Protein AF-A0A7E4ULA9-F1 (afdb_monomer)

Structure (mmCIF, N/CA/C/O backbone):
data_AF-A0A7E4ULA9-F1
#
_entry.id   AF-A0A7E4ULA9-F1
#
loop_
_atom_site.group_PDB
_atom_site.id
_atom_site.type_symbol
_atom_site.label_atom_id
_atom_site.label_alt_id
_atom_site.label_comp_id
_atom_site.label_asym_id
_atom_site.label_entity_id
_atom_site.label_seq_id
_atom_site.pdbx_PDB_ins_code
_atom_site.Cartn_x
_atom_site.Cartn_y
_atom_site.Cartn_z
_atom_site.occupancy
_atom_site.B_iso_or_equiv
_atom_site.auth_seq_id
_atom_site.auth_comp_id
_atom_site.auth_asym_id
_atom_site.auth_atom_id
_atom_site.pdbx_PDB_model_num
ATOM 1 N N . MET A 1 1 ? -54.338 -34.523 -19.703 1.00 34.38 1 MET A N 1
ATOM 2 C CA . MET A 1 1 ? -54.991 -35.845 -19.863 1.00 34.38 1 MET A CA 1
ATOM 3 C C . MET A 1 1 ? -53.935 -36.940 -19.740 1.00 34.38 1 MET A C 1
ATOM 5 O O . MET A 1 1 ? -52.757 -36.620 -19.802 1.00 34.38 1 MET A O 1
ATOM 9 N N . ASN A 1 2 ? -54.379 -38.176 -19.498 1.00 31.27 2 ASN A N 1
ATOM 10 C CA . ASN A 1 2 ? -53.630 -39.428 -19.272 1.00 31.27 2 ASN A CA 1
ATOM 11 C C . ASN A 1 2 ? -52.336 -39.556 -20.118 1.00 31.27 2 ASN A C 1
ATOM 13 O O . ASN A 1 2 ? -52.328 -39.152 -21.275 1.00 31.27 2 ASN A O 1
ATOM 17 N N . ARG A 1 3 ? -51.190 -40.009 -19.580 1.00 33.31 3 ARG A N 1
ATOM 18 C CA . ARG A 1 3 ? -50.856 -41.406 -19.191 1.00 33.31 3 ARG A CA 1
ATOM 19 C C . ARG A 1 3 ? -51.198 -42.449 -20.265 1.00 33.31 3 ARG A C 1
ATOM 21 O O . ARG A 1 3 ? -52.372 -42.630 -20.558 1.00 33.31 3 ARG A O 1
ATOM 28 N N . VAL A 1 4 ? -50.196 -43.231 -20.674 1.00 34.31 4 VAL A N 1
ATOM 29 C CA . VAL A 1 4 ? -50.205 -44.711 -20.685 1.00 34.31 4 VAL A CA 1
ATOM 30 C C . VAL A 1 4 ? -48.753 -45.192 -20.833 1.00 34.31 4 VAL A C 1
ATOM 32 O O . VAL A 1 4 ? -48.032 -44.729 -21.712 1.00 34.31 4 VAL A O 1
ATOM 35 N N . ASP A 1 5 ? -48.324 -46.098 -19.957 1.00 36.75 5 ASP A N 1
ATOM 36 C CA . ASP A 1 5 ? -47.083 -46.868 -20.090 1.00 36.75 5 ASP A CA 1
ATOM 37 C C . ASP A 1 5 ? -47.316 -48.110 -20.959 1.00 36.75 5 ASP A C 1
ATOM 39 O O . ASP A 1 5 ? -48.393 -48.701 -20.880 1.00 36.75 5 ASP A O 1
ATOM 43 N N . GLN A 1 6 ? -46.274 -48.634 -21.616 1.00 32.25 6 GLN A N 1
ATOM 44 C CA . GLN A 1 6 ? -46.073 -50.090 -21.598 1.00 32.25 6 GLN A CA 1
ATOM 45 C C . GLN A 1 6 ? -44.624 -50.518 -21.866 1.00 32.25 6 GLN A C 1
ATOM 47 O O . GLN A 1 6 ? -44.030 -50.212 -22.896 1.00 32.25 6 GLN A O 1
ATOM 52 N N . LYS A 1 7 ? -44.078 -51.299 -20.926 1.00 33.25 7 LYS A N 1
ATOM 53 C CA . LYS A 1 7 ? -42.961 -52.223 -21.165 1.00 33.25 7 LYS A CA 1
ATOM 54 C C . LYS A 1 7 ? -43.536 -53.563 -21.619 1.00 33.25 7 LYS A C 1
ATOM 56 O O . LYS A 1 7 ? -44.570 -53.970 -21.096 1.00 33.25 7 LYS A O 1
ATOM 61 N N . LEU A 1 8 ? -42.796 -54.309 -22.433 1.00 29.44 8 LEU A N 1
ATOM 62 C CA . LEU A 1 8 ? -42.863 -55.775 -22.451 1.00 29.44 8 LEU A CA 1
ATOM 63 C C . LEU A 1 8 ? -41.463 -56.363 -22.691 1.00 29.44 8 LEU A C 1
ATOM 65 O O . LEU A 1 8 ? -40.506 -55.616 -22.890 1.00 29.44 8 LEU A O 1
ATOM 69 N N . ASN A 1 9 ? -41.311 -57.671 -22.479 1.00 28.28 9 ASN A N 1
ATOM 70 C CA . ASN A 1 9 ? -40.071 -58.256 -21.961 1.00 28.28 9 ASN A CA 1
ATOM 71 C C . ASN A 1 9 ? -39.890 -59.718 -22.427 1.00 28.28 9 ASN A C 1
ATOM 73 O O . ASN A 1 9 ? -40.890 -60.372 -22.712 1.00 28.28 9 ASN A O 1
ATOM 77 N N . LEU A 1 10 ? -38.654 -60.246 -22.353 1.00 30.14 10 LEU A N 1
ATOM 78 C CA . LEU A 1 10 ? -38.274 -61.665 -22.581 1.00 30.14 10 LEU A CA 1
ATOM 79 C C . LEU A 1 10 ? -38.375 -62.131 -24.069 1.00 30.14 10 LEU A C 1
ATOM 81 O O . LEU A 1 10 ? -38.956 -61.434 -24.890 1.00 30.14 10 LEU A O 1
ATOM 85 N N . ASN A 1 11 ? -37.785 -63.255 -24.523 1.00 27.12 11 ASN A N 1
ATOM 86 C CA . ASN A 1 11 ? -37.173 -64.390 -23.802 1.00 27.12 11 ASN A CA 1
ATOM 87 C C . ASN A 1 11 ? -35.982 -65.069 -24.556 1.00 27.12 11 ASN A C 1
ATOM 89 O O . ASN A 1 11 ? -35.607 -64.639 -25.642 1.00 27.12 11 ASN A O 1
ATOM 93 N N . LYS A 1 12 ? -35.373 -66.119 -23.967 1.00 30.98 12 LYS A N 1
ATOM 94 C CA . LYS A 1 12 ? -34.163 -66.860 -24.435 1.00 30.98 12 LYS A CA 1
ATOM 95 C C . LYS A 1 12 ? -34.456 -68.204 -25.153 1.00 30.98 12 LYS A C 1
ATOM 97 O O . LYS A 1 12 ? -35.570 -68.703 -25.021 1.00 30.98 12 LYS A O 1
ATOM 102 N N . THR A 1 13 ? -33.400 -68.825 -25.736 1.00 28.47 13 THR A N 1
ATOM 103 C CA . THR A 1 13 ? -33.047 -70.290 -25.900 1.00 28.47 13 THR A CA 1
ATOM 104 C C . THR A 1 13 ? -32.475 -70.535 -27.326 1.00 28.47 13 THR A C 1
ATOM 106 O O . THR A 1 13 ? -33.142 -70.118 -28.261 1.00 28.47 13 THR A O 1
ATOM 109 N N . VAL A 1 14 ? -31.248 -71.010 -27.655 1.00 29.30 14 VAL A N 1
ATOM 110 C CA . VAL A 1 14 ? -30.245 -72.022 -27.174 1.00 29.30 14 VAL A CA 1
ATOM 111 C C . VAL A 1 14 ? -30.420 -73.428 -27.823 1.00 29.30 14 VAL A C 1
ATOM 113 O O . VAL A 1 14 ? -31.553 -73.837 -28.036 1.00 29.30 14 VAL A O 1
ATOM 116 N N . ILE A 1 15 ? -29.307 -74.171 -28.063 1.00 28.83 15 ILE A N 1
ATOM 117 C CA . ILE A 1 15 ? -29.174 -75.560 -28.631 1.00 28.83 15 ILE A CA 1
ATOM 118 C C . ILE A 1 15 ? -29.245 -75.626 -30.186 1.00 28.83 15 ILE A C 1
ATOM 120 O O . ILE A 1 15 ? -30.096 -74.959 -30.757 1.00 28.83 15 ILE A O 1
ATOM 124 N N . SER A 1 16 ? -28.438 -76.372 -30.976 1.00 26.30 16 SER A N 1
ATOM 125 C CA . SER A 1 16 ? -27.293 -77.332 -30.820 1.00 26.30 16 SER A CA 1
ATOM 126 C C . SER A 1 16 ? -26.123 -76.937 -31.792 1.00 26.30 16 SER A C 1
ATOM 128 O O . SER A 1 16 ? -26.027 -75.749 -32.074 1.00 26.30 16 SER A O 1
ATOM 130 N N . SER A 1 17 ? -25.161 -77.721 -32.343 1.00 27.02 17 SER A N 1
ATOM 131 C CA . SER A 1 17 ? -24.758 -79.161 -32.407 1.00 27.02 17 SER A CA 1
ATOM 132 C C . SER A 1 17 ? -23.234 -79.297 -32.736 1.00 27.02 17 SER A C 1
ATOM 134 O O . SER A 1 17 ? -22.542 -78.281 -32.716 1.00 27.02 17 SER A O 1
ATOM 136 N N . ALA A 1 18 ? -22.678 -80.502 -33.009 1.00 26.97 18 ALA A N 1
ATOM 137 C CA . ALA A 1 18 ? -21.231 -80.715 -33.274 1.00 26.97 18 ALA A CA 1
ATOM 138 C C . ALA A 1 18 ? -20.854 -82.018 -34.044 1.00 26.97 18 ALA A C 1
ATOM 140 O O . ALA A 1 18 ? -21.585 -83.000 -33.942 1.00 26.97 18 ALA A O 1
ATOM 141 N N . CYS A 1 19 ? -19.690 -82.025 -34.735 1.00 23.70 19 CYS A N 1
ATOM 142 C CA . CYS A 1 19 ? -18.774 -83.146 -35.121 1.00 23.70 19 CYS A CA 1
ATOM 143 C C . CYS A 1 19 ? -17.675 -82.616 -36.095 1.00 23.70 19 CYS A C 1
ATOM 145 O O . CYS A 1 19 ? -17.943 -81.634 -36.778 1.00 23.70 19 CYS A O 1
ATOM 147 N N . SER A 1 20 ? -16.453 -83.163 -36.254 1.00 26.22 20 SER A N 1
ATOM 148 C CA . SER A 1 20 ? -15.730 -84.266 -35.573 1.00 26.22 20 SER A CA 1
ATOM 149 C C . SER A 1 20 ? -14.185 -84.186 -35.758 1.00 26.22 20 SER A C 1
ATOM 151 O O . SER A 1 20 ? -13.698 -83.576 -36.701 1.00 26.22 20 SER A O 1
ATOM 153 N N . LEU A 1 21 ? -13.456 -84.857 -34.854 1.00 26.41 21 LEU A N 1
ATOM 154 C CA . LEU A 1 21 ? -11.993 -85.040 -34.651 1.00 26.41 21 LEU A CA 1
ATOM 155 C C . LEU A 1 21 ? -11.026 -85.194 -35.861 1.00 26.41 21 LEU A C 1
ATOM 157 O O . LEU A 1 21 ? -11.316 -85.984 -36.756 1.00 26.41 21 LEU A O 1
ATOM 161 N N . SER A 1 22 ? -9.775 -84.700 -35.708 1.00 25.47 22 SER A N 1
ATOM 162 C CA . SER A 1 22 ? -8.539 -85.537 -35.775 1.00 25.47 22 SER A CA 1
ATOM 163 C C . SER A 1 22 ? -7.224 -84.883 -35.238 1.00 25.47 22 SER A C 1
ATOM 165 O O . SER A 1 22 ? -6.869 -83.765 -35.582 1.00 25.47 22 SER A O 1
ATOM 167 N N . SER A 1 23 ? -6.504 -85.644 -34.391 1.00 27.77 23 SER A N 1
ATOM 168 C CA . SER A 1 23 ? -5.034 -85.730 -34.132 1.00 27.77 23 SER A CA 1
ATOM 169 C C . SER A 1 23 ? -4.062 -84.521 -33.941 1.00 27.77 23 SER A C 1
ATOM 171 O O . SER A 1 23 ? -3.678 -83.859 -34.900 1.00 27.77 23 SER A O 1
ATOM 173 N N . SER A 1 24 ? -3.428 -84.523 -32.745 1.00 28.56 24 SER A N 1
ATOM 174 C CA . SER A 1 24 ? -1.971 -84.380 -32.416 1.00 28.56 24 SER A CA 1
ATOM 175 C C . SER A 1 24 ? -1.224 -83.021 -32.344 1.00 28.56 24 SER A C 1
ATOM 177 O O . SER A 1 24 ? -1.401 -82.160 -33.194 1.00 28.56 24 SER A O 1
ATOM 179 N N . SER A 1 25 ? -0.309 -82.928 -31.348 1.00 29.44 25 SER A N 1
ATOM 180 C CA . SER A 1 25 ? 0.737 -81.895 -31.073 1.00 29.44 25 SER A CA 1
ATOM 181 C C . SER A 1 25 ? 0.258 -80.431 -31.108 1.00 29.44 25 SER A C 1
ATOM 183 O O . SER A 1 25 ? 0.096 -79.866 -32.179 1.00 29.44 25 SER A O 1
ATOM 185 N N . GLU A 1 26 ? -0.047 -79.730 -30.011 1.00 35.53 26 GLU A N 1
ATOM 186 C CA . GLU A 1 26 ? 0.593 -79.623 -28.681 1.00 35.53 26 GLU A CA 1
ATOM 187 C C . GLU A 1 26 ? 1.965 -78.900 -28.665 1.00 35.53 26 GLU A C 1
ATOM 189 O O . GLU A 1 26 ? 2.844 -79.186 -29.470 1.00 35.53 26 GLU A O 1
ATOM 194 N N . LEU A 1 27 ? 2.120 -77.966 -27.708 1.00 37.53 27 LEU A N 1
ATOM 195 C CA . LEU A 1 27 ? 3.341 -77.232 -27.315 1.00 37.53 27 LEU A CA 1
ATOM 196 C C . LEU A 1 27 ? 4.078 -76.382 -28.382 1.00 37.53 27 LEU A C 1
ATOM 198 O O . LEU A 1 27 ? 5.094 -76.812 -28.916 1.00 37.53 27 LEU A O 1
ATOM 202 N N . HIS A 1 28 ? 3.657 -75.113 -28.550 1.00 35.88 28 HIS A N 1
ATOM 203 C CA . HIS A 1 28 ? 4.558 -73.940 -28.743 1.00 35.88 28 HIS A CA 1
ATOM 204 C C . HIS A 1 28 ? 3.892 -72.545 -28.540 1.00 35.88 28 HIS A C 1
ATOM 206 O O . HIS A 1 28 ? 4.510 -71.518 -28.804 1.00 35.88 28 HIS A O 1
ATOM 212 N N . GLY A 1 29 ? 2.639 -72.467 -28.064 1.00 37.81 29 GLY A N 1
ATOM 213 C CA . GLY A 1 29 ? 1.815 -71.240 -28.125 1.00 37.81 29 GLY A CA 1
ATOM 214 C C . GLY A 1 29 ? 1.683 -70.373 -26.860 1.00 37.81 29 GLY A C 1
ATOM 215 O O . GLY A 1 29 ? 0.802 -69.523 -26.835 1.00 37.81 29 GLY A O 1
ATOM 216 N N . TRP A 1 30 ? 2.481 -70.585 -25.804 1.00 34.81 30 TRP A N 1
ATOM 217 C CA . TRP A 1 30 ? 2.251 -69.954 -24.482 1.00 34.81 30 TRP A CA 1
ATOM 218 C C . TRP A 1 30 ? 3.296 -68.922 -24.023 1.00 34.81 30 TRP A C 1
ATOM 220 O O . TRP A 1 30 ? 3.147 -68.364 -22.939 1.00 34.81 30 TRP A O 1
ATOM 230 N N . PHE A 1 31 ? 4.322 -68.623 -24.829 1.00 37.06 31 PHE A N 1
ATOM 231 C CA . PHE A 1 31 ? 5.356 -67.637 -24.464 1.00 37.06 31 PHE A CA 1
ATOM 232 C C . PHE A 1 31 ? 5.109 -66.218 -25.003 1.00 37.06 31 PHE A C 1
ATOM 234 O O . PHE A 1 31 ? 5.506 -65.251 -24.363 1.00 37.06 31 PHE A O 1
ATOM 241 N N . THR A 1 32 ? 4.405 -66.060 -26.127 1.00 44.81 32 THR A N 1
ATOM 242 C CA . THR A 1 32 ? 4.184 -64.745 -26.761 1.00 44.81 32 THR A CA 1
ATOM 243 C C . THR A 1 32 ? 3.113 -63.895 -26.071 1.00 44.81 32 THR A C 1
ATOM 245 O O . THR A 1 32 ? 3.217 -62.673 -26.053 1.00 44.81 32 THR A O 1
ATOM 248 N N . PHE A 1 33 ? 2.105 -64.515 -25.446 1.00 42.69 33 PHE A N 1
ATOM 249 C CA . PHE A 1 33 ? 0.982 -63.782 -24.842 1.00 42.69 33 PHE A CA 1
ATOM 250 C C . PHE A 1 33 ? 1.334 -63.084 -23.513 1.00 42.69 33 PHE A C 1
ATOM 252 O O . PHE A 1 33 ? 0.657 -62.141 -23.109 1.00 42.69 33 PHE A O 1
ATOM 259 N N . PHE A 1 34 ? 2.395 -63.522 -22.823 1.00 41.69 34 PHE A N 1
ATOM 260 C CA . PHE A 1 34 ? 2.849 -62.871 -21.589 1.00 41.69 34 PHE A CA 1
ATOM 261 C C . PHE A 1 34 ? 3.719 -61.637 -21.853 1.00 41.69 34 PHE A C 1
ATOM 263 O O . PHE A 1 34 ? 3.601 -60.664 -21.108 1.00 41.69 34 PHE A O 1
ATOM 270 N N . GLU A 1 35 ? 4.537 -61.631 -22.912 1.00 46.19 35 GLU A N 1
ATOM 271 C CA . GLU A 1 35 ? 5.364 -60.465 -23.247 1.00 46.19 35 GLU A CA 1
ATOM 272 C C . GLU A 1 35 ? 4.520 -59.274 -23.713 1.00 46.19 35 GLU A C 1
ATOM 274 O O . GLU A 1 35 ? 4.736 -58.171 -23.218 1.00 46.19 35 GLU A O 1
ATOM 279 N N . GLU A 1 36 ? 3.506 -59.468 -24.567 1.00 48.62 36 GLU A N 1
ATOM 280 C CA . GLU A 1 36 ? 2.640 -58.359 -25.004 1.00 48.62 36 GLU A CA 1
ATOM 281 C C . GLU A 1 36 ? 1.915 -57.684 -23.830 1.00 48.62 36 GLU A C 1
ATOM 283 O O . GLU A 1 36 ? 1.849 -56.455 -23.770 1.00 48.62 36 GLU A O 1
ATOM 288 N N . VAL A 1 37 ? 1.428 -58.460 -22.853 1.00 53.97 37 VAL A N 1
ATOM 289 C CA . VAL A 1 37 ? 0.784 -57.917 -21.644 1.00 53.97 37 VAL A CA 1
ATOM 290 C C . VAL A 1 37 ? 1.798 -57.201 -20.748 1.00 53.97 37 VAL A C 1
ATOM 292 O O . VAL A 1 37 ? 1.488 -56.125 -20.232 1.00 53.97 37 VAL A O 1
ATOM 295 N N . TYR A 1 38 ? 3.018 -57.729 -20.596 1.00 51.59 38 TYR A N 1
ATOM 296 C CA . TYR A 1 38 ? 4.079 -57.055 -19.839 1.00 51.59 38 TYR A CA 1
ATOM 297 C C . TYR A 1 38 ? 4.536 -55.757 -20.511 1.00 51.59 38 TYR A C 1
ATOM 299 O O . TYR A 1 38 ? 4.735 -54.757 -19.824 1.00 51.59 38 TYR A O 1
ATOM 307 N N . VAL A 1 39 ? 4.643 -55.736 -21.841 1.00 57.88 39 VAL A N 1
ATOM 308 C CA . VAL A 1 39 ? 4.969 -54.542 -22.630 1.00 57.88 39 VAL A CA 1
ATOM 309 C C . VAL A 1 39 ? 3.831 -53.523 -22.559 1.00 57.88 39 VAL A C 1
ATOM 311 O O . VAL A 1 39 ? 4.102 -52.353 -22.312 1.00 57.88 39 VAL A O 1
ATOM 314 N N . TYR A 1 40 ? 2.559 -53.927 -22.652 1.00 51.88 40 TYR A N 1
ATOM 315 C CA . TYR A 1 40 ? 1.428 -53.011 -22.446 1.00 51.88 40 TYR A CA 1
ATOM 316 C C . TYR A 1 40 ? 1.349 -52.473 -21.012 1.00 51.88 40 TYR A C 1
ATOM 318 O O . TYR A 1 40 ? 1.015 -51.301 -20.819 1.00 51.88 40 TYR A O 1
ATOM 326 N N . MET A 1 41 ? 1.674 -53.286 -20.001 1.00 53.53 41 MET A N 1
ATOM 327 C CA . MET A 1 41 ? 1.776 -52.822 -18.616 1.00 53.53 41 MET A CA 1
ATOM 328 C C . MET A 1 41 ? 2.957 -51.875 -18.419 1.00 53.53 41 MET A C 1
ATOM 330 O O . MET A 1 41 ? 2.765 -50.839 -17.795 1.00 53.53 41 MET A O 1
ATOM 334 N N . LEU A 1 42 ? 4.136 -52.161 -18.977 1.00 52.69 42 LEU A N 1
ATOM 335 C CA . LEU A 1 42 ? 5.304 -51.278 -18.919 1.00 52.69 42 LEU A CA 1
ATOM 336 C C . LEU A 1 42 ? 5.068 -49.972 -19.677 1.00 52.69 42 LEU A C 1
ATOM 338 O O . LEU A 1 42 ? 5.391 -48.919 -19.147 1.00 52.69 42 LEU A O 1
ATOM 342 N N . ILE A 1 43 ? 4.441 -50.003 -20.854 1.00 55.75 43 ILE A N 1
ATOM 343 C CA . ILE A 1 43 ? 4.053 -48.799 -21.600 1.00 55.75 43 ILE A CA 1
ATOM 344 C C . ILE A 1 43 ? 3.006 -48.001 -20.817 1.00 55.75 43 ILE A C 1
ATOM 346 O O . ILE A 1 43 ? 3.136 -46.786 -20.720 1.00 55.75 43 ILE A O 1
ATOM 350 N N . ARG A 1 44 ? 2.015 -48.640 -20.176 1.00 50.62 44 ARG A N 1
ATOM 351 C CA . ARG A 1 44 ? 1.094 -47.927 -19.271 1.00 50.62 44 ARG A CA 1
ATOM 352 C C . ARG A 1 44 ? 1.784 -47.390 -18.019 1.00 50.62 44 ARG A C 1
ATOM 354 O O . ARG A 1 44 ? 1.433 -46.299 -17.593 1.00 50.62 44 ARG A O 1
ATOM 361 N N . LEU A 1 45 ? 2.757 -48.097 -17.447 1.00 48.94 45 LEU A N 1
ATOM 362 C CA . LEU A 1 45 ? 3.522 -47.617 -16.295 1.00 48.94 45 LEU A CA 1
ATOM 363 C C . LEU A 1 45 ? 4.397 -46.422 -16.689 1.00 48.94 45 LEU A C 1
ATOM 365 O O . LEU A 1 45 ? 4.397 -45.419 -15.987 1.00 48.94 45 LEU A O 1
ATOM 369 N N . LEU A 1 46 ? 5.052 -46.493 -17.851 1.00 47.00 46 LEU A N 1
ATOM 370 C CA . LEU A 1 46 ? 5.842 -45.413 -18.436 1.00 47.00 46 LEU A CA 1
ATOM 371 C C . LEU A 1 46 ? 4.971 -44.197 -18.770 1.00 47.00 46 LEU A C 1
ATOM 373 O O . LEU A 1 46 ? 5.355 -43.084 -18.423 1.00 47.00 46 LEU A O 1
ATOM 377 N N . LEU A 1 47 ? 3.774 -44.398 -19.334 1.00 42.62 47 LEU A N 1
ATOM 378 C CA . LEU A 1 47 ? 2.798 -43.333 -19.597 1.00 42.62 47 LEU A CA 1
ATOM 379 C C . LEU A 1 47 ? 2.178 -42.750 -18.314 1.00 42.62 47 LEU A C 1
ATOM 381 O O . LEU A 1 47 ? 1.832 -41.572 -18.282 1.00 42.62 47 LEU A O 1
ATOM 385 N N . LEU A 1 48 ? 2.078 -43.532 -17.234 1.00 41.62 48 LEU A N 1
ATOM 386 C CA . LEU A 1 48 ? 1.687 -43.041 -15.907 1.00 41.62 48 LEU A CA 1
ATOM 387 C C . LEU A 1 48 ? 2.839 -42.303 -15.203 1.00 41.62 48 LEU A C 1
ATOM 389 O O . LEU A 1 48 ? 2.587 -41.329 -14.500 1.00 41.62 48 LEU A O 1
ATOM 393 N N . THR A 1 49 ? 4.102 -42.675 -15.439 1.00 38.38 49 THR A N 1
ATOM 394 C CA . THR A 1 49 ? 5.263 -41.848 -15.049 1.00 38.38 49 THR A CA 1
ATOM 395 C C . THR A 1 49 ? 5.482 -40.651 -15.977 1.00 38.38 49 THR A C 1
ATOM 397 O O . THR A 1 49 ? 6.131 -39.690 -15.575 1.00 38.38 49 THR A O 1
ATOM 400 N N . SER A 1 50 ? 4.896 -40.666 -17.179 1.00 36.53 50 SER A N 1
ATOM 401 C CA . SER A 1 50 ? 4.738 -39.503 -18.055 1.00 36.53 50 SER A CA 1
ATOM 402 C C . SER A 1 50 ? 3.390 -38.800 -17.859 1.00 36.53 50 SER A C 1
ATOM 404 O O . SER A 1 50 ? 2.976 -38.020 -18.719 1.00 36.53 50 SER A O 1
ATOM 406 N N . ILE A 1 51 ? 2.752 -38.973 -16.692 1.00 40.34 51 ILE A N 1
ATOM 407 C CA . ILE A 1 51 ? 2.116 -37.820 -16.056 1.00 40.34 51 ILE A CA 1
ATOM 408 C C . ILE A 1 51 ? 3.248 -36.818 -15.862 1.00 40.34 51 ILE A C 1
ATOM 410 O O . ILE A 1 51 ? 4.042 -36.922 -14.923 1.00 40.34 51 ILE A O 1
ATOM 414 N N . SER A 1 52 ? 3.346 -35.868 -16.790 1.00 36.94 52 SER A N 1
ATOM 415 C CA . SER A 1 52 ? 4.181 -34.696 -16.626 1.00 36.94 52 SER A CA 1
ATOM 416 C C . SER A 1 52 ? 3.705 -34.003 -15.360 1.00 36.94 52 SER A C 1
ATOM 418 O O . SER A 1 52 ? 2.693 -33.304 -15.330 1.00 36.94 52 SER A O 1
ATOM 420 N N . THR A 1 53 ? 4.440 -34.231 -14.273 1.00 37.09 53 THR A N 1
ATOM 421 C CA . THR A 1 53 ? 4.342 -33.384 -13.098 1.00 37.09 53 THR A CA 1
ATOM 422 C C . THR A 1 53 ? 4.736 -32.004 -13.582 1.00 37.09 53 THR A C 1
ATOM 424 O O . THR A 1 53 ? 5.917 -31.698 -13.755 1.00 37.09 53 THR A O 1
ATOM 427 N N . VAL A 1 54 ? 3.723 -31.176 -13.851 1.00 38.84 54 VAL A N 1
ATOM 428 C CA . VAL A 1 54 ? 3.882 -29.741 -14.039 1.00 38.84 54 VAL A CA 1
ATOM 429 C C . VAL A 1 54 ? 4.304 -29.214 -12.677 1.00 38.84 54 VAL A C 1
ATOM 431 O O . VAL A 1 54 ? 3.506 -28.709 -11.887 1.00 38.84 54 VAL A O 1
ATOM 434 N N . PHE A 1 55 ? 5.590 -29.408 -12.378 1.00 39.72 55 PHE A N 1
ATOM 435 C CA . PHE A 1 55 ? 6.308 -28.682 -11.360 1.00 39.72 55 PHE A CA 1
ATOM 436 C C . PHE A 1 55 ? 6.083 -27.227 -11.714 1.00 39.72 55 PHE A C 1
ATOM 438 O O . PHE A 1 55 ? 6.703 -26.700 -12.636 1.00 39.72 55 PHE A O 1
ATOM 445 N N . CYS A 1 56 ? 5.138 -26.617 -11.008 1.00 48.88 56 CYS A N 1
ATOM 446 C CA . CYS A 1 56 ? 4.834 -25.209 -11.107 1.00 48.88 56 CYS A CA 1
ATOM 447 C C . CYS A 1 56 ? 6.042 -24.482 -10.510 1.00 48.88 56 CYS A C 1
ATOM 449 O O . CYS A 1 56 ? 6.101 -24.205 -9.310 1.00 48.88 56 CYS A O 1
ATOM 451 N N . ARG A 1 57 ? 7.088 -24.354 -11.335 1.00 64.81 57 ARG A N 1
ATOM 452 C CA . ARG A 1 57 ? 8.372 -23.779 -10.963 1.00 64.81 57 ARG A CA 1
ATOM 453 C C . ARG A 1 57 ? 8.086 -22.345 -10.564 1.00 64.81 57 ARG A C 1
ATOM 455 O O . ARG A 1 57 ? 7.552 -21.584 -11.363 1.00 64.81 57 ARG A O 1
ATOM 462 N N . LEU A 1 58 ? 8.436 -22.002 -9.327 1.00 80.00 58 LEU A N 1
ATOM 463 C CA . LEU A 1 58 ? 8.448 -20.612 -8.904 1.00 80.00 58 LEU A CA 1
ATOM 464 C C . LEU A 1 58 ? 9.319 -19.831 -9.895 1.00 80.00 58 LEU A C 1
ATOM 466 O O . LEU A 1 58 ? 10.440 -20.265 -10.186 1.00 80.00 58 LEU A O 1
ATOM 470 N N . GLN A 1 59 ? 8.813 -18.700 -10.374 1.00 87.25 59 GLN A N 1
ATOM 471 C CA . GLN A 1 59 ? 9.574 -17.744 -11.160 1.00 87.25 59 GLN A CA 1
ATOM 472 C C . GLN A 1 59 ? 10.889 -17.440 -10.432 1.00 87.25 59 GLN A C 1
ATOM 474 O O . GLN A 1 59 ? 10.912 -17.183 -9.222 1.00 87.25 59 GLN A O 1
ATOM 479 N N . SER A 1 60 ? 11.999 -17.544 -11.163 1.00 89.62 60 SER A N 1
ATOM 480 C CA . SER A 1 60 ? 13.334 -17.344 -10.609 1.00 89.62 60 SER A CA 1
ATOM 481 C C . SER A 1 60 ? 13.971 -16.114 -11.221 1.00 89.62 60 SER A C 1
ATOM 483 O O . SER A 1 60 ? 14.091 -15.998 -12.437 1.00 89.62 60 SER A O 1
ATOM 485 N N . TYR A 1 61 ? 14.440 -15.235 -10.345 1.00 93.38 61 TYR A N 1
ATOM 486 C CA . TYR A 1 61 ? 15.091 -13.978 -10.694 1.00 93.38 61 TYR A CA 1
ATOM 487 C C . TYR A 1 61 ? 16.618 -14.114 -10.702 1.00 93.38 61 TYR A C 1
ATOM 489 O O . TYR A 1 61 ? 17.348 -13.200 -10.324 1.00 93.38 61 TYR A O 1
ATOM 497 N N . ARG A 1 62 ? 17.116 -15.309 -11.054 1.00 94.44 62 ARG A N 1
ATOM 498 C CA . ARG A 1 62 ? 18.551 -15.610 -11.046 1.00 94.44 62 ARG A CA 1
ATOM 499 C C . ARG A 1 62 ? 19.229 -14.826 -12.158 1.00 94.44 62 ARG A C 1
ATOM 501 O O . ARG A 1 62 ? 18.829 -14.948 -13.310 1.00 94.44 62 ARG A O 1
ATOM 508 N N . ASN A 1 63 ? 20.268 -14.080 -11.801 1.00 95.31 63 ASN A N 1
ATOM 509 C CA . ASN A 1 63 ? 20.983 -13.160 -12.686 1.00 95.31 63 ASN A CA 1
ATOM 510 C C . ASN A 1 63 ? 20.098 -12.036 -13.262 1.00 95.31 63 ASN A C 1
ATOM 512 O O . ASN A 1 63 ? 20.559 -11.321 -14.142 1.00 95.31 63 ASN A O 1
ATOM 516 N N . TYR A 1 64 ? 18.862 -11.848 -12.776 1.00 96.94 64 TYR A N 1
ATOM 517 C CA . TYR A 1 64 ? 18.137 -10.605 -13.039 1.00 96.94 64 TYR A CA 1
ATOM 518 C C . TYR A 1 64 ? 18.837 -9.480 -12.286 1.00 96.94 64 TYR A C 1
ATOM 520 O O . TYR A 1 64 ? 19.193 -9.646 -11.112 1.00 96.94 64 TYR A O 1
ATOM 528 N N . LYS A 1 65 ? 19.010 -8.340 -12.948 1.00 97.06 65 LYS A N 1
ATOM 529 C CA . LYS A 1 65 ? 19.742 -7.192 -12.414 1.00 97.06 65 LYS A CA 1
ATOM 530 C C . LYS A 1 65 ? 18.802 -6.024 -12.168 1.00 97.06 65 LYS A C 1
ATOM 532 O O . LYS A 1 65 ? 17.870 -5.823 -12.937 1.00 97.06 65 LYS A O 1
ATOM 537 N N . LEU A 1 66 ? 19.058 -5.251 -11.117 1.00 96.38 66 LEU A N 1
ATOM 538 C CA . LEU A 1 66 ? 18.429 -3.945 -10.922 1.00 96.38 66 LEU A CA 1
ATOM 539 C C . LEU A 1 66 ? 19.370 -2.878 -11.475 1.00 96.38 66 LEU A C 1
ATOM 541 O O . LEU A 1 66 ? 20.515 -2.774 -11.024 1.00 96.38 66 LEU A O 1
ATOM 545 N N . TYR A 1 67 ? 18.882 -2.114 -12.443 1.00 96.12 67 TYR A N 1
ATOM 546 C CA . TYR A 1 67 ? 19.543 -0.941 -12.993 1.00 96.12 67 TYR A CA 1
ATOM 547 C C . TYR A 1 67 ? 19.031 0.312 -12.288 1.00 96.12 67 TYR A C 1
ATOM 549 O O . TYR A 1 67 ? 17.828 0.474 -12.084 1.00 96.12 67 TYR A O 1
ATOM 557 N N . HIS A 1 68 ? 19.956 1.204 -11.957 1.00 95.31 68 HIS A N 1
ATOM 558 C CA . HIS A 1 68 ? 19.693 2.610 -11.683 1.00 95.31 68 HIS A CA 1
ATOM 559 C C . HIS A 1 68 ? 19.959 3.381 -12.976 1.00 95.31 68 HIS A C 1
ATOM 561 O O . HIS A 1 68 ? 21.023 3.194 -13.566 1.00 95.31 68 HIS A O 1
ATOM 567 N N . ILE A 1 69 ? 19.020 4.220 -13.409 1.00 95.12 69 ILE A N 1
ATOM 568 C CA . ILE A 1 69 ? 19.096 4.997 -14.657 1.00 95.12 69 ILE A CA 1
ATOM 569 C C . ILE A 1 69 ? 18.823 6.463 -14.308 1.00 95.12 69 ILE A C 1
ATOM 571 O O . ILE A 1 69 ? 17.682 6.797 -14.006 1.00 95.12 69 ILE A O 1
ATOM 575 N N . ASP A 1 70 ? 19.842 7.322 -14.294 1.00 94.00 70 ASP A N 1
ATOM 576 C CA . ASP A 1 70 ? 19.715 8.739 -13.909 1.00 94.00 70 ASP A CA 1
ATOM 577 C C . ASP A 1 70 ? 19.471 9.614 -15.151 1.00 94.00 70 ASP A C 1
ATOM 579 O O . ASP A 1 70 ? 20.396 10.186 -15.725 1.00 94.00 70 ASP A O 1
ATOM 583 N N . ALA A 1 71 ? 18.219 9.615 -15.621 1.00 89.50 71 ALA A N 1
ATOM 584 C CA . ALA A 1 71 ? 17.818 10.113 -16.943 1.00 89.50 71 ALA A CA 1
ATOM 585 C C . ALA A 1 71 ? 16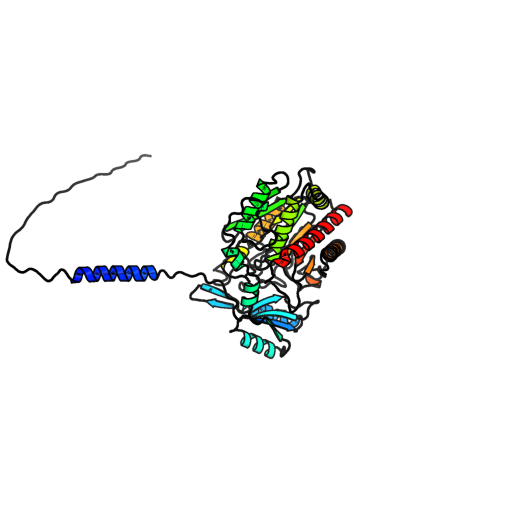.609 11.077 -16.918 1.00 89.50 71 ALA A C 1
ATOM 587 O O . ALA A 1 71 ? 15.954 11.284 -17.934 1.00 89.50 71 ALA A O 1
ATOM 588 N N . GLY A 1 72 ? 16.296 11.665 -15.760 1.00 90.25 72 GLY A N 1
ATOM 589 C CA . GLY A 1 72 ? 15.212 12.639 -15.596 1.00 90.25 72 GLY A CA 1
ATOM 590 C C . GLY A 1 72 ? 13.806 12.059 -15.793 1.00 90.25 72 GLY A C 1
ATOM 591 O O . GLY A 1 72 ? 13.615 10.855 -15.912 1.00 90.25 72 GLY A O 1
ATOM 592 N N . GLU A 1 73 ? 12.791 12.929 -15.829 1.00 90.12 73 GLU A N 1
ATOM 593 C CA . GLU A 1 73 ? 11.397 12.528 -16.111 1.00 90.12 73 GLU A CA 1
ATOM 594 C C . GLU A 1 73 ? 11.187 12.116 -17.587 1.00 90.12 73 GLU A C 1
ATOM 596 O O . GLU A 1 73 ? 10.235 11.410 -17.909 1.00 90.12 73 GLU A O 1
ATOM 601 N N . GLU A 1 74 ? 12.100 12.505 -18.483 1.00 89.38 74 GLU A N 1
ATOM 602 C CA . GLU A 1 74 ? 12.036 12.258 -19.932 1.00 89.38 74 GLU A CA 1
ATOM 603 C C . GLU A 1 74 ? 12.175 10.779 -20.333 1.00 89.38 74 GLU A C 1
ATOM 605 O O . GLU A 1 74 ? 11.621 10.375 -21.354 1.00 89.38 74 GLU A O 1
ATOM 610 N N . ILE A 1 75 ? 12.813 9.940 -19.505 1.00 91.75 75 ILE A N 1
ATOM 611 C CA . ILE A 1 75 ? 12.902 8.489 -19.743 1.00 91.75 75 ILE A CA 1
ATOM 612 C C . ILE A 1 75 ? 11.591 7.739 -19.431 1.00 91.75 75 ILE A C 1
ATOM 614 O O . ILE A 1 75 ? 11.407 6.610 -19.888 1.00 91.75 75 ILE A O 1
ATOM 618 N N . ALA A 1 76 ? 10.668 8.320 -18.650 1.00 90.81 76 ALA A N 1
ATOM 619 C CA . ALA A 1 76 ? 9.516 7.587 -18.110 1.00 90.81 76 ALA A CA 1
ATOM 620 C C . ALA A 1 76 ? 8.615 6.929 -19.183 1.00 90.81 76 ALA A C 1
ATOM 622 O O . ALA A 1 76 ? 8.317 5.742 -19.027 1.00 90.81 76 ALA A O 1
ATOM 623 N N . PRO A 1 77 ? 8.250 7.590 -20.306 1.00 90.50 77 PRO A N 1
ATOM 624 C CA . PRO A 1 77 ? 7.436 6.962 -21.353 1.00 90.50 77 PRO A CA 1
ATOM 625 C C . PRO A 1 77 ? 8.131 5.770 -22.028 1.00 90.50 77 PRO A C 1
ATOM 627 O O . PRO A 1 77 ? 7.475 4.790 -22.383 1.00 90.50 77 PRO A O 1
ATOM 630 N N . LEU A 1 78 ? 9.463 5.824 -22.170 1.00 92.00 78 LEU A N 1
ATOM 631 C CA . LEU A 1 78 ? 10.256 4.724 -22.721 1.00 92.00 78 LEU A CA 1
ATOM 632 C C . LEU A 1 78 ? 10.247 3.518 -21.773 1.00 92.00 78 LEU A C 1
ATOM 634 O O . LEU A 1 78 ? 10.093 2.385 -22.222 1.00 92.00 78 LEU A O 1
ATOM 638 N N . LEU A 1 79 ? 10.364 3.751 -20.461 1.00 92.56 79 LEU A N 1
ATOM 639 C CA . LEU A 1 79 ? 10.294 2.689 -19.453 1.00 92.56 79 LEU A CA 1
ATOM 640 C C . LEU A 1 79 ? 8.891 2.079 -19.344 1.00 92.56 79 LEU A C 1
ATOM 642 O O . LEU A 1 79 ? 8.776 0.860 -19.223 1.00 92.56 79 LEU A O 1
ATOM 646 N N . GLU A 1 80 ? 7.834 2.891 -19.438 1.00 90.25 80 GLU A N 1
ATOM 647 C CA . GLU A 1 80 ? 6.447 2.409 -19.450 1.00 90.25 80 GLU A CA 1
ATOM 648 C C . GLU A 1 80 ? 6.188 1.496 -20.660 1.00 90.25 80 GLU A C 1
ATOM 650 O O . GLU A 1 80 ? 5.640 0.398 -20.508 1.00 90.25 80 GLU A O 1
ATOM 655 N N . GLN A 1 81 ? 6.638 1.901 -21.855 1.00 90.50 81 GLN A N 1
ATOM 656 C CA . GLN A 1 81 ? 6.553 1.054 -23.044 1.00 90.50 81 GLN A CA 1
ATOM 657 C C . GLN A 1 81 ? 7.399 -0.220 -22.888 1.00 90.50 81 GLN A C 1
ATOM 659 O O . GLN A 1 81 ? 6.907 -1.318 -23.152 1.00 90.50 81 GLN A O 1
ATOM 664 N N . LEU A 1 82 ? 8.643 -0.104 -22.414 1.00 91.75 82 LEU A N 1
ATOM 665 C CA . LEU A 1 82 ? 9.528 -1.252 -22.210 1.00 91.75 82 LEU A CA 1
ATOM 666 C C . LEU A 1 82 ? 8.988 -2.261 -21.197 1.00 91.75 82 LEU A C 1
ATOM 668 O O . LEU A 1 82 ? 9.273 -3.445 -21.329 1.00 91.75 82 LEU A O 1
ATOM 672 N N . GLU A 1 83 ? 8.195 -1.845 -20.214 1.00 91.56 83 GLU A N 1
ATOM 673 C CA . GLU A 1 83 ? 7.533 -2.770 -19.293 1.00 91.56 83 GLU A CA 1
ATOM 674 C C . GLU A 1 83 ? 6.293 -3.445 -19.913 1.00 91.56 83 GLU A C 1
ATOM 676 O O . GLU A 1 83 ? 6.003 -4.619 -19.648 1.00 91.56 83 GLU A O 1
ATOM 681 N N . ALA A 1 84 ? 5.564 -2.720 -20.767 1.00 89.44 84 ALA A N 1
ATOM 682 C CA . ALA A 1 84 ? 4.425 -3.253 -21.508 1.00 89.44 84 ALA A CA 1
ATOM 683 C C . ALA A 1 84 ? 4.853 -4.306 -22.550 1.00 89.44 84 ALA A C 1
ATOM 685 O O . ALA A 1 84 ? 4.214 -5.360 -22.640 1.00 89.44 84 ALA A O 1
ATOM 686 N N . ASP A 1 85 ? 5.940 -4.034 -23.279 1.00 88.81 85 ASP A N 1
ATOM 687 C CA . ASP A 1 85 ? 6.490 -4.874 -24.352 1.00 88.81 85 ASP A CA 1
ATOM 688 C C . ASP A 1 85 ? 7.527 -5.900 -23.840 1.00 88.81 85 ASP A C 1
ATOM 690 O O . ASP A 1 85 ? 7.718 -6.954 -24.450 1.00 88.81 85 ASP A O 1
ATOM 694 N N . GLY A 1 86 ? 8.179 -5.636 -22.698 1.00 84.88 86 GLY A N 1
ATOM 695 C CA . GLY A 1 86 ? 9.259 -6.429 -22.088 1.00 84.88 86 GLY A CA 1
ATOM 696 C C . GLY A 1 86 ? 8.792 -7.740 -21.460 1.00 84.88 86 GLY A C 1
ATOM 697 O O . GLY A 1 86 ? 8.908 -7.963 -20.248 1.00 84.88 86 GLY A O 1
ATOM 698 N N . VAL A 1 87 ? 8.252 -8.630 -22.289 1.00 81.88 87 VAL A N 1
ATOM 699 C CA . VAL A 1 87 ? 7.553 -9.842 -21.870 1.00 81.88 87 VAL A CA 1
ATOM 700 C C . VAL A 1 87 ? 7.913 -11.028 -22.759 1.00 81.88 87 VAL A C 1
ATOM 702 O O . VAL A 1 87 ? 7.624 -11.042 -23.950 1.00 81.88 87 VAL A O 1
ATOM 705 N N . ALA A 1 88 ? 8.464 -12.078 -22.151 1.00 83.31 88 ALA A N 1
ATOM 706 C CA . ALA A 1 88 ? 8.596 -13.380 -22.792 1.00 83.31 88 ALA A CA 1
ATOM 707 C C . ALA A 1 88 ? 7.381 -14.263 -22.473 1.00 83.31 88 ALA A C 1
ATOM 709 O O . ALA A 1 88 ? 6.801 -14.192 -21.385 1.00 83.31 88 ALA A O 1
ATOM 710 N N . PHE A 1 89 ? 7.034 -15.149 -23.403 1.00 80.56 89 PHE A N 1
ATOM 711 C CA . PHE A 1 89 ? 5.995 -16.158 -23.218 1.00 80.56 89 PHE A CA 1
ATOM 712 C C . PHE A 1 89 ? 6.621 -17.548 -23.302 1.00 80.56 89 PHE A C 1
ATOM 714 O O . PHE A 1 89 ? 7.240 -17.901 -24.302 1.00 80.56 89 PHE A O 1
ATOM 721 N N . ASP A 1 90 ? 6.469 -18.338 -22.243 1.00 68.50 90 ASP A N 1
ATOM 722 C CA . ASP A 1 90 ? 6.828 -19.753 -22.253 1.00 68.50 90 ASP A CA 1
ATOM 723 C C . ASP A 1 90 ? 5.660 -20.540 -22.860 1.00 68.50 90 ASP A C 1
ATOM 725 O O . ASP A 1 90 ? 4.654 -20.787 -22.192 1.00 68.50 90 ASP A O 1
ATOM 729 N N . GLU A 1 91 ? 5.778 -20.923 -24.133 1.00 62.84 91 GLU A N 1
ATOM 730 C CA . GLU A 1 91 ? 4.747 -21.694 -24.842 1.00 62.84 91 GLU A CA 1
ATOM 731 C C . GLU A 1 91 ? 4.503 -23.087 -24.234 1.00 62.84 91 GLU A C 1
ATOM 733 O O . GLU A 1 91 ? 3.420 -23.648 -24.405 1.00 62.84 91 GLU A O 1
ATOM 738 N N . VAL A 1 92 ? 5.480 -23.645 -23.507 1.00 56.41 92 VAL A N 1
ATOM 739 C CA . VAL A 1 92 ? 5.425 -25.002 -22.942 1.00 56.41 92 VAL A CA 1
ATOM 740 C C . VAL A 1 92 ? 4.711 -25.013 -21.592 1.00 56.41 92 VAL A C 1
ATOM 742 O O . VAL A 1 92 ? 3.930 -25.926 -21.322 1.00 56.41 92 VAL A O 1
ATOM 745 N N . THR A 1 93 ? 4.944 -24.011 -20.738 1.00 60.91 93 THR A N 1
ATOM 746 C CA . THR A 1 93 ? 4.216 -23.877 -19.459 1.00 60.91 93 THR A CA 1
ATOM 747 C C . THR A 1 93 ? 3.006 -22.942 -19.530 1.00 60.91 93 THR A C 1
ATOM 749 O O . THR A 1 93 ? 2.218 -22.897 -18.585 1.00 60.91 93 THR A O 1
ATOM 752 N N . GLY A 1 94 ? 2.831 -22.216 -20.639 1.00 62.81 94 GLY A N 1
ATOM 753 C CA . GLY A 1 94 ? 1.754 -21.248 -20.858 1.00 62.81 94 GLY A CA 1
ATOM 754 C C . GLY A 1 94 ? 1.871 -19.973 -20.015 1.00 62.81 94 GLY A C 1
ATOM 755 O O . GLY A 1 94 ? 0.883 -19.252 -19.875 1.00 62.81 94 GLY A O 1
ATOM 756 N N . ASN A 1 95 ? 3.036 -19.708 -19.414 1.00 65.38 95 ASN A N 1
ATOM 757 C CA . ASN A 1 95 ? 3.225 -18.609 -18.467 1.00 65.38 95 ASN A CA 1
ATOM 758 C C . ASN A 1 95 ? 3.893 -17.386 -19.106 1.00 65.38 95 ASN A C 1
ATOM 760 O O . ASN A 1 95 ? 4.859 -17.493 -19.863 1.00 65.38 95 ASN A O 1
ATOM 764 N N . ARG A 1 96 ? 3.411 -16.202 -18.711 1.00 76.62 96 ARG A N 1
ATOM 765 C CA . ARG A 1 96 ? 4.121 -14.932 -18.884 1.00 76.62 96 ARG A CA 1
ATOM 766 C C . ARG A 1 96 ? 5.401 -14.949 -18.042 1.00 76.62 96 ARG A C 1
ATOM 768 O O . ARG A 1 96 ? 5.343 -15.289 -16.860 1.00 76.62 96 ARG A O 1
ATOM 775 N N . ARG A 1 97 ? 6.516 -14.496 -18.614 1.00 85.31 97 ARG A N 1
ATOM 776 C CA . ARG A 1 97 ? 7.764 -14.202 -17.905 1.00 85.31 97 ARG A CA 1
ATOM 777 C C . ARG A 1 97 ? 8.143 -12.736 -18.108 1.00 85.31 97 ARG A C 1
ATOM 779 O O . ARG A 1 97 ? 8.267 -12.270 -19.237 1.00 85.31 97 ARG A O 1
ATOM 786 N N . THR A 1 98 ? 8.331 -12.010 -17.016 1.00 88.50 98 THR A N 1
ATOM 787 C CA . THR A 1 98 ? 8.720 -10.594 -17.047 1.00 88.50 98 THR A CA 1
ATOM 788 C C . THR A 1 98 ? 10.178 -10.450 -17.489 1.00 88.50 98 THR A C 1
ATOM 790 O O . THR A 1 98 ? 11.044 -11.131 -16.928 1.00 88.50 98 THR A O 1
ATOM 793 N N . LEU A 1 99 ? 10.454 -9.595 -18.481 1.00 93.31 99 LEU A N 1
ATOM 794 C CA . LEU A 1 99 ? 11.814 -9.224 -18.902 1.00 93.31 99 LEU A CA 1
ATOM 795 C C . LEU A 1 99 ? 12.228 -7.855 -18.355 1.00 93.31 99 LEU A C 1
ATOM 797 O O . LEU A 1 99 ? 13.386 -7.695 -17.980 1.00 93.31 99 LEU A O 1
ATOM 801 N N . VAL A 1 100 ? 11.280 -6.920 -18.266 1.00 95.19 100 VAL A N 1
ATOM 802 C CA . VAL A 1 100 ? 11.442 -5.578 -17.689 1.00 95.19 100 VAL A CA 1
ATOM 803 C C . VAL A 1 100 ? 10.346 -5.350 -16.644 1.00 95.19 100 VAL A C 1
ATOM 805 O O . VAL A 1 100 ? 9.196 -5.725 -16.864 1.00 95.19 100 VAL A O 1
ATOM 808 N N . ASP A 1 101 ? 10.707 -4.779 -15.498 1.00 95.19 101 ASP A N 1
ATOM 809 C CA . ASP A 1 101 ? 9.812 -4.470 -14.375 1.00 95.19 101 ASP A CA 1
ATOM 810 C C . ASP A 1 101 ? 10.252 -3.147 -13.739 1.00 95.19 101 ASP A C 1
ATOM 812 O O . ASP A 1 101 ? 11.376 -3.056 -13.229 1.00 95.19 101 ASP A O 1
ATOM 816 N N . VAL A 1 102 ? 9.403 -2.117 -13.774 1.00 94.50 102 VAL A N 1
ATOM 817 C CA . VAL A 1 102 ? 9.738 -0.817 -13.183 1.00 94.50 102 VAL A CA 1
ATOM 818 C C . VAL A 1 102 ? 9.427 -0.870 -11.687 1.00 94.50 102 VAL A C 1
ATOM 820 O O . VAL A 1 102 ? 8.307 -1.150 -11.250 1.00 94.50 102 VAL A O 1
ATOM 823 N N . TRP A 1 103 ? 10.462 -0.670 -10.871 1.00 93.38 103 TRP A N 1
ATOM 824 C CA . TRP A 1 103 ? 10.355 -0.721 -9.411 1.00 93.38 103 TRP A CA 1
ATOM 825 C C . TRP A 1 103 ? 10.043 0.646 -8.820 1.00 93.38 103 TRP A C 1
ATOM 827 O O . TRP A 1 103 ? 9.234 0.733 -7.900 1.00 93.38 103 TRP A O 1
ATOM 837 N N . ALA A 1 104 ? 10.647 1.689 -9.387 1.00 90.25 104 ALA A N 1
ATOM 838 C CA . ALA A 1 104 ? 10.339 3.079 -9.100 1.00 90.25 104 ALA A CA 1
ATOM 839 C C . ALA A 1 104 ? 10.661 3.934 -10.336 1.00 90.25 104 ALA A C 1
ATOM 841 O O . ALA A 1 104 ? 11.729 3.783 -10.938 1.00 90.25 104 ALA A O 1
ATOM 842 N N . GLU A 1 105 ? 9.751 4.836 -10.686 1.00 89.38 105 GLU A N 1
ATOM 843 C CA . GLU A 1 105 ? 9.853 5.784 -11.804 1.00 89.38 105 GLU A CA 1
ATOM 844 C C . GLU A 1 105 ? 10.632 7.058 -11.404 1.00 89.38 105 GLU A C 1
ATOM 846 O O . GLU A 1 105 ? 10.846 7.303 -10.212 1.00 89.38 105 GLU A O 1
ATOM 851 N N . PRO A 1 106 ? 11.105 7.871 -12.361 1.00 89.56 106 PRO A N 1
ATOM 852 C CA . PRO A 1 106 ? 11.599 9.220 -12.090 1.00 89.56 106 PRO A CA 1
ATOM 853 C C . PRO A 1 106 ? 10.434 10.207 -11.913 1.00 89.56 106 PRO A C 1
ATOM 855 O O . PRO A 1 106 ? 9.339 10.005 -12.432 1.00 89.56 106 PRO A O 1
ATOM 858 N N . HIS A 1 107 ? 10.659 11.282 -11.159 1.00 86.12 107 HIS A N 1
ATOM 859 C CA . HIS A 1 107 ? 9.661 12.321 -10.872 1.00 86.12 107 HIS A CA 1
ATOM 860 C C . HIS A 1 107 ? 10.331 13.596 -10.332 1.00 86.12 107 HIS A C 1
ATOM 862 O O . HIS A 1 107 ? 11.517 13.607 -10.006 1.00 86.12 107 HIS A O 1
ATOM 868 N N . LYS A 1 108 ? 9.549 14.658 -10.111 1.00 81.06 108 LYS A N 1
ATOM 869 C CA . LYS A 1 108 ? 9.979 16.001 -9.645 1.00 81.06 108 LYS A CA 1
ATOM 870 C C . LYS A 1 108 ? 10.815 16.055 -8.351 1.00 81.06 108 LYS A C 1
ATOM 872 O O . LYS A 1 108 ? 11.254 17.136 -7.953 1.00 81.06 108 LYS A O 1
ATOM 877 N N . LYS A 1 109 ? 10.982 14.932 -7.639 1.00 83.00 109 LYS A N 1
ATOM 878 C CA . LYS A 1 109 ? 11.811 14.787 -6.424 1.00 83.00 109 LYS A CA 1
ATOM 879 C C . LYS A 1 109 ? 12.956 13.770 -6.572 1.00 83.00 109 LYS A C 1
ATOM 881 O O . LYS A 1 109 ? 13.759 13.660 -5.650 1.00 83.00 109 LYS A O 1
ATOM 886 N N . ARG A 1 110 ? 13.037 13.042 -7.694 1.00 85.75 110 ARG A N 1
ATOM 887 C CA . ARG A 1 110 ? 13.981 11.943 -7.944 1.00 85.75 110 ARG A CA 1
ATOM 888 C C . ARG A 1 110 ? 14.263 11.812 -9.447 1.00 85.75 110 ARG A C 1
ATOM 890 O O . ARG A 1 110 ? 13.398 11.385 -10.205 1.00 85.75 110 ARG A O 1
ATOM 897 N N . SER A 1 111 ? 15.473 12.161 -9.879 1.00 88.62 111 SER A N 1
ATOM 898 C CA . SER A 1 111 ? 15.873 12.162 -11.299 1.00 88.62 111 SER A CA 1
ATOM 899 C C . SER A 1 111 ? 16.074 10.773 -11.911 1.00 88.62 111 SER A C 1
ATOM 901 O O . SER A 1 111 ? 16.145 10.657 -13.131 1.00 88.62 111 SER A O 1
ATOM 903 N N . PHE A 1 112 ? 16.171 9.726 -11.091 1.00 92.38 112 PHE A N 1
ATOM 904 C CA . PHE A 1 112 ? 16.495 8.379 -11.547 1.00 92.38 112 PHE A CA 1
ATOM 905 C C . PHE A 1 112 ? 15.285 7.443 -11.611 1.00 92.38 112 PHE A C 1
ATOM 907 O O . PHE A 1 112 ? 14.263 7.668 -10.965 1.00 92.38 112 PHE A O 1
ATOM 914 N N . ALA A 1 113 ? 15.440 6.358 -12.368 1.00 93.94 113 ALA A N 1
ATOM 915 C CA . ALA A 1 113 ? 14.573 5.187 -12.397 1.00 93.94 113 ALA A CA 1
ATOM 916 C C . ALA A 1 113 ? 15.274 3.969 -11.767 1.00 93.94 113 ALA A C 1
ATOM 918 O O . ALA A 1 113 ? 16.500 3.841 -11.841 1.00 93.94 113 ALA A O 1
ATOM 919 N N . HIS A 1 114 ? 14.496 3.039 -11.202 1.00 95.06 114 HIS A N 1
ATOM 920 C CA . HIS A 1 114 ? 14.954 1.696 -10.823 1.00 95.06 114 HIS A CA 1
ATOM 921 C C . HIS A 1 114 ? 14.201 0.657 -11.647 1.00 95.06 114 HIS A C 1
ATOM 923 O O . HIS A 1 114 ? 12.978 0.549 -11.544 1.00 95.06 114 HIS A O 1
ATOM 929 N N . VAL A 1 115 ? 14.933 -0.113 -12.450 1.00 95.69 115 VAL A N 1
ATOM 930 C CA . VAL A 1 115 ? 14.365 -1.048 -13.430 1.00 95.69 115 VAL A CA 1
ATOM 931 C C . VAL A 1 115 ? 15.006 -2.416 -13.255 1.00 95.69 115 VAL A C 1
ATOM 933 O O . VAL A 1 115 ? 16.229 -2.546 -13.332 1.00 95.69 115 VAL A O 1
ATOM 936 N N . MET A 1 116 ? 14.203 -3.448 -12.994 1.00 96.44 116 MET A N 1
ATOM 937 C CA . MET A 1 116 ? 14.689 -4.826 -12.966 1.00 96.44 116 MET A CA 1
ATOM 938 C C . MET A 1 116 ? 14.638 -5.421 -14.376 1.00 96.44 116 MET A C 1
ATOM 940 O O . MET A 1 116 ? 13.620 -5.335 -15.059 1.00 96.44 116 MET A O 1
ATOM 944 N N . VAL A 1 117 ? 15.735 -6.062 -14.780 1.00 97.12 117 VAL A N 1
ATOM 945 C CA . VAL A 1 117 ? 15.980 -6.540 -16.145 1.00 97.12 117 VAL A CA 1
ATOM 946 C C . VAL A 1 117 ? 16.391 -8.011 -16.127 1.00 97.12 117 VAL A C 1
ATOM 948 O O . VAL A 1 117 ? 17.176 -8.442 -15.277 1.00 97.12 117 VAL A O 1
ATOM 951 N N . ALA A 1 118 ? 15.852 -8.787 -17.062 1.00 96.38 118 ALA A N 1
ATOM 952 C CA . ALA A 1 118 ? 16.220 -10.178 -17.297 1.00 96.38 118 ALA A CA 1
ATOM 953 C C . ALA A 1 118 ? 17.569 -10.304 -18.035 1.00 96.38 118 ALA A C 1
ATOM 955 O O . ALA A 1 118 ? 17.853 -9.482 -18.907 1.00 96.38 118 ALA A O 1
ATOM 956 N N . PRO A 1 119 ? 18.381 -11.341 -17.751 1.00 95.81 119 PRO A N 1
ATOM 957 C CA . PRO A 1 119 ? 19.741 -11.456 -18.283 1.00 95.81 119 PRO A CA 1
ATOM 958 C C . PRO A 1 119 ? 19.829 -11.533 -19.816 1.00 95.81 119 PRO A C 1
ATOM 960 O O . PRO A 1 119 ? 20.835 -11.124 -20.382 1.00 95.81 119 PRO A O 1
ATOM 963 N N . GLU A 1 120 ? 18.798 -12.026 -20.509 1.00 93.69 120 GLU A N 1
ATOM 964 C CA . GLU A 1 120 ? 18.746 -12.028 -21.982 1.00 93.69 120 GLU A CA 1
ATOM 965 C C . GLU A 1 120 ? 18.220 -10.721 -22.605 1.00 93.69 120 GLU A C 1
ATOM 967 O O . GLU A 1 120 ? 18.201 -10.599 -23.826 1.00 93.69 120 GLU A O 1
ATOM 972 N N . PHE A 1 121 ? 17.784 -9.755 -21.789 1.00 95.38 121 PHE A N 1
ATOM 973 C CA . PHE A 1 121 ? 17.279 -8.454 -22.244 1.00 95.38 121 PHE A CA 1
ATOM 974 C C . PHE A 1 121 ? 18.223 -7.288 -21.896 1.00 95.38 121 PHE A C 1
ATOM 976 O O . PHE A 1 121 ? 18.009 -6.172 -22.360 1.00 95.38 121 PHE A O 1
ATOM 983 N N . GLU A 1 122 ? 19.293 -7.534 -21.128 1.00 95.38 122 GLU A N 1
ATOM 984 C CA . GLU A 1 122 ? 20.284 -6.516 -20.743 1.00 95.38 122 GLU A CA 1
ATOM 985 C C . GLU A 1 122 ? 20.853 -5.761 -21.950 1.00 95.38 122 GLU A C 1
ATOM 987 O O . GLU A 1 122 ? 20.719 -4.543 -22.015 1.00 95.38 122 GLU A O 1
ATOM 992 N N . ASP A 1 123 ? 21.411 -6.485 -22.927 1.00 95.31 123 ASP A N 1
ATOM 993 C CA . ASP A 1 123 ? 22.014 -5.902 -24.136 1.00 95.31 123 ASP A CA 1
ATOM 994 C C . ASP A 1 123 ? 20.990 -5.144 -24.999 1.00 95.31 123 ASP A C 1
ATOM 996 O O . ASP A 1 123 ? 21.347 -4.227 -25.737 1.00 95.31 123 ASP A O 1
ATOM 1000 N N . THR A 1 124 ? 19.705 -5.510 -24.904 1.00 94.75 124 THR A N 1
ATOM 1001 C CA . THR A 1 124 ? 18.615 -4.817 -25.609 1.00 94.75 124 THR A CA 1
ATOM 1002 C C . THR A 1 124 ? 18.285 -3.494 -24.924 1.00 94.75 124 THR A C 1
ATOM 1004 O O . THR A 1 124 ? 18.169 -2.475 -25.600 1.00 94.75 124 THR A O 1
ATOM 1007 N N . LEU A 1 125 ? 18.192 -3.486 -23.588 1.00 94.69 125 LEU A N 1
ATOM 1008 C CA . LEU A 1 125 ? 17.973 -2.262 -22.821 1.00 94.69 125 LEU A CA 1
ATOM 1009 C C . LEU A 1 125 ? 19.136 -1.280 -22.994 1.00 94.69 125 LEU A C 1
ATOM 1011 O O . LEU A 1 125 ? 18.894 -0.112 -23.271 1.00 94.69 125 LEU A O 1
ATOM 1015 N N . THR A 1 126 ? 20.384 -1.729 -22.836 1.00 95.50 126 THR A N 1
ATOM 1016 C CA . THR A 1 126 ? 21.553 -0.836 -22.908 1.00 95.50 126 THR A CA 1
ATOM 1017 C C . THR A 1 126 ? 21.714 -0.232 -24.298 1.00 95.50 126 THR A C 1
ATOM 1019 O O . THR A 1 126 ? 21.845 0.982 -24.410 1.00 95.50 126 THR A O 1
ATOM 1022 N N . SER A 1 127 ? 21.585 -1.039 -25.358 1.00 95.75 127 SER A N 1
ATOM 1023 C CA . SER A 1 127 ? 21.629 -0.547 -26.744 1.00 95.75 127 SER A CA 1
ATOM 1024 C C . SER A 1 127 ? 20.535 0.484 -27.038 1.00 95.75 127 SER A C 1
ATOM 1026 O O . SER A 1 127 ? 20.778 1.445 -27.766 1.00 95.75 127 SER A O 1
ATOM 1028 N N . LEU A 1 128 ? 19.336 0.300 -26.472 1.00 94.31 128 LEU A N 1
ATOM 1029 C CA . LEU A 1 128 ? 18.225 1.234 -26.639 1.00 94.31 128 LEU A CA 1
ATOM 1030 C C . LEU A 1 128 ? 18.465 2.542 -25.873 1.00 94.31 128 LEU A C 1
ATOM 1032 O O . LEU A 1 128 ? 18.358 3.609 -26.472 1.00 94.31 128 LEU A O 1
ATOM 1036 N N . LEU A 1 129 ? 18.859 2.467 -24.594 1.00 95.12 129 LEU A N 1
ATOM 1037 C CA . LEU A 1 129 ? 19.235 3.638 -23.789 1.00 95.12 129 LEU A CA 1
ATOM 1038 C C . LEU A 1 129 ? 20.350 4.447 -24.466 1.00 95.12 129 LEU A C 1
ATOM 1040 O O . LEU A 1 129 ? 20.235 5.665 -24.572 1.00 95.12 129 LEU A O 1
ATOM 1044 N N . ASP A 1 130 ? 21.386 3.780 -24.981 1.00 96.00 130 ASP A N 1
ATOM 1045 C CA . ASP A 1 130 ? 22.468 4.419 -25.734 1.00 96.00 130 ASP A CA 1
ATOM 1046 C C . ASP A 1 130 ? 21.947 5.114 -27.008 1.00 96.00 130 ASP A C 1
ATOM 1048 O O . ASP A 1 130 ? 22.358 6.237 -27.307 1.00 96.00 130 ASP A O 1
ATOM 1052 N N . SER A 1 131 ? 21.025 4.480 -27.746 1.00 94.88 131 SER A N 1
ATOM 1053 C CA . SER A 1 131 ? 20.464 5.031 -28.991 1.00 94.88 131 SER A CA 1
ATOM 1054 C C . SER A 1 131 ? 19.524 6.225 -28.789 1.00 94.88 131 SER A C 1
ATOM 1056 O O . SER A 1 131 ? 19.519 7.132 -29.619 1.00 94.88 131 SER A O 1
ATOM 1058 N N . GLU A 1 132 ? 18.801 6.267 -27.668 1.00 94.00 132 GLU A N 1
ATOM 1059 C CA . GLU A 1 132 ? 17.942 7.390 -27.262 1.00 94.00 132 GLU A CA 1
ATOM 1060 C C . GLU A 1 132 ? 18.740 8.515 -26.557 1.00 94.00 132 GLU A C 1
ATOM 1062 O O . GLU A 1 132 ? 18.173 9.501 -26.097 1.00 94.00 132 GLU A O 1
ATOM 1067 N N . GLY A 1 133 ? 20.075 8.402 -26.494 1.00 94.19 133 GLY A N 1
ATOM 1068 C CA . GLY A 1 133 ? 20.981 9.444 -25.992 1.00 94.19 133 GLY A CA 1
ATOM 1069 C C . GLY A 1 133 ? 21.356 9.333 -24.512 1.00 94.19 133 GLY A C 1
ATOM 1070 O O . GLY A 1 133 ? 22.171 10.118 -24.030 1.00 94.19 133 GLY A O 1
ATOM 1071 N N . PHE A 1 134 ? 20.850 8.327 -23.799 1.00 94.19 134 PHE A N 1
ATOM 1072 C CA . PHE A 1 134 ? 21.075 8.106 -22.366 1.00 94.19 134 PHE A CA 1
ATOM 1073 C C . PHE A 1 134 ? 22.358 7.313 -22.055 1.00 94.19 134 PHE A C 1
ATOM 1075 O O . PHE A 1 134 ? 22.487 6.720 -20.977 1.00 94.19 134 PHE A O 1
ATOM 1082 N N . ALA A 1 135 ? 23.326 7.315 -22.975 1.00 94.56 135 ALA A N 1
ATOM 1083 C CA . ALA A 1 135 ? 24.578 6.579 -22.849 1.00 94.56 135 ALA A CA 1
ATOM 1084 C C . ALA A 1 135 ? 25.377 6.994 -21.602 1.00 94.56 135 ALA A C 1
ATOM 1086 O O . ALA A 1 135 ? 25.751 8.154 -21.428 1.00 94.56 135 ALA A O 1
ATOM 1087 N N . GLY A 1 136 ? 25.647 6.030 -20.717 1.00 93.81 136 GLY A N 1
ATOM 1088 C CA . GLY A 1 136 ? 26.371 6.254 -19.458 1.00 93.81 136 GLY A CA 1
ATOM 1089 C C . GLY A 1 136 ? 25.545 6.832 -18.295 1.00 93.81 136 GLY A C 1
ATOM 1090 O O . GLY A 1 136 ? 26.095 6.998 -17.208 1.00 93.81 136 GLY A O 1
ATOM 1091 N N . SER A 1 137 ? 24.239 7.078 -18.469 1.00 94.69 137 SER A N 1
ATOM 1092 C CA . SER A 1 137 ? 23.316 7.450 -17.370 1.00 94.69 137 SER A CA 1
ATOM 1093 C C . SER A 1 137 ? 23.000 6.295 -16.406 1.00 94.69 137 SER A C 1
ATOM 1095 O O . SER A 1 137 ? 22.494 6.510 -15.300 1.00 94.69 137 SER A O 1
ATOM 1097 N N . TYR A 1 138 ? 23.273 5.054 -16.821 1.00 95.50 138 TYR A N 1
ATOM 1098 C CA . TYR A 1 138 ? 22.805 3.845 -16.153 1.00 95.50 138 TYR A CA 1
ATOM 1099 C C . TYR A 1 138 ? 23.930 2.997 -15.550 1.00 95.50 138 TYR A C 1
ATOM 1101 O O . TYR A 1 138 ? 25.048 2.925 -16.061 1.00 95.50 138 TYR A O 1
ATOM 1109 N N . ARG A 1 139 ? 23.616 2.295 -14.456 1.00 96.00 139 ARG A N 1
ATOM 1110 C CA . ARG A 1 139 ? 24.510 1.337 -13.784 1.00 96.00 139 ARG A CA 1
ATOM 1111 C C . ARG A 1 139 ? 23.732 0.211 -13.110 1.00 96.00 139 ARG A C 1
ATOM 1113 O O . ARG A 1 139 ? 22.601 0.403 -12.670 1.00 96.00 139 ARG A O 1
ATOM 1120 N N . VAL A 1 140 ? 24.353 -0.960 -12.982 1.00 96.06 140 VAL A N 1
ATOM 1121 C CA . VAL A 1 140 ? 23.794 -2.085 -12.215 1.00 96.06 140 VAL A CA 1
ATOM 1122 C C . VAL A 1 140 ? 24.047 -1.861 -10.727 1.00 96.06 140 VAL A C 1
ATOM 1124 O O . VAL A 1 140 ? 25.199 -1.785 -10.306 1.00 96.06 140 VAL A O 1
ATOM 1127 N N . ILE A 1 141 ? 22.974 -1.823 -9.937 1.00 95.00 141 ILE A N 1
ATOM 1128 C CA . ILE A 1 141 ? 23.011 -1.623 -8.478 1.00 95.00 141 ILE A CA 1
ATOM 1129 C C . ILE A 1 141 ? 22.742 -2.915 -7.697 1.00 95.00 141 ILE A C 1
ATOM 1131 O O . ILE A 1 141 ? 23.221 -3.084 -6.580 1.00 95.00 141 ILE A O 1
ATOM 1135 N N . LYS A 1 142 ? 22.050 -3.892 -8.303 1.00 94.75 142 LYS A N 1
ATOM 1136 C CA . LYS A 1 142 ? 21.919 -5.255 -7.757 1.00 94.75 142 LYS A CA 1
ATOM 1137 C C . LYS A 1 142 ? 22.162 -6.276 -8.858 1.00 94.75 142 LYS A C 1
ATOM 1139 O O . LYS A 1 142 ? 21.450 -6.285 -9.854 1.00 94.75 142 LYS A O 1
ATOM 1144 N N . GLY A 1 143 ? 23.160 -7.142 -8.680 1.00 95.31 143 GLY A N 1
ATOM 1145 C CA . GLY A 1 143 ? 23.616 -8.071 -9.725 1.00 95.31 143 GLY A CA 1
ATOM 1146 C C . GLY A 1 143 ? 22.871 -9.413 -9.827 1.00 95.31 143 GLY A C 1
ATOM 1147 O O . GLY A 1 143 ? 23.167 -10.183 -10.737 1.00 95.31 143 GLY A O 1
ATOM 1148 N N . ASP A 1 144 ? 21.986 -9.745 -8.879 1.00 95.50 144 ASP A N 1
ATOM 1149 C CA . ASP A 1 144 ? 21.220 -11.005 -8.866 1.00 95.50 144 ASP A CA 1
ATOM 1150 C C . ASP A 1 144 ? 20.031 -10.926 -7.886 1.00 95.50 144 ASP A C 1
ATOM 1152 O O . ASP A 1 144 ? 20.171 -11.240 -6.701 1.00 95.50 144 ASP A O 1
ATOM 1156 N N . ILE A 1 145 ? 18.853 -10.520 -8.367 1.00 95.12 145 ILE A N 1
ATOM 1157 C CA . ILE A 1 145 ? 17.640 -10.347 -7.545 1.00 95.12 145 ILE A CA 1
ATOM 1158 C C . ILE A 1 145 ? 17.195 -11.643 -6.838 1.00 95.12 145 ILE A C 1
ATOM 1160 O O . ILE A 1 145 ? 16.586 -11.588 -5.765 1.00 95.12 145 ILE A O 1
ATOM 1164 N N . GLN A 1 146 ? 17.559 -12.831 -7.341 1.00 94.25 146 GLN A N 1
ATOM 1165 C CA . GLN A 1 146 ? 17.308 -14.082 -6.616 1.00 94.25 146 GLN A CA 1
ATOM 1166 C C . GLN A 1 146 ? 18.031 -14.132 -5.262 1.00 94.25 146 GLN A C 1
ATOM 1168 O O . GLN A 1 146 ? 17.477 -14.705 -4.322 1.00 94.25 146 GLN A O 1
ATOM 1173 N N . LYS A 1 147 ? 19.225 -13.526 -5.137 1.00 93.31 147 LYS A N 1
ATOM 1174 C CA . LYS A 1 147 ? 19.954 -13.452 -3.858 1.00 93.31 147 LYS A CA 1
ATOM 1175 C C . LYS A 1 147 ? 19.212 -12.583 -2.850 1.00 93.31 147 LYS A C 1
ATOM 1177 O O . LYS A 1 147 ? 19.059 -13.019 -1.715 1.00 93.31 147 LYS A O 1
ATOM 1182 N N . GLU A 1 148 ? 18.692 -11.433 -3.272 1.00 91.94 148 GLU A N 1
ATOM 1183 C CA . GLU A 1 148 ? 17.900 -10.532 -2.422 1.00 91.94 148 GLU A CA 1
ATOM 1184 C C . GLU A 1 148 ? 16.649 -11.255 -1.891 1.00 91.94 148 GLU A C 1
ATOM 1186 O O . GLU A 1 148 ? 16.411 -11.331 -0.683 1.00 91.94 148 GLU A O 1
ATOM 1191 N N . ILE A 1 149 ? 15.896 -11.904 -2.791 1.00 91.62 149 ILE A N 1
ATOM 1192 C CA . ILE A 1 149 ? 14.699 -12.685 -2.444 1.00 91.62 149 ILE A CA 1
ATOM 1193 C C . ILE A 1 149 ? 15.034 -13.820 -1.463 1.00 91.62 149 ILE A C 1
ATOM 1195 O O . ILE A 1 149 ? 14.295 -14.032 -0.498 1.00 91.62 149 ILE A O 1
ATOM 1199 N N . ASP A 1 150 ? 16.133 -14.551 -1.671 1.00 89.75 150 ASP A N 1
ATOM 1200 C CA . ASP A 1 150 ? 16.550 -15.637 -0.774 1.00 89.75 150 ASP A CA 1
ATOM 1201 C C . ASP A 1 150 ? 17.157 -15.140 0.554 1.00 89.75 150 ASP A C 1
ATOM 1203 O O . ASP A 1 150 ? 17.004 -15.812 1.581 1.00 89.75 150 ASP A O 1
ATOM 1207 N N . ALA A 1 151 ? 17.763 -13.948 0.585 1.00 86.31 151 ALA A N 1
ATOM 1208 C CA . ALA A 1 151 ? 18.326 -13.330 1.787 1.00 86.31 151 ALA A CA 1
ATOM 1209 C C . ALA A 1 151 ? 17.254 -12.993 2.839 1.00 86.31 151 ALA A C 1
ATOM 1211 O O . ALA A 1 151 ? 17.507 -13.167 4.035 1.00 86.31 151 ALA A O 1
ATOM 1212 N N . THR A 1 152 ? 16.032 -12.641 2.413 1.00 79.12 152 THR A N 1
ATOM 1213 C CA . THR A 1 152 ? 14.866 -12.485 3.314 1.00 79.12 152 THR A CA 1
ATOM 1214 C C . THR A 1 152 ? 14.476 -13.781 4.047 1.00 79.12 152 THR A C 1
ATOM 1216 O O . THR A 1 152 ? 13.713 -13.749 5.014 1.00 79.12 152 THR A O 1
ATOM 1219 N N . LYS A 1 153 ? 14.975 -14.945 3.593 1.00 67.75 153 LYS A N 1
ATOM 1220 C CA . LYS A 1 153 ? 14.762 -16.286 4.172 1.00 67.75 153 LYS A CA 1
ATOM 1221 C C . LYS A 1 153 ? 13.292 -16.711 4.316 1.00 67.75 153 LYS A C 1
ATOM 1223 O O . LYS A 1 153 ? 13.021 -17.712 4.983 1.00 67.75 153 LYS A O 1
ATOM 1228 N N . TRP A 1 154 ? 12.337 -16.050 3.651 1.00 65.75 154 TRP A N 1
ATOM 1229 C CA . TRP A 1 154 ? 10.899 -16.352 3.773 1.00 65.75 154 TRP A CA 1
ATOM 1230 C C . TRP A 1 154 ? 10.563 -17.826 3.458 1.00 65.75 154 TRP A C 1
ATOM 1232 O O . TRP A 1 154 ? 9.767 -18.457 4.157 1.00 65.75 154 TRP A O 1
ATOM 1242 N N . ARG A 1 155 ? 11.267 -18.439 2.493 1.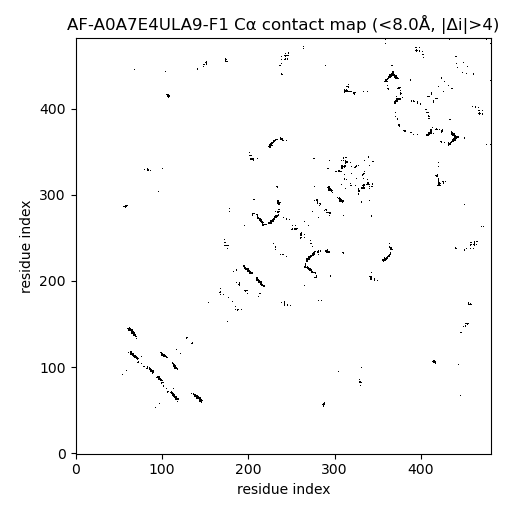00 59.16 155 ARG A N 1
ATOM 1243 C CA . ARG A 1 155 ? 11.172 -19.878 2.165 1.00 59.16 155 ARG A CA 1
ATOM 1244 C C . ARG A 1 155 ? 11.457 -20.798 3.369 1.00 59.16 155 ARG A C 1
ATOM 1246 O O . ARG A 1 155 ? 10.907 -21.896 3.449 1.00 59.16 155 ARG A O 1
ATOM 1253 N N . GLN A 1 156 ? 12.292 -20.364 4.320 1.00 53.00 156 GLN A N 1
ATOM 1254 C CA . GLN A 1 156 ? 12.600 -21.106 5.551 1.00 53.00 156 GLN A CA 1
ATOM 1255 C C . GLN A 1 156 ? 11.507 -20.969 6.621 1.00 53.00 156 GLN A C 1
ATOM 1257 O O . GLN A 1 156 ? 11.331 -21.900 7.409 1.00 53.00 156 GLN A O 1
ATOM 1262 N N . SER A 1 157 ? 10.750 -19.861 6.628 1.00 52.59 157 SER A N 1
ATOM 1263 C CA . SER A 1 157 ? 9.498 -19.756 7.395 1.00 52.59 157 SER A CA 1
ATOM 1264 C C . SER A 1 157 ? 8.511 -20.808 6.891 1.00 52.59 157 SER A C 1
ATOM 1266 O O . SER A 1 157 ? 8.113 -21.689 7.650 1.00 52.59 157 SER A O 1
ATOM 1268 N N . ARG A 1 158 ? 8.227 -20.824 5.579 1.00 54.72 158 ARG A N 1
ATOM 1269 C CA . ARG A 1 158 ? 7.201 -21.700 4.982 1.00 54.72 158 ARG A CA 1
ATOM 1270 C C . ARG A 1 158 ? 7.400 -23.200 5.260 1.00 54.72 158 ARG A C 1
ATOM 1272 O O . ARG A 1 158 ? 6.426 -23.928 5.395 1.00 54.72 158 ARG A O 1
ATOM 1279 N N . ARG A 1 159 ? 8.649 -23.673 5.389 1.00 50.28 159 ARG A N 1
ATOM 1280 C CA . ARG A 1 159 ? 8.962 -25.072 5.765 1.00 50.28 159 ARG A CA 1
ATOM 1281 C C . ARG A 1 159 ? 8.893 -25.370 7.270 1.00 50.28 159 ARG A C 1
ATOM 1283 O O . ARG A 1 159 ? 8.805 -26.538 7.632 1.00 50.28 159 ARG A O 1
ATOM 1290 N N . ARG A 1 160 ? 8.958 -24.357 8.141 1.00 49.44 160 ARG A N 1
ATOM 1291 C CA . ARG A 1 160 ? 8.906 -24.505 9.609 1.00 49.44 160 ARG A CA 1
ATOM 1292 C C . ARG A 1 160 ? 7.521 -24.220 10.190 1.00 49.44 160 ARG A C 1
ATOM 1294 O O . ARG A 1 160 ? 7.144 -24.849 11.174 1.00 49.44 160 ARG A O 1
ATOM 1301 N N . THR A 1 161 ? 6.744 -23.330 9.582 1.00 51.31 161 THR A N 1
ATOM 1302 C CA . THR A 1 161 ? 5.414 -22.917 10.064 1.00 51.31 161 THR A CA 1
ATOM 1303 C C . THR A 1 161 ? 4.311 -23.891 9.621 1.00 51.31 161 THR A C 1
ATOM 1305 O O . THR A 1 161 ? 3.256 -23.484 9.163 1.00 51.31 161 THR A O 1
ATOM 1308 N N . LYS A 1 162 ? 4.553 -25.203 9.775 1.00 49.31 162 LYS A N 1
ATOM 1309 C CA . LYS A 1 162 ? 3.517 -26.256 9.685 1.00 49.31 162 LYS A CA 1
ATOM 1310 C C . LYS A 1 162 ? 2.889 -26.572 11.057 1.00 49.31 162 LYS A C 1
ATOM 1312 O O . LYS A 1 162 ? 2.193 -27.569 11.218 1.00 49.31 162 LYS A O 1
ATOM 1317 N N . ARG A 1 163 ? 3.201 -25.746 12.061 1.00 58.19 163 ARG A N 1
ATOM 1318 C CA . ARG A 1 163 ? 2.626 -25.768 13.407 1.00 58.19 163 ARG A CA 1
ATOM 1319 C C . ARG A 1 163 ? 1.353 -24.923 13.362 1.00 58.19 163 ARG A C 1
ATOM 1321 O O . ARG A 1 163 ? 1.437 -23.776 12.930 1.00 58.19 163 ARG A O 1
ATOM 1328 N N . ARG A 1 164 ? 0.212 -25.496 13.756 1.00 71.69 164 ARG A N 1
ATOM 1329 C CA . ARG A 1 164 ? -1.073 -24.784 13.801 1.00 71.69 164 ARG A CA 1
ATOM 1330 C C . ARG A 1 164 ? -0.949 -23.569 14.727 1.00 71.69 164 ARG A C 1
ATOM 1332 O O . ARG A 1 164 ? -0.302 -23.667 15.767 1.00 71.69 164 ARG A O 1
ATOM 1339 N N . ILE A 1 165 ? -1.526 -22.445 14.313 1.00 83.75 165 ILE A N 1
ATOM 1340 C CA . ILE A 1 165 ? -1.721 -21.260 15.154 1.00 83.75 165 ILE A CA 1
ATOM 1341 C C . ILE A 1 165 ? -3.004 -21.551 15.936 1.00 83.75 165 ILE A C 1
ATOM 1343 O O . ILE A 1 165 ? -4.055 -21.720 15.319 1.00 83.75 165 ILE A O 1
ATOM 1347 N N . GLU A 1 166 ? -2.912 -21.746 17.250 1.00 89.62 166 GLU A N 1
ATOM 1348 C CA . GLU A 1 166 ? -4.049 -22.224 18.058 1.00 89.62 166 GLU A CA 1
ATOM 1349 C C . GLU A 1 166 ? -4.704 -21.102 18.870 1.00 89.62 166 GLU A C 1
ATOM 1351 O O . GLU A 1 166 ? -5.860 -21.238 19.257 1.00 89.62 166 GLU A O 1
ATOM 1356 N N . SER A 1 167 ? -3.985 -19.993 19.059 1.00 93.69 167 SER A N 1
ATOM 1357 C CA . SER A 1 167 ? -4.434 -18.769 19.724 1.00 93.69 167 SER A CA 1
ATOM 1358 C C . SER A 1 167 ? -3.836 -17.514 19.075 1.00 93.69 167 SER A C 1
ATOM 1360 O O . SER A 1 167 ? -2.827 -17.594 18.365 1.00 93.69 167 SER A O 1
ATOM 1362 N N . VAL A 1 168 ? -4.393 -16.336 19.373 1.00 93.75 168 VAL A N 1
ATOM 1363 C CA . VAL A 1 168 ? -3.811 -15.024 19.026 1.00 93.75 168 VAL A CA 1
ATOM 1364 C C . VAL A 1 168 ? -2.359 -14.917 19.517 1.00 93.75 168 VAL A C 1
ATOM 1366 O O . VAL A 1 168 ? -1.502 -14.402 18.800 1.00 93.75 168 VAL A O 1
ATOM 1369 N N . ALA A 1 169 ? -2.045 -15.478 20.691 1.00 92.50 169 ALA A N 1
ATOM 1370 C CA . ALA A 1 169 ? -0.703 -15.460 21.279 1.00 92.50 169 ALA A CA 1
ATOM 1371 C C . ALA A 1 169 ? 0.343 -16.314 20.523 1.00 92.50 169 ALA A C 1
ATOM 1373 O O . ALA A 1 169 ? 1.545 -16.081 20.670 1.00 92.50 169 ALA A O 1
ATOM 1374 N N . ASP A 1 170 ? -0.077 -17.276 19.691 1.00 90.19 170 ASP A N 1
ATOM 1375 C CA . ASP A 1 170 ? 0.828 -18.035 18.812 1.00 90.19 170 ASP A CA 1
ATOM 1376 C C . ASP A 1 170 ? 1.223 -17.254 17.544 1.00 90.19 170 ASP A C 1
ATOM 1378 O O . ASP A 1 170 ? 2.178 -17.629 16.844 1.00 90.19 170 ASP A O 1
ATOM 1382 N N . PHE A 1 171 ? 0.490 -16.184 17.210 1.00 92.62 171 PHE A N 1
ATOM 1383 C CA . PHE A 1 171 ? 0.677 -15.448 15.966 1.00 92.62 171 PHE A CA 1
ATOM 1384 C C . PHE A 1 171 ? 1.958 -14.609 15.986 1.00 92.62 171 PHE A C 1
ATOM 1386 O O . PHE A 1 171 ? 2.146 -13.678 16.768 1.00 92.62 171 PHE A O 1
ATOM 1393 N N . LYS A 1 172 ? 2.870 -14.909 15.059 1.00 93.50 172 LYS A N 1
ATOM 1394 C CA . LYS A 1 172 ? 4.172 -14.236 14.968 1.00 93.50 172 LYS A CA 1
ATOM 1395 C C . LYS A 1 172 ? 4.047 -12.924 14.208 1.00 93.50 172 LYS A C 1
ATOM 1397 O O . LYS A 1 172 ? 4.476 -12.840 13.061 1.00 93.50 172 LYS A O 1
ATOM 1402 N N . VAL A 1 173 ? 3.473 -11.912 14.851 1.00 94.94 173 VAL A N 1
ATOM 1403 C CA . VAL A 1 173 ? 3.196 -10.594 14.254 1.00 94.94 173 VAL A CA 1
ATOM 1404 C C . VAL A 1 173 ? 4.424 -9.940 13.592 1.00 94.94 173 VAL A C 1
ATOM 1406 O O . VAL A 1 173 ? 4.295 -9.316 12.545 1.00 94.94 173 VAL A O 1
ATOM 1409 N N . HIS A 1 174 ? 5.646 -10.176 14.088 1.00 94.06 174 HIS A N 1
ATOM 1410 C CA . HIS A 1 174 ? 6.895 -9.731 13.440 1.00 94.06 174 HIS A CA 1
ATOM 1411 C C . HIS A 1 174 ? 7.400 -10.731 12.372 1.00 94.06 174 HIS A C 1
ATOM 1413 O O . HIS A 1 174 ? 8.543 -11.204 12.419 1.00 94.06 174 HIS A O 1
ATOM 1419 N N . SER A 1 175 ? 6.542 -11.151 11.437 1.00 93.19 175 SER A N 1
ATOM 1420 C CA . SER A 1 175 ? 6.889 -12.044 10.315 1.00 93.19 175 SER A CA 1
ATOM 1421 C C . SER A 1 175 ? 5.892 -11.928 9.159 1.00 93.19 175 SER A C 1
ATOM 1423 O O . SER A 1 175 ? 4.730 -11.607 9.367 1.00 93.19 175 SER A O 1
ATOM 1425 N N . PHE A 1 176 ? 6.342 -12.235 7.938 1.00 94.06 176 PHE A N 1
ATOM 1426 C CA . PHE A 1 176 ? 5.457 -12.382 6.778 1.00 94.06 176 PHE A CA 1
ATOM 1427 C C . PHE A 1 176 ? 4.698 -13.718 6.837 1.00 94.06 176 PHE A C 1
ATOM 1429 O O . PHE A 1 176 ? 5.305 -14.766 7.092 1.00 94.06 176 PHE A O 1
ATOM 1436 N N . HIS A 1 177 ? 3.397 -13.674 6.546 1.00 93.56 177 HIS A N 1
ATOM 1437 C CA . HIS A 1 177 ? 2.467 -14.809 6.578 1.00 93.56 177 HIS A CA 1
ATOM 1438 C C . HIS A 1 177 ? 1.759 -14.965 5.231 1.00 93.56 177 HIS A C 1
ATOM 1440 O O . HIS A 1 177 ? 1.552 -13.986 4.527 1.00 93.56 177 HIS A O 1
ATOM 1446 N N . ASN A 1 178 ? 1.379 -16.189 4.873 1.00 94.00 178 ASN A N 1
ATOM 1447 C CA . ASN A 1 178 ? 0.468 -16.454 3.757 1.00 94.00 178 ASN A CA 1
ATOM 1448 C C . ASN A 1 178 ? -0.975 -16.075 4.126 1.00 94.00 178 ASN A C 1
ATOM 1450 O O . ASN A 1 178 ? -1.335 -16.091 5.301 1.00 94.00 178 ASN A O 1
ATOM 1454 N N . TYR A 1 179 ? -1.797 -15.826 3.103 1.00 96.12 179 TYR A N 1
ATOM 1455 C CA . TYR A 1 179 ? -3.237 -15.551 3.206 1.00 96.12 179 TYR A CA 1
ATOM 1456 C C . TYR A 1 179 ? -3.962 -16.455 4.221 1.00 96.12 179 TYR A C 1
ATOM 1458 O O . TYR A 1 179 ? -4.576 -15.947 5.148 1.00 96.12 179 TYR A O 1
ATOM 1466 N N . ASP A 1 180 ? -3.788 -17.778 4.146 1.00 94.56 180 ASP A N 1
ATOM 1467 C CA . ASP A 1 180 ? -4.490 -18.731 5.027 1.00 94.56 180 ASP A CA 1
ATOM 1468 C C . ASP A 1 180 ? -4.175 -18.539 6.529 1.00 94.56 180 ASP A C 1
ATOM 1470 O O . ASP A 1 180 ? -5.013 -18.807 7.384 1.00 94.56 180 ASP A O 1
ATOM 1474 N N . HIS A 1 181 ? -2.968 -18.068 6.871 1.00 93.94 181 HIS A N 1
ATOM 1475 C CA . HIS A 1 181 ? -2.606 -17.720 8.254 1.00 93.94 181 HIS A CA 1
ATOM 1476 C C . HIS A 1 181 ? -3.130 -16.341 8.672 1.00 93.94 181 HIS A C 1
ATOM 1478 O O . HIS A 1 181 ? -3.237 -16.080 9.867 1.00 93.94 181 HIS A O 1
ATOM 1484 N N . ILE A 1 182 ? -3.408 -15.459 7.710 1.00 97.56 182 ILE A N 1
ATOM 1485 C CA . ILE A 1 182 ? -3.976 -14.131 7.945 1.00 97.56 182 ILE A CA 1
ATOM 1486 C C . ILE A 1 182 ? -5.473 -14.262 8.221 1.00 97.56 182 ILE A C 1
ATOM 1488 O O . ILE A 1 182 ? -5.909 -13.806 9.272 1.00 97.56 182 ILE A O 1
ATOM 1492 N N . GLU A 1 183 ? -6.228 -14.962 7.367 1.00 97.69 183 GLU A N 1
ATOM 1493 C CA . GLU A 1 183 ? -7.667 -15.197 7.574 1.00 97.69 183 GLU A CA 1
ATOM 1494 C C . GLU A 1 183 ? -7.924 -15.862 8.937 1.00 97.69 183 GLU A C 1
ATOM 1496 O O . GLU A 1 183 ? -8.657 -15.327 9.766 1.00 97.69 183 GLU A O 1
ATOM 1501 N N . HIS A 1 184 ? -7.219 -16.964 9.227 1.00 96.44 184 HIS A N 1
ATOM 1502 C CA . HIS A 1 184 ? -7.312 -17.683 10.506 1.00 96.44 184 HIS A CA 1
ATOM 1503 C C . HIS A 1 184 ? -6.918 -16.812 11.715 1.00 96.44 184 HIS A C 1
ATOM 1505 O O . HIS A 1 184 ? -7.449 -16.985 12.809 1.00 96.44 184 HIS A O 1
ATOM 1511 N N . PHE A 1 185 ? -6.010 -15.845 11.545 1.00 97.62 185 PHE A N 1
ATOM 1512 C CA . PHE A 1 185 ? -5.673 -14.886 12.602 1.00 97.62 185 PHE A CA 1
ATOM 1513 C C . PHE A 1 185 ? -6.782 -13.848 12.829 1.00 97.62 185 PHE A C 1
ATOM 1515 O O . PHE A 1 185 ? -7.060 -13.512 13.980 1.00 97.62 185 PHE A O 1
ATOM 1522 N N . LEU A 1 186 ? -7.459 -13.377 11.774 1.00 98.56 186 LEU A N 1
ATOM 1523 C CA . LEU A 1 186 ? -8.626 -12.499 11.917 1.00 98.56 186 LEU A CA 1
ATOM 1524 C C . LEU A 1 186 ? -9.797 -13.226 12.601 1.00 98.56 186 LEU A C 1
ATOM 1526 O O . LEU A 1 186 ? -10.443 -12.649 13.478 1.00 98.56 186 LEU A O 1
ATOM 1530 N N . GLU A 1 187 ? -10.028 -14.498 12.259 1.00 98.06 187 GLU A N 1
ATOM 1531 C CA . GLU A 1 187 ? -11.012 -15.357 12.933 1.00 98.06 187 GLU A CA 1
ATOM 1532 C C . GLU A 1 187 ? -10.688 -15.537 14.425 1.00 98.06 187 GLU A C 1
ATOM 1534 O O . GLU A 1 187 ? -11.558 -15.311 15.269 1.00 98.06 187 GLU A O 1
ATOM 1539 N N . LEU A 1 188 ? -9.434 -15.866 14.770 1.00 98.06 188 LEU A N 1
ATOM 1540 C CA . LEU A 1 188 ? -8.982 -15.979 16.163 1.00 98.06 188 LEU A CA 1
ATOM 1541 C C . LEU A 1 188 ? -9.168 -14.670 16.946 1.00 98.06 188 LEU A C 1
ATOM 1543 O O . LEU A 1 188 ? -9.671 -14.700 18.067 1.00 98.06 188 LEU A O 1
ATOM 1547 N N . LEU A 1 189 ? -8.834 -13.515 16.360 1.00 98.50 189 LEU A N 1
ATOM 1548 C CA . LEU A 1 189 ? -9.032 -12.211 17.007 1.00 98.50 189 LEU A CA 1
ATOM 1549 C C . LEU A 1 189 ? -10.509 -11.934 17.318 1.00 98.50 189 LEU A C 1
ATOM 1551 O O . LEU A 1 189 ? -10.822 -11.468 18.412 1.00 98.50 189 LEU A O 1
ATOM 1555 N N . ALA A 1 190 ? -11.426 -12.230 16.393 1.00 98.19 190 ALA A N 1
ATOM 1556 C CA . ALA A 1 190 ? -12.859 -12.051 16.633 1.00 98.19 190 ALA A CA 1
ATOM 1557 C C . ALA A 1 190 ? -13.445 -13.093 17.606 1.00 98.19 190 ALA A C 1
ATOM 1559 O O . ALA A 1 190 ? -14.410 -12.788 18.306 1.00 98.19 190 ALA A O 1
ATOM 1560 N N . ALA A 1 191 ? -12.862 -14.293 17.686 1.00 98.12 191 ALA A N 1
ATOM 1561 C CA . ALA A 1 191 ? -13.264 -15.332 18.634 1.00 98.12 191 ALA A CA 1
ATOM 1562 C C . ALA A 1 191 ? -12.763 -15.068 20.068 1.00 98.12 191 ALA A C 1
ATOM 1564 O O . ALA A 1 191 ? -13.504 -15.299 21.024 1.00 98.12 191 ALA A O 1
ATOM 1565 N N . GLU A 1 192 ? -11.532 -14.571 20.229 1.00 98.19 192 GLU A N 1
ATOM 1566 C CA . GLU A 1 192 ? -10.924 -14.270 21.534 1.00 98.19 192 GLU A CA 1
ATOM 1567 C C . GLU A 1 192 ? -11.321 -12.881 22.076 1.00 98.19 192 GLU A C 1
ATOM 1569 O O . GLU A 1 192 ? -11.413 -12.707 23.291 1.00 98.19 192 GLU A O 1
ATOM 1574 N N . TYR A 1 193 ? -11.621 -11.905 21.204 1.00 98.06 193 TYR A N 1
ATOM 1575 C CA . TYR A 1 193 ? -11.953 -10.519 21.582 1.00 98.06 193 TYR A CA 1
ATOM 1576 C C . TYR A 1 193 ? -13.319 -10.007 21.039 1.00 98.06 193 TYR A C 1
ATOM 1578 O O . TYR A 1 193 ? -13.399 -8.873 20.549 1.00 98.06 193 TYR A O 1
ATOM 1586 N N . PRO A 1 194 ? -14.436 -10.762 21.164 1.00 97.44 194 PRO A N 1
ATOM 1587 C CA . PRO A 1 194 ? -15.740 -10.454 20.542 1.00 97.44 194 PRO A CA 1
ATOM 1588 C C . PRO A 1 194 ? -16.451 -9.188 21.073 1.00 97.44 194 PRO A C 1
ATOM 1590 O O . PRO A 1 194 ? -17.525 -8.803 20.591 1.00 97.44 194 PRO A O 1
ATOM 1593 N N . ASP A 1 195 ? -15.887 -8.522 22.085 1.00 96.19 195 ASP A N 1
ATOM 1594 C CA . ASP A 1 195 ? -16.384 -7.232 22.573 1.00 96.19 195 ASP A CA 1
ATOM 1595 C C . ASP A 1 195 ? -15.831 -6.008 21.843 1.00 96.19 195 ASP A C 1
ATOM 1597 O O . ASP A 1 195 ? -16.456 -4.945 21.897 1.00 96.19 195 ASP A O 1
ATOM 1601 N N . ILE A 1 196 ? -14.725 -6.171 21.113 1.00 97.81 196 ILE A N 1
ATOM 1602 C CA . ILE A 1 196 ? -14.107 -5.108 20.312 1.00 97.81 196 ILE A CA 1
ATOM 1603 C C . ILE A 1 196 ? -13.837 -5.511 18.861 1.00 97.81 196 ILE A C 1
ATOM 1605 O O . ILE A 1 196 ? -13.697 -4.616 18.037 1.00 97.81 196 ILE A O 1
ATOM 1609 N N . ALA A 1 197 ? -13.764 -6.805 18.535 1.00 98.50 197 ALA A N 1
ATOM 1610 C CA . ALA A 1 197 ? -13.390 -7.303 17.214 1.00 98.50 197 ALA A CA 1
ATOM 1611 C C . ALA A 1 197 ? -14.542 -8.040 16.508 1.00 98.50 197 ALA A C 1
ATOM 1613 O O . ALA A 1 197 ? -15.268 -8.834 17.107 1.00 98.50 197 ALA A O 1
ATOM 1614 N N . THR A 1 198 ? -14.714 -7.801 15.207 1.00 98.44 198 THR A N 1
ATOM 1615 C CA . THR A 1 198 ? -15.655 -8.542 14.348 1.00 98.44 198 THR A CA 1
ATOM 1616 C C . THR A 1 198 ? -15.101 -8.648 12.930 1.00 98.44 198 THR A C 1
ATOM 1618 O O . THR A 1 198 ? -14.793 -7.631 12.311 1.00 98.44 198 THR A O 1
ATOM 1621 N N . VAL A 1 199 ? -14.991 -9.867 12.399 1.00 98.62 199 VAL A N 1
ATOM 1622 C CA . VAL A 1 199 ? -14.637 -10.101 10.988 1.00 98.62 199 VAL A CA 1
ATOM 1623 C C . VAL A 1 199 ? -15.785 -9.662 10.076 1.00 98.62 199 VAL A C 1
ATOM 1625 O O . VAL A 1 199 ? -16.956 -9.883 10.386 1.00 98.62 199 VAL A O 1
ATOM 1628 N N . PHE A 1 200 ? -15.450 -9.053 8.940 1.00 98.50 200 PHE A N 1
ATOM 1629 C CA . PHE A 1 200 ? -16.380 -8.759 7.855 1.00 98.50 200 PHE A CA 1
ATOM 1630 C C . PHE A 1 200 ? -15.830 -9.266 6.519 1.00 98.50 200 PHE A C 1
ATOM 1632 O O . PHE A 1 200 ? -14.620 -9.298 6.302 1.00 98.50 200 PHE A O 1
ATOM 1639 N N . HIS A 1 201 ? -16.730 -9.612 5.600 1.00 97.31 201 HIS A N 1
ATOM 1640 C CA . HIS A 1 201 ? -16.378 -9.974 4.229 1.00 97.31 201 HIS A CA 1
ATOM 1641 C C . HIS A 1 201 ? -16.923 -8.921 3.265 1.00 97.31 201 HIS A C 1
ATOM 1643 O O . HIS A 1 201 ? -18.038 -8.425 3.424 1.00 97.31 201 HIS A O 1
ATOM 1649 N N . VAL A 1 202 ? -16.103 -8.587 2.277 1.00 94.19 202 VAL A N 1
ATOM 1650 C CA . VAL A 1 202 ? -16.302 -7.505 1.304 1.00 94.19 202 VAL A CA 1
ATOM 1651 C C . VAL A 1 202 ? -16.802 -8.053 -0.035 1.00 94.19 202 VAL A C 1
ATOM 1653 O O . VAL A 1 202 ? -17.528 -7.382 -0.761 1.00 94.19 202 VAL A O 1
ATOM 1656 N N . GLY A 1 203 ? -16.431 -9.294 -0.351 1.00 94.88 203 GLY A N 1
ATOM 1657 C CA . GLY A 1 203 ? -16.787 -9.996 -1.578 1.00 94.88 203 GLY A CA 1
ATOM 1658 C C . GLY A 1 203 ? -15.884 -11.209 -1.793 1.00 94.88 203 GLY A C 1
ATOM 1659 O O . GLY A 1 203 ? -15.194 -11.654 -0.870 1.00 94.88 203 GLY A O 1
ATOM 1660 N N . ASN A 1 204 ? -15.856 -11.709 -3.027 1.00 97.50 204 ASN A N 1
ATOM 1661 C CA . ASN A 1 204 ? -14.911 -12.731 -3.469 1.00 97.50 204 ASN A CA 1
ATOM 1662 C C . ASN A 1 204 ? -13.995 -12.175 -4.564 1.00 97.50 204 ASN A C 1
ATOM 1664 O O . ASN A 1 204 ? -14.405 -11.332 -5.360 1.00 97.50 204 ASN A O 1
ATOM 1668 N N . THR A 1 205 ? -12.767 -12.680 -4.606 1.00 98.31 205 THR A N 1
ATOM 1669 C CA . THR A 1 205 ? -11.767 -12.375 -5.635 1.00 98.31 205 THR A CA 1
ATOM 1670 C C . THR A 1 205 ? -12.056 -13.086 -6.961 1.00 98.31 205 THR A C 1
ATOM 1672 O O . THR A 1 205 ? -12.931 -13.955 -7.037 1.00 98.31 205 THR A O 1
ATOM 1675 N N . PHE A 1 206 ? -11.291 -12.779 -8.012 1.00 98.06 206 PHE A N 1
ATOM 1676 C CA . PHE A 1 206 ? -11.433 -13.429 -9.322 1.00 98.06 206 PHE A CA 1
ATOM 1677 C C . PHE A 1 206 ? -11.201 -14.955 -9.296 1.00 98.06 206 PHE A C 1
ATOM 1679 O O . PHE A 1 206 ? -11.935 -15.706 -9.938 1.00 98.06 206 PHE A O 1
ATOM 1686 N N . GLU A 1 207 ? -10.203 -15.440 -8.553 1.00 98.19 207 GLU A N 1
ATOM 1687 C CA . GLU A 1 207 ? -9.948 -16.871 -8.314 1.00 98.19 207 GLU A CA 1
ATOM 1688 C C . GLU A 1 207 ? -10.812 -17.436 -7.153 1.00 98.19 207 GLU A C 1
ATOM 1690 O O . GLU A 1 207 ? -10.659 -18.600 -6.780 1.00 98.19 207 GLU A O 1
ATOM 1695 N N . GLY A 1 208 ? -11.746 -16.648 -6.601 1.00 97.88 208 GLY A N 1
ATOM 1696 C CA . GLY A 1 208 ? -12.819 -17.096 -5.703 1.00 97.88 208 GLY A CA 1
ATOM 1697 C C . GLY A 1 208 ? -12.520 -17.076 -4.198 1.00 97.88 208 GLY A C 1
ATOM 1698 O O . GLY A 1 208 ? -13.361 -17.530 -3.418 1.00 97.88 208 GLY A O 1
ATOM 1699 N N . ARG A 1 209 ? -11.369 -16.546 -3.767 1.00 98.19 209 ARG A N 1
ATOM 1700 C CA . ARG A 1 209 ? -11.008 -16.365 -2.344 1.00 98.19 209 ARG A CA 1
ATOM 1701 C C . ARG A 1 209 ? -11.897 -15.304 -1.692 1.00 98.19 209 ARG A C 1
ATOM 1703 O O . ARG A 1 209 ? -12.515 -14.507 -2.394 1.00 98.19 209 ARG A O 1
ATOM 1710 N N . GLN A 1 210 ? -11.982 -15.284 -0.363 1.00 97.38 210 GLN A N 1
ATOM 1711 C CA . GLN A 1 210 ? -12.721 -14.234 0.343 1.00 97.38 210 GLN A CA 1
ATOM 1712 C C . GLN A 1 210 ? -11.868 -12.968 0.453 1.00 97.38 210 GLN A C 1
ATOM 1714 O O . GLN A 1 210 ? -10.675 -13.034 0.747 1.00 97.38 210 GLN A O 1
ATOM 1719 N N . LEU A 1 211 ? -12.486 -11.811 0.225 1.00 98.00 211 LEU A N 1
ATOM 1720 C CA . LEU A 1 211 ? -11.894 -10.523 0.560 1.00 98.00 211 LEU A CA 1
ATOM 1721 C C . LEU A 1 211 ? -12.372 -10.135 1.961 1.00 98.00 211 LEU A C 1
ATOM 1723 O O . LEU A 1 211 ? -13.516 -9.712 2.142 1.00 98.00 211 LEU A O 1
ATOM 1727 N N . THR A 1 212 ? -11.509 -10.346 2.949 1.00 98.44 212 THR A N 1
ATOM 1728 C CA . THR A 1 212 ? -11.854 -10.296 4.375 1.00 98.44 212 THR A CA 1
ATOM 1729 C C . THR A 1 212 ? -11.159 -9.127 5.068 1.00 98.44 212 THR A C 1
ATOM 1731 O O . THR A 1 212 ? -10.013 -8.786 4.771 1.00 98.44 212 THR A O 1
ATOM 1734 N N . GLY A 1 213 ? -11.857 -8.509 6.016 1.00 98.69 213 GLY A N 1
ATOM 1735 C CA . GLY A 1 213 ? -11.317 -7.483 6.897 1.00 98.69 213 GLY A CA 1
ATOM 1736 C C . GLY A 1 213 ? -11.811 -7.650 8.329 1.00 98.69 213 GLY A C 1
ATOM 1737 O O . GLY A 1 213 ? -12.662 -8.489 8.630 1.00 98.69 213 GLY A O 1
ATOM 1738 N N . ILE A 1 214 ? -11.268 -6.842 9.232 1.00 98.88 214 ILE A N 1
ATOM 1739 C CA . ILE A 1 214 ? -11.643 -6.830 10.645 1.00 98.88 214 ILE A CA 1
ATOM 1740 C C . ILE A 1 214 ? -12.095 -5.433 11.059 1.00 98.88 214 ILE A C 1
ATOM 1742 O O . ILE A 1 214 ? -11.425 -4.433 10.794 1.00 98.88 214 ILE A O 1
ATOM 1746 N N . LYS A 1 215 ? -13.261 -5.364 11.703 1.00 98.62 215 LYS A N 1
ATOM 1747 C CA . LYS A 1 215 ? -13.728 -4.182 12.418 1.00 98.62 215 LYS A CA 1
ATOM 1748 C C . LYS A 1 215 ? -13.219 -4.256 13.854 1.00 98.62 215 LYS A C 1
ATOM 1750 O O . LYS A 1 215 ? -13.471 -5.251 14.531 1.00 98.62 215 LYS A O 1
ATOM 1755 N N . ILE A 1 216 ? -12.560 -3.198 14.321 1.00 98.75 216 ILE A N 1
ATOM 1756 C CA . ILE A 1 216 ? -12.072 -3.046 15.694 1.00 98.75 216 ILE A CA 1
ATOM 1757 C C . ILE A 1 216 ? -12.660 -1.764 16.295 1.00 98.75 216 ILE A C 1
ATOM 1759 O O . ILE A 1 216 ? -12.485 -0.676 15.751 1.00 98.75 216 ILE A O 1
ATOM 1763 N N . GLY A 1 217 ? -13.360 -1.865 17.422 1.00 97.69 217 GLY A N 1
ATOM 1764 C CA . GLY A 1 217 ? -13.975 -0.714 18.077 1.00 97.69 217 GLY A CA 1
ATOM 1765 C C . GLY A 1 217 ? -14.831 -1.101 19.279 1.00 97.69 217 GLY A C 1
ATOM 1766 O O . GLY A 1 217 ? -15.639 -2.022 19.195 1.00 97.69 217 GLY A O 1
ATOM 1767 N N . SER A 1 218 ? -14.716 -0.370 20.392 1.00 96.12 218 SER A N 1
ATOM 1768 C CA . SER A 1 218 ? -15.515 -0.666 21.587 1.00 96.12 218 SER A CA 1
ATOM 1769 C C . SER A 1 218 ? -16.972 -0.216 21.449 1.00 96.12 218 SER A C 1
ATOM 1771 O O . SER A 1 218 ? -17.302 0.723 20.714 1.00 96.12 218 SER A O 1
ATOM 1773 N N . LYS A 1 219 ? -17.849 -0.880 22.209 1.00 91.50 219 LYS A N 1
ATOM 1774 C CA . LYS A 1 219 ? -19.303 -0.650 22.245 1.00 91.50 219 LYS A CA 1
ATOM 1775 C C . LYS A 1 219 ? -19.709 0.555 23.121 1.00 91.50 219 LYS 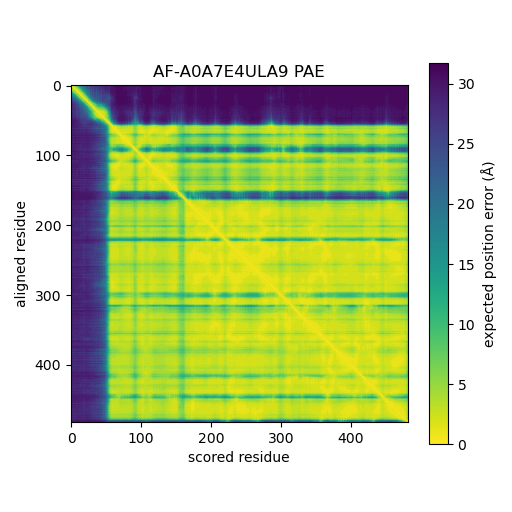A C 1
ATOM 1777 O O . LYS A 1 219 ? -20.901 0.822 23.262 1.00 91.50 219 LYS A O 1
ATOM 1782 N N . LEU A 1 220 ? -18.751 1.304 23.693 1.00 84.44 220 LEU A N 1
ATOM 1783 C CA . LEU A 1 220 ? -19.011 2.416 24.629 1.00 84.44 220 LEU A CA 1
ATOM 1784 C C . LEU A 1 220 ? -19.760 3.604 24.000 1.00 84.44 220 LEU A C 1
ATOM 1786 O O . LEU A 1 220 ? -20.412 4.373 24.708 1.00 84.44 220 LEU A O 1
ATOM 1790 N N . ARG A 1 221 ? -19.686 3.773 22.674 1.00 84.00 221 ARG A N 1
ATOM 1791 C CA . ARG A 1 221 ? -20.364 4.848 21.934 1.00 84.00 221 ARG A CA 1
ATOM 1792 C C . ARG A 1 221 ? -21.190 4.268 20.789 1.00 84.00 221 ARG A C 1
ATOM 1794 O O . ARG A 1 221 ? -20.656 3.619 19.899 1.00 84.00 221 ARG A O 1
ATOM 1801 N N . ARG A 1 222 ? -22.495 4.573 20.764 1.00 79.62 222 ARG A N 1
ATOM 1802 C CA . ARG A 1 222 ? -23.458 4.084 19.747 1.00 79.62 222 ARG A CA 1
ATOM 1803 C C . ARG A 1 222 ? -23.182 4.591 18.318 1.00 79.62 222 ARG A C 1
ATOM 1805 O O . ARG A 1 222 ? -23.721 4.050 17.358 1.00 79.62 222 ARG A O 1
ATOM 1812 N N . ARG A 1 223 ? -22.410 5.670 18.187 1.00 86.94 223 ARG A N 1
ATOM 1813 C CA . ARG A 1 223 ? -21.855 6.192 16.933 1.00 86.94 223 ARG A CA 1
ATOM 1814 C C . ARG A 1 223 ? -20.447 6.700 17.213 1.00 86.94 223 ARG A C 1
ATOM 1816 O O . ARG A 1 223 ? -20.225 7.354 18.240 1.00 86.94 223 ARG A O 1
ATOM 1823 N N . LYS A 1 224 ? -19.538 6.402 16.294 1.00 93.56 224 LYS A N 1
ATOM 1824 C CA . LYS A 1 224 ? -18.141 6.825 16.289 1.00 93.56 224 LYS A CA 1
ATOM 1825 C C . LYS A 1 224 ? -17.745 7.171 14.847 1.00 93.56 224 LYS A C 1
ATOM 1827 O O . LYS A 1 224 ? -18.301 6.544 13.944 1.00 93.56 224 LYS A O 1
ATOM 1832 N N . PRO A 1 225 ? -16.798 8.101 14.643 1.00 96.19 225 PRO A N 1
ATOM 1833 C CA . PRO A 1 225 ? -16.089 8.235 13.374 1.00 96.19 225 PRO A CA 1
ATOM 1834 C C . PRO A 1 225 ? -15.487 6.893 12.941 1.00 96.19 225 PRO A C 1
ATOM 1836 O O . PRO A 1 225 ? -14.943 6.155 13.771 1.00 96.19 225 PRO A O 1
ATOM 1839 N N . SER A 1 226 ? -15.534 6.605 11.644 1.00 97.69 226 SER A N 1
ATOM 1840 C CA . SER A 1 226 ? -14.867 5.441 11.062 1.00 97.69 226 SER A CA 1
ATOM 1841 C C . SER A 1 226 ? -13.496 5.814 10.490 1.00 97.69 226 SER A C 1
ATOM 1843 O O . SER A 1 226 ? -13.342 6.857 9.846 1.00 97.69 226 SER A O 1
ATOM 1845 N N . VAL A 1 227 ? -12.518 4.934 10.698 1.00 98.69 227 VAL A N 1
ATOM 1846 C CA . VAL A 1 227 ? -11.238 4.895 9.976 1.00 98.69 227 VAL A CA 1
ATOM 1847 C C . VAL A 1 227 ? -11.252 3.649 9.098 1.00 98.69 227 VAL A C 1
ATOM 1849 O O . VAL A 1 227 ? -11.544 2.563 9.597 1.00 98.69 227 VAL A O 1
ATOM 1852 N N . PHE A 1 228 ? -10.933 3.786 7.815 1.00 98.81 228 PHE A N 1
ATOM 1853 C CA . PHE A 1 228 ? -10.769 2.659 6.900 1.00 98.81 228 PHE A CA 1
ATOM 1854 C C . PHE A 1 228 ? -9.305 2.533 6.476 1.00 98.81 228 PHE A C 1
ATOM 1856 O O . PHE A 1 228 ? -8.664 3.537 6.166 1.00 98.81 228 PHE A O 1
ATOM 1863 N N . ILE A 1 229 ? -8.776 1.311 6.473 1.00 98.94 229 ILE A N 1
ATOM 1864 C CA . ILE A 1 229 ? -7.398 1.011 6.077 1.00 98.94 229 ILE A CA 1
ATOM 1865 C C . ILE A 1 229 ? -7.401 -0.213 5.158 1.00 98.94 229 ILE A C 1
ATOM 1867 O O . ILE A 1 229 ? -7.828 -1.292 5.573 1.00 98.94 229 ILE A O 1
ATOM 1871 N N . ASP A 1 230 ? -6.884 -0.071 3.941 1.00 98.81 230 ASP A N 1
ATOM 1872 C CA . ASP A 1 230 ? -6.551 -1.196 3.062 1.00 98.81 230 ASP A CA 1
ATOM 1873 C C . ASP A 1 230 ? -5.028 -1.387 2.974 1.00 98.81 230 ASP A C 1
ATOM 1875 O O . ASP A 1 230 ? -4.258 -0.450 3.195 1.00 98.81 230 ASP A O 1
ATOM 1879 N N . ALA A 1 231 ? -4.577 -2.613 2.706 1.00 98.88 231 ALA A N 1
ATOM 1880 C CA . ALA A 1 231 ? -3.161 -2.934 2.570 1.00 98.88 231 ALA A CA 1
ATOM 1881 C C . ALA A 1 231 ? -2.922 -4.058 1.561 1.00 98.88 231 ALA A C 1
ATOM 1883 O O . ALA A 1 231 ? -3.703 -5.006 1.463 1.00 98.88 231 ALA A O 1
ATOM 1884 N N . GLY A 1 232 ? -1.801 -3.998 0.836 1.00 98.44 232 GLY A N 1
ATOM 1885 C CA . GLY A 1 232 ? -1.410 -5.069 -0.087 1.00 98.44 232 GLY A CA 1
ATOM 1886 C C . GLY A 1 232 ? -2.338 -5.220 -1.296 1.00 98.44 232 GLY A C 1
ATOM 1887 O O . GLY A 1 232 ? -2.482 -6.322 -1.824 1.00 98.44 232 GLY A O 1
ATOM 1888 N N . ILE A 1 233 ? -2.961 -4.122 -1.737 1.00 98.75 233 ILE A N 1
ATOM 1889 C CA . ILE A 1 233 ? -3.671 -4.023 -3.023 1.00 98.75 233 ILE A CA 1
ATOM 1890 C C . ILE A 1 233 ? -2.727 -4.346 -4.201 1.00 98.75 233 ILE A C 1
ATOM 1892 O O . ILE A 1 233 ? -3.115 -5.004 -5.169 1.00 98.75 233 ILE A O 1
ATOM 1896 N N . HIS A 1 234 ? -1.442 -4.007 -4.057 1.00 98.75 234 HIS A N 1
ATOM 1897 C CA . HIS A 1 234 ? -0.352 -4.570 -4.845 1.00 98.75 234 HIS A CA 1
ATOM 1898 C C . HIS A 1 234 ? 0.288 -5.755 -4.107 1.00 98.75 234 HIS A C 1
ATOM 1900 O O . HIS A 1 234 ? 0.759 -5.642 -2.974 1.00 98.75 234 HIS A O 1
ATOM 1906 N N . ALA A 1 235 ? 0.377 -6.903 -4.769 1.00 98.31 235 ALA A N 1
ATOM 1907 C CA . ALA A 1 235 ? 0.737 -8.152 -4.105 1.00 98.31 235 ALA A CA 1
ATOM 1908 C C . ALA A 1 235 ? 2.215 -8.288 -3.681 1.00 98.31 235 ALA A C 1
ATOM 1910 O O . ALA A 1 235 ? 2.513 -9.024 -2.737 1.00 98.31 235 ALA A O 1
ATOM 1911 N N . ARG A 1 236 ? 3.147 -7.582 -4.338 1.00 97.31 236 ARG A N 1
ATOM 1912 C CA . ARG A 1 236 ? 4.594 -7.633 -4.034 1.00 97.31 236 ARG A CA 1
ATOM 1913 C C . ARG A 1 236 ? 4.999 -6.873 -2.766 1.00 97.31 236 ARG A C 1
ATOM 1915 O O . ARG A 1 236 ? 6.101 -7.084 -2.252 1.00 97.31 236 ARG A O 1
ATOM 1922 N N . GLU A 1 237 ? 4.109 -6.037 -2.242 1.00 98.25 237 GLU A N 1
ATOM 1923 C CA . GLU A 1 237 ? 4.358 -5.018 -1.211 1.00 98.25 237 GLU A CA 1
ATOM 1924 C C . GLU A 1 237 ? 4.151 -5.589 0.207 1.00 98.25 237 GLU A C 1
ATOM 1926 O O . GLU A 1 237 ? 3.424 -5.051 1.034 1.00 98.25 237 GLU A O 1
ATOM 1931 N N . TRP A 1 238 ? 4.792 -6.732 0.494 1.00 97.81 238 TRP A N 1
ATOM 1932 C CA . TRP A 1 238 ? 4.552 -7.571 1.687 1.00 97.81 238 TRP A CA 1
ATOM 1933 C C . TRP A 1 238 ? 4.672 -6.863 3.046 1.00 97.81 238 TRP A C 1
ATOM 1935 O O . TRP A 1 238 ? 4.144 -7.366 4.041 1.00 97.81 238 TRP A O 1
ATOM 1945 N N . ILE A 1 239 ? 5.373 -5.731 3.109 1.00 98.25 239 ILE A N 1
ATOM 1946 C CA . ILE A 1 239 ? 5.508 -4.926 4.325 1.00 98.25 239 ILE A CA 1
ATOM 1947 C C . ILE A 1 239 ? 4.196 -4.219 4.701 1.00 98.25 239 ILE A C 1
ATOM 1949 O O . ILE A 1 239 ? 3.937 -4.068 5.891 1.00 98.25 239 ILE A O 1
ATOM 1953 N N . ALA A 1 240 ? 3.333 -3.878 3.736 1.00 98.75 240 ALA A N 1
ATOM 1954 C CA . ALA A 1 240 ? 2.049 -3.230 4.003 1.00 98.75 240 ALA A CA 1
ATOM 1955 C C . ALA A 1 240 ? 1.051 -4.161 4.726 1.00 98.75 240 ALA A C 1
ATOM 1957 O O . ALA A 1 240 ? 0.620 -3.794 5.822 1.00 98.75 240 ALA A O 1
ATOM 1958 N N . PRO A 1 241 ? 0.767 -5.395 4.251 1.00 98.75 241 PRO A N 1
ATOM 1959 C CA . PRO A 1 241 ? 0.029 -6.389 5.034 1.00 98.75 241 PRO A CA 1
ATOM 1960 C C . PRO A 1 241 ? 0.640 -6.649 6.414 1.00 98.75 241 PRO A C 1
ATOM 1962 O O . PRO A 1 241 ? -0.081 -6.728 7.404 1.00 98.75 241 PRO A O 1
ATOM 1965 N N . ALA A 1 242 ? 1.971 -6.735 6.518 1.00 98.62 242 ALA A N 1
ATOM 1966 C CA . ALA A 1 242 ? 2.637 -6.971 7.799 1.00 98.62 242 ALA A CA 1
ATOM 1967 C C . ALA A 1 242 ? 2.473 -5.797 8.788 1.00 98.62 242 ALA A C 1
ATOM 1969 O O . ALA A 1 242 ? 2.265 -6.025 9.980 1.00 98.62 242 ALA A O 1
ATOM 1970 N N . ALA A 1 243 ? 2.514 -4.550 8.308 1.00 98.81 243 ALA A N 1
ATOM 1971 C CA . ALA A 1 243 ? 2.265 -3.359 9.118 1.00 98.81 243 ALA A CA 1
ATOM 1972 C C . ALA A 1 243 ? 0.781 -3.232 9.512 1.00 98.81 243 ALA A C 1
ATOM 1974 O O . A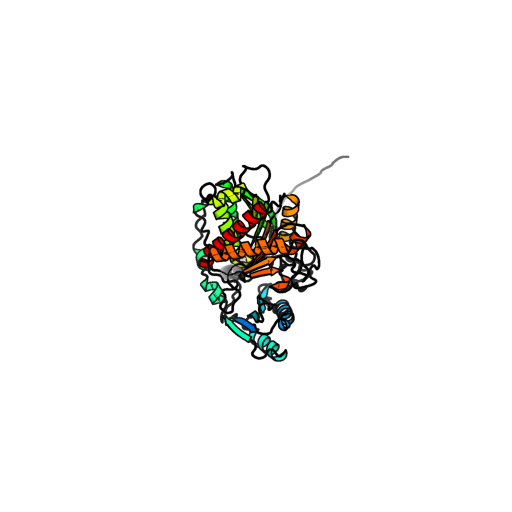LA A 1 243 ? 0.483 -2.927 10.668 1.00 98.81 243 ALA A O 1
ATOM 1975 N N . ALA A 1 244 ? -0.150 -3.550 8.604 1.00 98.88 244 ALA A N 1
ATOM 1976 C CA . ALA A 1 244 ? -1.580 -3.623 8.905 1.00 98.88 244 ALA A CA 1
ATOM 1977 C C . ALA A 1 244 ? -1.877 -4.674 9.989 1.00 98.88 244 ALA A C 1
ATOM 1979 O O . ALA A 1 244 ? -2.583 -4.384 10.952 1.00 98.88 244 ALA A O 1
ATOM 1980 N N . LEU A 1 245 ? -1.275 -5.865 9.896 1.00 98.81 245 LEU A N 1
ATOM 1981 C CA . LEU A 1 245 ? -1.395 -6.930 10.900 1.00 98.81 245 LEU A CA 1
ATOM 1982 C C . LEU A 1 245 ? -0.777 -6.544 12.248 1.00 98.81 245 LEU A C 1
ATOM 1984 O O . LEU A 1 245 ? -1.353 -6.862 13.288 1.00 98.81 245 LEU A O 1
ATOM 1988 N N . TYR A 1 246 ? 0.348 -5.820 12.250 1.00 98.75 246 TYR A N 1
ATOM 1989 C CA . TYR A 1 246 ? 0.902 -5.227 13.469 1.00 98.75 246 TYR A CA 1
ATOM 1990 C C . TYR A 1 246 ? -0.078 -4.237 14.107 1.00 98.75 246 TYR A C 1
ATOM 1992 O O . TYR A 1 246 ? -0.293 -4.284 15.317 1.00 98.75 246 TYR A O 1
ATOM 2000 N N . HIS A 1 247 ? -0.712 -3.375 13.308 1.00 98.81 247 HIS A N 1
ATOM 2001 C CA . HIS A 1 247 ? -1.686 -2.409 13.808 1.00 98.81 247 HIS A CA 1
ATOM 2002 C C . HIS A 1 247 ? -2.957 -3.090 14.346 1.00 98.81 247 HIS A C 1
ATOM 2004 O O . HIS A 1 247 ? -3.372 -2.788 15.462 1.00 98.81 247 HIS A O 1
ATOM 2010 N N . ILE A 1 248 ? -3.515 -4.065 13.616 1.00 98.88 248 ILE A N 1
ATOM 2011 C CA . ILE A 1 248 ? -4.639 -4.916 14.049 1.00 98.88 248 ILE A CA 1
ATOM 2012 C C . ILE A 1 248 ? -4.326 -5.578 15.396 1.00 98.88 248 ILE A C 1
ATOM 2014 O O . ILE A 1 248 ? -5.073 -5.405 16.359 1.00 98.88 248 ILE A O 1
ATOM 2018 N N . HIS A 1 249 ? -3.200 -6.297 15.482 1.00 98.69 249 HIS A N 1
ATOM 2019 C CA . HIS A 1 249 ? -2.772 -6.971 16.707 1.00 98.69 249 HIS A CA 1
ATOM 2020 C C . HIS A 1 249 ? -2.644 -5.967 17.854 1.00 98.69 249 HIS A C 1
ATOM 2022 O O . HIS A 1 249 ? -3.178 -6.199 18.934 1.00 98.69 249 HIS A O 1
ATOM 2028 N N . LYS A 1 250 ? -1.974 -4.832 17.624 1.00 98.69 250 LYS A N 1
ATOM 2029 C CA . LYS A 1 250 ? -1.761 -3.798 18.640 1.00 98.69 250 LYS A CA 1
ATOM 2030 C C . LYS A 1 250 ? -3.069 -3.190 19.145 1.00 98.69 250 LYS A C 1
ATOM 2032 O O . LYS A 1 250 ? -3.208 -3.024 20.35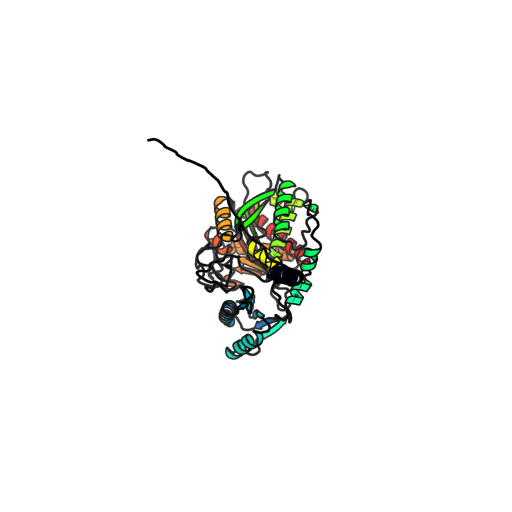3 1.00 98.69 250 LYS A O 1
ATOM 2037 N N . LEU A 1 251 ? -4.024 -2.888 18.260 1.00 98.75 251 LEU A N 1
ATOM 2038 C CA . LEU A 1 251 ? -5.329 -2.349 18.656 1.00 98.75 251 LEU A CA 1
ATOM 2039 C C . LEU A 1 251 ? -6.135 -3.335 19.513 1.00 98.75 251 LEU A C 1
ATOM 2041 O O . LEU A 1 251 ? -6.798 -2.906 20.453 1.00 98.75 251 LEU A O 1
ATOM 2045 N N . VAL A 1 252 ? -6.077 -4.635 19.207 1.00 98.56 252 VAL A N 1
ATOM 2046 C CA . VAL A 1 252 ? -6.844 -5.660 19.931 1.00 98.56 252 VAL A CA 1
ATOM 2047 C C . VAL A 1 252 ? -6.156 -6.075 21.236 1.00 98.56 252 VAL A C 1
ATOM 2049 O O . VAL A 1 252 ? -6.760 -5.982 22.302 1.00 98.56 252 VAL A O 1
ATOM 2052 N N . THR A 1 253 ? -4.887 -6.497 21.195 1.00 97.94 253 THR A N 1
ATOM 2053 C CA . THR A 1 253 ? -4.225 -7.115 22.361 1.00 97.94 253 THR A CA 1
ATOM 2054 C C . THR A 1 253 ? -3.807 -6.118 23.440 1.00 97.94 253 THR A C 1
ATOM 2056 O O . THR A 1 253 ? -3.590 -6.520 24.579 1.00 97.94 253 THR A O 1
ATOM 2059 N N . GLU A 1 254 ? -3.666 -4.830 23.107 1.00 98.38 254 GLU A N 1
ATOM 2060 C CA . GLU A 1 254 ? -3.351 -3.774 24.083 1.00 98.38 254 GLU A CA 1
ATOM 2061 C C . GLU A 1 254 ? -4.588 -2.960 24.522 1.00 98.38 254 GLU A C 1
ATOM 2063 O O . GLU A 1 254 ? -4.466 -2.020 25.314 1.00 98.38 254 GLU A O 1
ATOM 2068 N N . TYR A 1 255 ? -5.795 -3.309 24.060 1.00 98.25 255 TYR A N 1
ATOM 2069 C CA . TYR A 1 255 ? -7.028 -2.708 24.572 1.00 98.25 255 TYR A CA 1
ATOM 2070 C C . TYR A 1 255 ? -7.216 -3.025 26.066 1.00 98.25 255 TYR A C 1
ATOM 2072 O O . TYR A 1 255 ? -6.909 -4.122 26.533 1.00 98.25 255 TYR A O 1
ATOM 2080 N N . GLY A 1 256 ? -7.672 -2.043 26.846 1.00 97.38 256 GLY A N 1
ATOM 2081 C CA . GLY A 1 256 ? -7.840 -2.154 28.299 1.00 97.38 256 GLY A CA 1
ATOM 2082 C C . GLY A 1 256 ? -6.538 -2.170 29.114 1.00 97.38 256 GLY A C 1
ATOM 2083 O O . GLY A 1 256 ? -6.598 -2.036 30.334 1.00 97.38 256 GLY A O 1
ATOM 2084 N N . THR A 1 257 ? -5.365 -2.289 28.478 1.00 97.81 257 THR A N 1
ATOM 2085 C CA . THR A 1 257 ? -4.050 -2.306 29.153 1.00 97.81 257 THR A CA 1
ATOM 2086 C C . THR A 1 257 ? -3.181 -1.106 28.777 1.00 97.81 257 THR A C 1
ATOM 2088 O O . THR A 1 257 ? -2.542 -0.513 29.645 1.00 97.81 257 THR A O 1
ATOM 2091 N N . ASN A 1 258 ? -3.200 -0.682 27.512 1.00 98.38 258 ASN A N 1
ATOM 2092 C CA . ASN A 1 258 ? -2.569 0.546 27.043 1.00 98.38 258 ASN A CA 1
ATOM 2093 C C . ASN A 1 258 ? -3.624 1.659 26.927 1.00 98.38 258 ASN A C 1
ATOM 2095 O O . ASN A 1 258 ? -4.597 1.550 26.174 1.00 98.38 258 ASN A O 1
ATOM 2099 N N . THR A 1 259 ? -3.423 2.758 27.654 1.00 98.00 259 THR A N 1
ATOM 2100 C CA . THR A 1 259 ? -4.344 3.906 27.679 1.00 98.00 259 THR A CA 1
ATOM 2101 C C . THR A 1 259 ? -4.464 4.600 26.321 1.00 98.00 259 THR A C 1
ATOM 2103 O O . THR A 1 259 ? -5.557 5.033 25.957 1.00 98.00 259 THR A O 1
ATOM 2106 N N . ARG A 1 260 ? -3.378 4.658 25.534 1.00 97.75 260 ARG A N 1
ATOM 2107 C CA . ARG A 1 260 ? -3.389 5.237 24.183 1.00 97.75 260 ARG A CA 1
ATOM 2108 C C . ARG A 1 260 ? -4.204 4.380 23.222 1.00 97.75 260 ARG A C 1
ATOM 2110 O O . ARG A 1 260 ? -5.029 4.921 22.498 1.00 97.75 260 ARG A O 1
ATOM 2117 N N . VAL A 1 261 ? -3.999 3.063 23.239 1.00 98.56 261 VAL A N 1
ATOM 2118 C CA . VAL A 1 261 ? -4.748 2.122 22.387 1.00 98.56 261 VAL A CA 1
ATOM 2119 C C . VAL A 1 261 ? -6.229 2.114 22.755 1.00 98.56 261 VAL A C 1
ATOM 2121 O O . VAL A 1 261 ? -7.073 2.271 21.877 1.00 98.56 261 VAL A O 1
ATOM 2124 N N . SER A 1 262 ? -6.547 2.028 24.049 1.00 98.25 262 SER A N 1
ATOM 2125 C CA . SER A 1 262 ? -7.933 2.065 24.537 1.00 98.25 262 SER A CA 1
ATOM 2126 C C . SER A 1 262 ? -8.647 3.334 24.062 1.00 98.25 262 SER A C 1
ATOM 2128 O O . SER A 1 262 ? -9.684 3.256 23.408 1.00 98.25 262 SER A O 1
ATOM 2130 N N . GLY A 1 263 ? -8.009 4.500 24.232 1.00 97.19 263 GLY A N 1
ATOM 2131 C CA . GLY A 1 263 ? -8.533 5.776 23.746 1.00 97.19 263 GLY A CA 1
ATOM 2132 C C . GLY A 1 263 ? -8.733 5.866 22.226 1.00 97.19 263 GLY A C 1
ATOM 2133 O O . GLY A 1 263 ? -9.563 6.655 21.789 1.00 97.19 263 GLY A O 1
ATOM 2134 N N . LEU A 1 264 ? -8.032 5.073 21.408 1.00 97.81 264 LEU A N 1
ATOM 2135 C CA . LEU A 1 264 ? -8.254 5.001 19.954 1.00 97.81 264 LEU A CA 1
ATOM 2136 C C . LEU A 1 264 ? -9.446 4.093 19.602 1.00 97.81 264 LEU A C 1
ATOM 2138 O O . LEU A 1 264 ? -10.265 4.449 18.753 1.00 97.81 264 LEU A O 1
ATOM 2142 N N . VAL A 1 265 ? -9.573 2.948 20.275 1.00 98.31 265 VAL A N 1
ATOM 2143 C CA . VAL A 1 265 ? -10.648 1.951 20.078 1.00 98.31 265 VAL A CA 1
ATOM 2144 C C . VAL A 1 265 ? -12.001 2.434 20.642 1.00 98.31 265 VAL A C 1
ATOM 2146 O O . VAL A 1 265 ? -13.061 2.067 20.125 1.00 98.31 265 VAL A O 1
ATOM 2149 N N . ASP A 1 266 ? -11.975 3.307 21.654 1.00 97.00 266 ASP A N 1
ATOM 2150 C CA . ASP A 1 266 ? -13.156 3.952 22.250 1.00 97.00 266 ASP A CA 1
ATOM 2151 C C . ASP A 1 266 ? -13.659 5.172 21.463 1.00 97.00 266 ASP A C 1
ATOM 2153 O O . ASP A 1 266 ? -14.854 5.488 21.491 1.00 97.00 266 ASP A O 1
ATOM 2157 N N . LYS A 1 267 ? -12.760 5.878 20.765 1.00 95.88 267 LYS A N 1
ATOM 2158 C CA . LYS A 1 267 ? -13.100 7.053 19.947 1.00 95.88 267 LYS A CA 1
ATOM 2159 C C . LYS A 1 267 ? -13.593 6.672 18.547 1.00 95.88 267 LYS A C 1
ATOM 2161 O O . LYS A 1 267 ? -14.540 7.299 18.082 1.00 95.88 267 LYS A O 1
ATOM 2166 N N . PHE A 1 268 ? -12.986 5.670 17.903 1.00 97.56 268 PHE A N 1
ATOM 2167 C CA . PHE A 1 268 ? -13.202 5.327 16.489 1.00 97.56 268 PHE A CA 1
ATOM 2168 C C . PHE A 1 268 ? -13.728 3.896 16.286 1.00 97.56 268 PHE A C 1
ATOM 2170 O O . PHE A 1 268 ? -13.619 3.042 17.168 1.00 97.56 268 PHE A O 1
ATOM 2177 N N . ASP A 1 269 ? -14.297 3.634 15.109 1.00 98.19 269 ASP A N 1
ATOM 2178 C CA . ASP A 1 269 ? -14.427 2.290 14.534 1.00 98.19 269 ASP A CA 1
ATOM 2179 C C . ASP A 1 269 ? -13.378 2.113 13.424 1.00 98.19 269 ASP A C 1
ATOM 2181 O O . ASP A 1 269 ? -13.391 2.836 12.431 1.00 98.19 269 ASP A O 1
ATOM 2185 N N . TRP A 1 270 ? -12.473 1.150 13.583 1.00 98.75 270 TRP A N 1
ATOM 2186 C CA . TRP A 1 270 ? -11.389 0.864 12.642 1.00 98.75 270 TRP A CA 1
ATOM 2187 C C . TRP A 1 270 ? -11.789 -0.311 11.748 1.00 98.75 270 TRP A C 1
ATOM 2189 O O . TRP A 1 270 ? -12.005 -1.407 12.255 1.00 98.75 270 TRP A O 1
ATOM 2199 N N . TYR A 1 271 ? -11.884 -0.111 10.437 1.00 98.88 271 TYR A N 1
ATOM 2200 C CA . TYR A 1 271 ? -12.140 -1.161 9.448 1.00 98.88 271 TYR A CA 1
ATOM 2201 C C . TYR A 1 271 ? -10.843 -1.418 8.685 1.00 98.88 271 TYR A C 1
ATOM 2203 O O . TYR A 1 271 ? -10.360 -0.522 7.996 1.00 98.88 271 TYR A O 1
ATOM 2211 N N . ILE A 1 272 ? -10.256 -2.608 8.830 1.00 98.94 272 ILE A N 1
ATOM 2212 C CA . ILE A 1 272 ? -8.928 -2.903 8.278 1.00 98.94 272 ILE A CA 1
ATOM 2213 C C . ILE A 1 272 ? -8.985 -4.149 7.392 1.00 98.94 272 ILE A C 1
ATOM 2215 O O . ILE A 1 272 ? -9.328 -5.230 7.869 1.00 98.94 272 ILE A O 1
ATOM 2219 N N . ILE A 1 273 ? -8.611 -4.002 6.119 1.00 98.88 273 ILE A N 1
ATOM 2220 C CA . ILE A 1 273 ? -8.401 -5.097 5.162 1.00 98.88 273 ILE A CA 1
ATOM 2221 C C . ILE A 1 273 ? -6.884 -5.303 5.023 1.00 98.88 273 ILE A C 1
ATOM 2223 O O . ILE A 1 273 ? -6.229 -4.518 4.337 1.00 98.88 273 ILE A O 1
ATOM 2227 N N . PRO A 1 274 ? -6.282 -6.325 5.662 1.00 98.69 274 PRO A N 1
ATOM 2228 C CA . PRO A 1 274 ? -4.831 -6.517 5.626 1.00 98.69 274 PRO A CA 1
ATOM 2229 C C . PRO A 1 274 ? -4.311 -7.063 4.287 1.00 98.69 274 PRO A C 1
ATOM 2231 O O . PRO A 1 274 ? -3.104 -7.026 4.062 1.00 98.69 274 PRO A O 1
ATOM 2234 N N . VAL A 1 275 ? -5.185 -7.600 3.424 1.00 98.75 275 VAL A N 1
ATOM 2235 C CA . VAL A 1 275 ? -4.832 -8.125 2.094 1.00 98.75 275 VAL A CA 1
ATOM 2236 C C . VAL A 1 275 ? -5.929 -7.763 1.085 1.00 98.75 275 VAL A C 1
ATOM 2238 O O . VAL A 1 275 ? -6.860 -8.530 0.860 1.00 98.75 275 VAL A O 1
ATOM 2241 N N . ALA A 1 276 ? -5.819 -6.588 0.466 1.00 98.75 276 ALA A N 1
ATOM 2242 C CA . ALA A 1 276 ? -6.794 -6.069 -0.498 1.00 98.75 276 ALA A CA 1
ATOM 2243 C C . ALA A 1 276 ? -6.779 -6.791 -1.866 1.00 98.75 276 ALA A C 1
ATOM 2245 O O . ALA A 1 276 ? -7.744 -6.709 -2.622 1.00 98.75 276 ALA A O 1
ATOM 2246 N N . ASN A 1 277 ? -5.715 -7.542 -2.175 1.00 98.81 277 ASN A N 1
ATOM 2247 C CA . ASN A 1 277 ? -5.588 -8.384 -3.373 1.00 98.81 277 ASN A CA 1
ATOM 2248 C C . ASN A 1 277 ? -5.151 -9.821 -2.989 1.00 98.81 277 ASN A C 1
ATOM 2250 O O . ASN A 1 277 ? -3.982 -10.183 -3.169 1.00 98.81 277 ASN A O 1
ATOM 2254 N N . PRO A 1 278 ? -6.054 -10.659 -2.431 1.00 98.69 278 PRO A N 1
ATOM 2255 C CA . PRO A 1 278 ? -5.707 -11.999 -1.945 1.00 98.69 278 PRO A CA 1
ATOM 2256 C C . PRO A 1 278 ? -5.129 -12.923 -3.018 1.00 98.69 278 PRO A C 1
ATOM 2258 O O . PRO A 1 278 ? -4.207 -13.690 -2.739 1.00 98.69 278 PRO A O 1
ATOM 2261 N N . ASP A 1 279 ? -5.622 -12.840 -4.254 1.00 98.69 279 ASP A N 1
ATOM 2262 C CA . ASP A 1 279 ? -5.167 -13.713 -5.336 1.00 98.69 279 ASP A CA 1
ATOM 2263 C C . ASP A 1 279 ? -3.746 -13.389 -5.775 1.00 98.69 279 ASP A C 1
ATOM 2265 O O . ASP A 1 279 ? -2.908 -14.286 -5.895 1.00 98.69 279 ASP A O 1
ATOM 2269 N N . GLY A 1 280 ? -3.454 -12.101 -5.980 1.00 98.50 280 GLY A N 1
ATOM 2270 C CA . GLY A 1 280 ? -2.101 -11.640 -6.238 1.00 98.50 280 GLY A CA 1
ATOM 2271 C C . GLY A 1 280 ? -1.188 -11.991 -5.065 1.00 98.50 280 GLY A C 1
ATOM 2272 O O . GLY A 1 280 ? -0.088 -12.496 -5.284 1.00 98.50 280 GLY A O 1
ATOM 2273 N N . TYR A 1 281 ? -1.643 -11.794 -3.822 1.00 98.44 281 TYR A N 1
ATOM 2274 C CA . TYR A 1 281 ? -0.849 -12.085 -2.628 1.00 98.44 281 TYR A CA 1
ATOM 2275 C C . TYR A 1 281 ? -0.484 -13.573 -2.538 1.00 98.44 281 TYR A C 1
ATOM 2277 O O . TYR A 1 281 ? 0.696 -13.906 -2.414 1.00 98.44 281 TYR A O 1
ATOM 2285 N N . VAL A 1 282 ? -1.445 -14.486 -2.718 1.00 97.50 282 VAL A N 1
ATOM 2286 C CA . VAL A 1 282 ? -1.177 -15.934 -2.796 1.00 97.50 282 VAL A CA 1
ATOM 2287 C C . VAL A 1 282 ? -0.250 -16.256 -3.971 1.00 97.50 282 VAL A C 1
ATOM 2289 O O . VAL A 1 282 ? 0.740 -16.967 -3.785 1.00 97.50 282 VAL A O 1
ATOM 2292 N N . TYR A 1 283 ? -0.484 -15.682 -5.155 1.00 96.06 283 TYR A N 1
ATOM 2293 C CA . TYR A 1 283 ? 0.402 -15.842 -6.313 1.00 96.06 283 TYR A CA 1
ATOM 2294 C C . TYR A 1 283 ? 1.840 -15.379 -6.011 1.00 96.06 283 TYR A C 1
ATOM 2296 O O . TYR A 1 283 ? 2.792 -16.037 -6.438 1.00 96.06 283 TYR A O 1
ATOM 2304 N N . SER A 1 284 ? 2.018 -14.340 -5.187 1.00 95.19 284 SER A N 1
ATOM 2305 C CA . SER A 1 284 ? 3.336 -13.844 -4.776 1.00 95.19 284 SER A CA 1
ATOM 2306 C C . SER A 1 284 ? 4.093 -14.775 -3.824 1.00 95.19 284 SER A C 1
ATOM 2308 O O . SER A 1 284 ? 5.319 -14.887 -3.892 1.00 95.19 284 SER A O 1
ATOM 2310 N N . PHE A 1 285 ? 3.378 -15.524 -2.981 1.00 92.25 285 PHE A N 1
ATOM 2311 C CA . PHE A 1 285 ? 3.968 -16.595 -2.176 1.00 92.25 285 PHE A CA 1
ATOM 2312 C C . PHE A 1 285 ? 4.214 -17.868 -2.993 1.00 92.25 285 PHE A C 1
ATOM 2314 O O . PHE A 1 285 ? 5.104 -18.652 -2.666 1.00 92.25 285 PHE A O 1
ATOM 2321 N N . GLU A 1 286 ? 3.402 -18.146 -4.010 1.00 90.50 286 GLU A N 1
ATOM 2322 C CA . GLU A 1 286 ? 3.342 -19.466 -4.643 1.00 90.50 286 GLU A CA 1
ATOM 2323 C C . GLU A 1 286 ? 4.028 -19.598 -5.995 1.00 90.50 286 GLU A C 1
ATOM 2325 O O . GLU A 1 286 ? 4.436 -20.710 -6.338 1.00 90.50 286 GLU A O 1
ATOM 2330 N N . LYS A 1 287 ? 4.076 -18.517 -6.775 1.00 90.69 287 LYS A N 1
ATOM 2331 C CA . LYS A 1 287 ? 4.416 -18.536 -8.203 1.00 90.69 287 LYS A CA 1
ATOM 2332 C C . LYS A 1 287 ? 5.460 -17.476 -8.535 1.00 90.69 287 LYS A C 1
ATOM 2334 O O . LYS A 1 287 ? 6.478 -17.825 -9.117 1.00 90.69 287 LYS A O 1
ATOM 2339 N N . ASP A 1 288 ? 5.252 -16.227 -8.123 1.00 92.50 288 ASP A N 1
ATOM 2340 C CA . ASP A 1 288 ? 6.104 -15.097 -8.511 1.00 92.50 288 ASP A CA 1
ATOM 2341 C C . ASP A 1 288 ? 6.138 -13.994 -7.441 1.00 92.50 288 ASP A C 1
ATOM 2343 O O . ASP A 1 288 ? 5.216 -13.190 -7.327 1.00 92.50 288 ASP A O 1
ATOM 2347 N N . ARG A 1 289 ? 7.256 -13.903 -6.709 1.00 93.56 289 ARG A N 1
ATOM 2348 C CA . ARG A 1 289 ? 7.444 -12.953 -5.601 1.00 93.56 289 ARG A CA 1
ATOM 2349 C C . ARG A 1 289 ? 7.291 -11.475 -5.991 1.00 93.56 289 ARG A C 1
ATOM 2351 O O . ARG A 1 289 ? 7.053 -10.665 -5.095 1.00 93.56 289 ARG A O 1
ATOM 2358 N N . LEU A 1 290 ? 7.445 -11.109 -7.261 1.00 95.12 290 LEU A N 1
ATOM 2359 C CA . LEU A 1 290 ? 7.408 -9.713 -7.713 1.00 95.12 290 LEU A CA 1
ATOM 2360 C C . LEU A 1 290 ? 6.109 -9.353 -8.447 1.00 95.12 290 LEU A C 1
ATOM 2362 O O . LEU A 1 290 ? 5.966 -8.232 -8.932 1.00 95.12 290 LEU A O 1
ATOM 2366 N N . TRP A 1 291 ? 5.126 -10.257 -8.452 1.00 96.19 291 TRP A N 1
ATOM 2367 C CA . TRP A 1 291 ? 3.795 -9.997 -8.991 1.00 96.19 291 TRP A CA 1
ATOM 2368 C C . TRP A 1 291 ? 3.096 -8.828 -8.276 1.00 96.19 291 TRP A C 1
ATOM 2370 O O . TRP A 1 291 ? 2.933 -8.847 -7.057 1.00 96.19 291 TRP A O 1
ATOM 2380 N N . ARG A 1 292 ? 2.652 -7.819 -9.037 1.00 97.06 292 ARG A N 1
ATOM 2381 C CA . ARG A 1 292 ? 1.938 -6.630 -8.526 1.00 97.06 292 ARG A CA 1
ATOM 2382 C C . ARG A 1 292 ? 0.411 -6.768 -8.588 1.00 97.06 292 ARG A C 1
ATOM 2384 O O . ARG A 1 292 ? -0.261 -6.533 -7.589 1.00 97.06 292 ARG A O 1
ATOM 2391 N N . LYS A 1 293 ? -0.108 -7.121 -9.768 1.00 97.88 293 LYS A N 1
ATOM 2392 C CA . LYS A 1 293 ? -1.512 -6.956 -10.201 1.00 97.88 293 LYS A CA 1
ATOM 2393 C C . LYS A 1 293 ? -2.512 -7.923 -9.545 1.00 97.88 293 LYS A C 1
ATOM 2395 O O . LYS A 1 293 ? -2.128 -8.818 -8.788 1.00 97.88 293 LYS A O 1
ATOM 2400 N N . THR A 1 294 ? -3.802 -7.784 -9.862 1.00 98.50 294 THR A N 1
ATOM 2401 C CA . THR A 1 294 ? -4.830 -8.814 -9.592 1.00 98.50 294 THR A CA 1
ATOM 2402 C C . THR A 1 294 ? -4.538 -10.114 -10.368 1.00 98.50 294 THR A C 1
ATOM 2404 O O . THR A 1 294 ? -3.478 -10.275 -10.987 1.00 98.50 294 THR A O 1
ATOM 2407 N N . ARG A 1 295 ? -5.465 -11.081 -10.349 1.00 97.38 295 ARG A N 1
ATOM 2408 C CA . ARG A 1 295 ? -5.361 -12.343 -11.108 1.00 97.38 295 ARG A CA 1
ATOM 2409 C C . ARG A 1 295 ? -6.440 -12.533 -12.176 1.00 97.38 295 ARG A C 1
ATOM 2411 O O . ARG A 1 295 ? -6.555 -13.625 -12.736 1.00 97.38 295 ARG A O 1
ATOM 2418 N N . SER A 1 296 ? -7.169 -11.468 -12.508 1.00 96.38 296 SER A N 1
ATOM 2419 C CA . SER A 1 296 ? -8.214 -11.479 -13.532 1.00 96.38 296 SER A CA 1
ATOM 2420 C C . SER A 1 296 ? -7.709 -11.922 -14.907 1.00 96.38 296 SER A C 1
ATOM 2422 O O . SER A 1 296 ? -6.575 -11.655 -15.316 1.00 96.38 296 SER A O 1
ATOM 2424 N N . ARG A 1 297 ? -8.556 -12.653 -15.637 1.00 93.06 297 ARG A N 1
ATOM 2425 C CA . ARG A 1 297 ? -8.250 -13.187 -16.972 1.00 93.06 297 ARG A CA 1
ATOM 2426 C C . ARG A 1 297 ? -9.382 -12.876 -17.936 1.00 93.06 297 ARG A C 1
ATOM 2428 O O . ARG A 1 297 ? -10.491 -13.366 -17.746 1.00 93.06 297 ARG A O 1
ATOM 2435 N N . ASN A 1 298 ? -9.079 -12.153 -19.013 1.00 87.69 298 ASN A N 1
ATOM 2436 C CA . ASN A 1 298 ? -9.987 -12.013 -20.147 1.00 87.69 298 ASN A CA 1
ATOM 2437 C C . ASN A 1 298 ? -9.287 -12.383 -21.463 1.00 87.69 298 ASN A C 1
ATOM 2439 O O . ASN A 1 298 ? -8.619 -11.562 -22.093 1.00 87.69 298 ASN A O 1
ATOM 2443 N N . VAL A 1 299 ? -9.494 -13.632 -21.890 1.00 85.12 299 VAL A N 1
ATOM 2444 C CA . VAL A 1 299 ? -8.867 -14.214 -23.087 1.00 85.12 299 VAL A CA 1
ATOM 2445 C C . VAL A 1 299 ? -9.322 -13.590 -24.409 1.00 85.12 299 VAL A C 1
ATOM 2447 O O . VAL A 1 299 ? -8.662 -13.824 -25.418 1.00 85.12 299 VAL A O 1
ATOM 2450 N N . THR A 1 300 ? -10.407 -12.801 -24.435 1.00 86.94 300 THR A N 1
ATOM 2451 C CA . THR A 1 300 ? -10.815 -12.062 -25.647 1.00 86.94 300 THR A CA 1
ATOM 2452 C C . THR A 1 300 ? -10.060 -10.745 -25.822 1.00 86.94 300 THR A C 1
ATOM 2454 O O . THR A 1 300 ? -10.034 -10.217 -26.929 1.00 86.94 300 THR A O 1
ATOM 2457 N N . ILE A 1 301 ? -9.414 -10.241 -24.762 1.00 83.75 301 ILE A N 1
ATOM 2458 C CA . ILE A 1 301 ? -8.543 -9.059 -24.810 1.00 83.75 301 ILE A CA 1
ATOM 2459 C C . ILE A 1 301 ? -7.071 -9.469 -24.863 1.00 83.75 301 ILE A C 1
ATOM 2461 O O . ILE A 1 301 ? -6.323 -8.968 -25.699 1.00 83.75 301 ILE A O 1
ATOM 2465 N N . ASN A 1 302 ? -6.634 -10.393 -24.001 1.00 85.62 302 ASN A N 1
ATOM 2466 C CA . ASN A 1 302 ? -5.285 -10.946 -24.074 1.00 85.62 302 ASN A CA 1
ATOM 2467 C C . ASN A 1 302 ? -5.253 -12.387 -23.544 1.00 85.62 302 ASN A C 1
ATOM 2469 O O . ASN A 1 302 ? -5.729 -12.680 -22.449 1.00 85.62 302 ASN A O 1
ATOM 2473 N N . LYS A 1 303 ? -4.670 -13.300 -24.326 1.00 84.25 303 LYS A N 1
ATOM 2474 C CA . LYS A 1 303 ? -4.551 -14.724 -23.977 1.00 84.25 303 LYS A CA 1
ATOM 2475 C C . LYS A 1 303 ? -3.519 -14.991 -22.869 1.00 84.25 303 LYS A C 1
ATOM 2477 O O . LYS A 1 303 ? -3.634 -15.993 -22.167 1.00 84.25 303 LYS A O 1
ATOM 2482 N N . TRP A 1 304 ? -2.505 -14.136 -22.748 1.00 83.62 304 TRP A N 1
ATOM 2483 C CA . TRP A 1 304 ? -1.256 -14.430 -22.039 1.00 83.62 304 TRP A CA 1
ATOM 2484 C C . TRP A 1 304 ? -0.991 -13.516 -20.838 1.00 83.62 304 TRP A C 1
ATOM 2486 O O . TRP A 1 304 ? -0.434 -13.955 -19.832 1.00 83.62 304 TRP A O 1
ATOM 2496 N N . CYS A 1 305 ? -1.380 -12.245 -20.937 1.00 89.06 305 CYS A N 1
ATOM 2497 C CA . CYS A 1 305 ? -1.228 -11.265 -19.870 1.00 89.06 305 CYS A CA 1
ATOM 2498 C C . CYS A 1 305 ? -2.445 -11.295 -18.931 1.00 89.06 305 CYS A C 1
ATOM 2500 O O . CYS A 1 305 ? -3.586 -11.444 -19.363 1.00 89.06 305 CYS A O 1
ATOM 2502 N N . VAL A 1 306 ? -2.173 -11.219 -17.627 1.00 92.94 306 VAL A N 1
ATOM 2503 C CA . VAL A 1 306 ? -3.117 -11.511 -16.538 1.00 92.94 306 VAL A CA 1
ATOM 2504 C C . VAL A 1 306 ? -3.099 -10.357 -15.540 1.00 92.94 306 VAL A C 1
ATOM 2506 O O . VAL A 1 306 ? -2.029 -9.823 -15.239 1.00 92.94 306 VAL A O 1
ATOM 2509 N N . GLY A 1 307 ? -4.268 -10.024 -15.002 1.00 95.69 307 GLY A N 1
ATOM 2510 C CA . GLY A 1 307 ? -4.449 -9.035 -13.950 1.00 95.69 307 GLY A CA 1
ATOM 2511 C C . GLY A 1 307 ? -4.441 -7.579 -14.413 1.00 95.69 307 GLY A C 1
ATOM 2512 O O . GLY A 1 307 ? -3.837 -7.201 -15.421 1.00 95.69 307 GLY A O 1
ATOM 2513 N N . THR A 1 308 ? -5.056 -6.756 -13.581 1.00 97.25 308 THR A N 1
ATOM 2514 C CA . THR A 1 308 ? -5.161 -5.297 -13.669 1.00 97.25 308 THR A CA 1
ATOM 2515 C C . THR A 1 308 ? -4.423 -4.676 -12.483 1.00 97.25 308 THR A C 1
ATOM 2517 O O . THR A 1 308 ? -4.273 -5.319 -11.440 1.00 97.25 308 THR A O 1
ATOM 2520 N N . ASP A 1 309 ? -3.924 -3.449 -12.622 1.00 98.19 309 ASP A N 1
ATOM 2521 C CA . ASP A 1 309 ? -3.469 -2.694 -11.457 1.00 98.19 309 ASP A CA 1
ATOM 2522 C C . ASP A 1 309 ? -4.696 -2.228 -10.663 1.00 98.19 309 ASP A C 1
ATOM 2524 O O . ASP A 1 309 ? -5.457 -1.358 -11.092 1.00 98.19 309 ASP A O 1
ATOM 2528 N N . ALA A 1 310 ? -4.906 -2.831 -9.495 1.00 98.06 310 ALA A N 1
ATOM 2529 C CA . ALA A 1 310 ? -6.032 -2.508 -8.632 1.00 98.06 310 ALA A CA 1
ATOM 2530 C C . ALA A 1 310 ? -5.990 -1.055 -8.109 1.00 98.06 310 ALA A C 1
ATOM 2532 O O . ALA A 1 310 ? -7.048 -0.516 -7.797 1.00 98.06 310 ALA A O 1
ATOM 2533 N N . ASN A 1 311 ? -4.828 -0.385 -8.099 1.00 97.94 311 ASN A N 1
ATOM 2534 C CA . ASN A 1 311 ? -4.707 1.051 -7.812 1.00 97.94 311 ASN A CA 1
ATOM 2535 C C . ASN A 1 311 ? -4.595 1.921 -9.088 1.00 97.94 311 ASN A C 1
ATOM 2537 O O . ASN A 1 311 ? -4.048 3.027 -9.059 1.00 97.94 311 ASN A O 1
ATOM 2541 N N . ARG A 1 312 ? -5.104 1.405 -10.216 1.00 97.62 312 ARG A N 1
ATOM 2542 C CA . ARG A 1 312 ? -5.504 2.152 -11.429 1.00 97.62 312 ARG A CA 1
ATOM 2543 C C . ARG A 1 312 ? -6.943 1.836 -11.869 1.00 97.62 312 ARG A C 1
ATOM 2545 O O . ARG A 1 312 ? -7.414 2.366 -12.875 1.00 97.62 312 ARG A O 1
ATOM 2552 N N . ASN A 1 313 ? -7.641 0.946 -11.157 1.00 98.12 313 ASN A N 1
ATOM 2553 C CA . ASN A 1 313 ? -8.970 0.458 -11.536 1.00 98.12 313 ASN A CA 1
ATOM 2554 C C . ASN A 1 313 ? -10.132 1.165 -10.821 1.00 98.12 313 ASN A C 1
ATOM 2556 O O . ASN A 1 313 ? -11.287 0.966 -11.198 1.00 98.12 313 ASN A O 1
ATOM 2560 N N . TRP A 1 314 ? -9.861 2.003 -9.819 1.00 97.00 314 TRP A N 1
ATOM 2561 C CA . TRP A 1 314 ? -10.896 2.866 -9.251 1.00 97.00 314 TRP A CA 1
ATOM 2562 C C . TRP A 1 314 ? -11.329 3.888 -10.306 1.00 97.00 314 TRP A C 1
ATOM 2564 O O . TRP A 1 314 ? -10.540 4.270 -11.162 1.00 97.00 314 TRP A O 1
ATOM 2574 N N . GLY A 1 315 ? -12.595 4.303 -10.279 1.00 90.38 315 GLY A N 1
ATOM 2575 C CA . GLY A 1 315 ? -13.118 5.308 -11.205 1.00 90.38 315 GLY A CA 1
ATOM 2576 C C . GLY A 1 315 ? -12.731 6.737 -10.823 1.00 90.38 315 GLY A C 1
ATOM 2577 O O . GLY A 1 315 ? -11.597 7.019 -10.451 1.00 90.38 315 GLY A O 1
ATOM 2578 N N . GLY A 1 316 ? -13.703 7.646 -10.905 1.00 85.56 316 GLY A N 1
ATOM 2579 C CA . GLY A 1 316 ? -13.473 9.076 -10.700 1.00 85.56 316 GLY A CA 1
ATOM 2580 C C . GLY A 1 316 ? -13.018 9.779 -11.980 1.00 85.56 316 GLY A C 1
ATOM 2581 O O . GLY A 1 316 ? -13.208 9.278 -13.093 1.00 85.56 316 GLY A O 1
ATOM 2582 N N . ARG A 1 317 ? -12.474 10.983 -11.819 1.00 86.25 317 ARG A N 1
ATOM 2583 C CA . ARG A 1 317 ? -12.056 11.856 -12.928 1.00 86.25 317 ARG A CA 1
ATOM 2584 C C . ARG A 1 317 ? -10.710 11.412 -13.510 1.00 86.25 317 ARG A C 1
ATOM 2586 O O . ARG A 1 317 ? -9.864 10.876 -12.802 1.00 86.25 317 ARG A O 1
ATOM 2593 N N . GLY A 1 318 ? -10.516 11.635 -14.811 1.00 82.44 318 GLY A N 1
ATOM 2594 C CA . GLY A 1 318 ? -9.254 11.339 -15.497 1.00 82.44 318 GLY A CA 1
ATOM 2595 C C . GLY A 1 318 ? -8.919 9.847 -15.648 1.00 82.44 318 GLY A C 1
ATOM 2596 O O . GLY A 1 318 ? -7.751 9.516 -15.838 1.00 82.44 318 GLY A O 1
ATOM 2597 N N . TRP A 1 319 ? -9.889 8.930 -15.504 1.00 93.50 319 TRP A N 1
ATOM 2598 C CA . TRP A 1 319 ? -9.614 7.491 -15.373 1.00 93.50 319 TRP A CA 1
ATOM 2599 C C . TRP A 1 319 ? -8.846 6.887 -16.563 1.00 93.50 319 TRP A C 1
ATOM 2601 O O . TRP A 1 319 ? -9.385 6.651 -17.651 1.00 93.50 319 TRP A O 1
ATOM 2611 N N . GLY A 1 320 ? -7.578 6.555 -16.321 1.00 89.94 320 GLY A N 1
ATOM 2612 C CA . GLY A 1 320 ? -6.668 6.014 -17.320 1.00 89.94 320 GLY A CA 1
ATOM 2613 C C . GLY A 1 320 ? -6.343 6.996 -18.450 1.00 89.94 320 GLY A C 1
ATOM 2614 O O . GLY A 1 320 ? -6.121 6.567 -19.584 1.00 89.94 320 GLY A O 1
ATOM 2615 N N . GLU A 1 321 ? -6.385 8.298 -18.163 1.00 88.75 321 GLU A N 1
ATOM 2616 C CA . GLU A 1 321 ? -5.904 9.364 -19.052 1.00 88.75 321 GLU A CA 1
ATOM 2617 C C . GLU A 1 321 ? -4.418 9.676 -18.807 1.00 88.75 321 GLU A C 1
ATOM 2619 O O . GLU A 1 321 ? -3.724 10.089 -19.732 1.00 88.75 321 GLU A O 1
ATOM 2624 N N . ILE A 1 322 ? -3.915 9.449 -17.584 1.00 88.56 322 ILE A N 1
ATOM 2625 C CA . ILE A 1 322 ? -2.516 9.703 -17.202 1.00 88.56 322 ILE A CA 1
ATOM 2626 C C . ILE A 1 322 ? -1.994 8.677 -16.181 1.00 88.56 322 ILE A C 1
ATOM 2628 O O . ILE A 1 322 ? -2.743 8.216 -15.313 1.00 88.56 322 ILE A O 1
ATOM 2632 N N . GLY A 1 323 ? -0.711 8.310 -16.283 1.00 87.12 323 GLY A N 1
ATOM 2633 C CA . GLY A 1 323 ? -0.024 7.422 -15.331 1.00 87.12 323 GLY A CA 1
ATOM 2634 C C . GLY A 1 323 ? -0.598 6.009 -15.233 1.00 87.12 323 GLY A C 1
ATOM 2635 O O . GLY A 1 323 ? -0.530 5.384 -14.172 1.00 87.12 323 GLY A O 1
ATOM 2636 N N . ALA A 1 324 ? -1.250 5.537 -16.296 1.00 89.19 324 ALA A N 1
ATOM 2637 C CA . ALA A 1 324 ? -1.910 4.243 -16.348 1.00 89.19 324 ALA A CA 1
ATOM 2638 C C . ALA A 1 324 ? -1.952 3.737 -17.793 1.00 89.19 324 ALA A C 1
ATOM 2640 O O . ALA A 1 324 ? -2.421 4.433 -18.696 1.00 89.19 324 ALA A O 1
ATOM 2641 N N . ASN A 1 325 ? -1.513 2.502 -18.004 1.00 90.94 325 ASN A N 1
ATOM 2642 C CA . ASN A 1 325 ? -1.328 1.959 -19.341 1.00 90.94 325 ASN A CA 1
ATOM 2643 C C . ASN A 1 325 ? -2.596 1.240 -19.845 1.00 90.94 325 ASN A C 1
ATOM 2645 O O . ASN A 1 325 ? -3.415 0.741 -19.063 1.00 90.94 325 ASN A O 1
ATOM 2649 N N . ARG A 1 326 ? -2.759 1.140 -21.171 1.00 91.19 326 ARG A N 1
ATOM 2650 C CA . ARG A 1 326 ? -3.873 0.411 -21.815 1.00 91.19 326 ARG A CA 1
ATOM 2651 C C . ARG A 1 326 ? -3.485 -0.979 -22.346 1.00 91.19 326 ARG A C 1
ATOM 2653 O O . ARG A 1 326 ? -4.376 -1.755 -22.683 1.00 91.19 326 ARG A O 1
ATOM 2660 N N . SER A 1 327 ? -2.198 -1.335 -22.359 1.00 92.62 327 SER A N 1
ATOM 2661 C CA . SER A 1 327 ? -1.716 -2.701 -22.602 1.00 92.62 327 SER A CA 1
ATOM 2662 C C . SER A 1 327 ? -2.002 -3.597 -21.389 1.00 92.62 327 SER A C 1
ATOM 2664 O O . SER A 1 327 ? -1.505 -3.311 -20.298 1.00 92.62 327 SER A O 1
ATOM 2666 N N . PRO A 1 328 ? -2.698 -4.739 -21.557 1.00 92.88 328 PRO A N 1
ATOM 2667 C CA . PRO A 1 328 ? -2.911 -5.726 -20.491 1.00 92.88 328 PRO A CA 1
ATOM 2668 C C . PRO A 1 328 ? -1.622 -6.303 -19.884 1.00 92.88 328 PRO A C 1
ATOM 2670 O O . PRO A 1 328 ? -1.664 -6.967 -18.844 1.00 92.88 328 PRO A O 1
ATOM 2673 N N . CYS A 1 329 ? -0.473 -6.096 -20.531 1.00 91.19 329 CYS A N 1
ATOM 2674 C CA . CYS A 1 329 ? 0.817 -6.615 -20.096 1.00 91.19 329 CYS A CA 1
ATOM 2675 C C . CYS A 1 329 ? 1.553 -5.682 -19.117 1.00 91.19 329 CYS A C 1
ATOM 2677 O O . CYS A 1 329 ? 2.200 -6.193 -18.205 1.00 91.19 329 CYS A O 1
ATOM 2679 N N . SER A 1 330 ? 1.382 -4.359 -19.203 1.00 93.19 330 SER A N 1
ATOM 2680 C CA . SER A 1 330 ? 1.971 -3.412 -18.23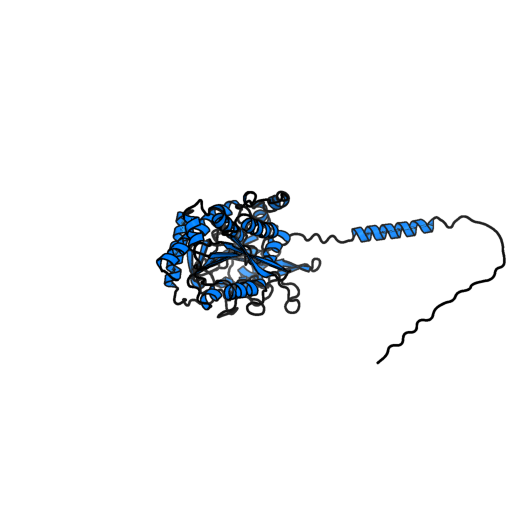9 1.00 93.19 330 SER A CA 1
ATOM 2681 C C . SER A 1 330 ? 1.527 -3.704 -16.795 1.00 93.19 330 SER A C 1
ATOM 2683 O O . SER A 1 330 ? 0.397 -4.156 -16.555 1.00 93.19 330 SER A O 1
ATOM 2685 N N . ASN A 1 331 ? 2.400 -3.447 -15.819 1.00 93.25 331 ASN A N 1
ATOM 2686 C CA . ASN A 1 331 ? 2.093 -3.543 -14.394 1.00 93.25 331 ASN A CA 1
ATOM 2687 C C . ASN A 1 331 ? 1.141 -2.442 -13.909 1.00 93.25 331 ASN A C 1
ATOM 2689 O O . ASN A 1 331 ? 0.476 -2.680 -12.904 1.00 93.25 331 ASN A O 1
ATOM 2693 N N . ILE A 1 332 ? 1.013 -1.324 -14.638 1.00 94.25 332 ILE A N 1
ATOM 2694 C CA . ILE A 1 332 ? 0.058 -0.226 -14.384 1.00 94.25 332 ILE A CA 1
ATOM 2695 C C . ILE A 1 332 ? -1.155 -0.253 -15.339 1.00 94.25 332 ILE A C 1
ATOM 2697 O O . ILE A 1 332 ? -1.768 0.777 -15.619 1.00 94.25 332 ILE A O 1
ATOM 2701 N N . TYR A 1 333 ? -1.514 -1.432 -15.866 1.00 95.56 333 TYR A N 1
ATOM 2702 C CA . TYR A 1 333 ? -2.711 -1.612 -16.699 1.00 95.56 333 TYR A CA 1
ATOM 2703 C C . TYR A 1 333 ? -3.983 -1.195 -15.944 1.00 95.56 333 TYR A C 1
ATOM 2705 O O . TYR A 1 333 ? -4.320 -1.821 -14.940 1.00 95.56 333 TYR A O 1
ATOM 2713 N N . ALA A 1 334 ? -4.717 -0.198 -16.451 1.00 95.81 334 ALA A N 1
ATOM 2714 C CA . ALA A 1 334 ? -5.901 0.364 -15.783 1.00 95.81 334 ALA A CA 1
ATOM 2715 C C . ALA A 1 334 ? -7.114 -0.585 -15.709 1.00 95.81 334 ALA A C 1
ATOM 2717 O O . ALA A 1 334 ? -7.992 -0.420 -14.861 1.00 95.81 334 ALA A O 1
ATOM 2718 N N . GLY A 1 335 ? -7.181 -1.576 -16.602 1.00 95.31 335 GLY A N 1
ATOM 2719 C CA . GLY A 1 335 ? -8.341 -2.450 -16.774 1.00 95.31 335 GLY A CA 1
ATOM 2720 C C . GLY A 1 335 ? -9.196 -2.061 -17.980 1.00 95.31 335 GLY A C 1
ATOM 2721 O O . GLY A 1 335 ? -8.830 -1.205 -18.789 1.00 95.31 335 GLY A O 1
ATOM 2722 N N . GLN A 1 336 ? -10.340 -2.729 -18.121 1.00 93.25 336 GLN A N 1
ATOM 2723 C CA . GLN A 1 336 ? -11.246 -2.561 -19.270 1.00 93.25 336 GLN A CA 1
ATOM 2724 C C . GLN A 1 336 ? -12.192 -1.372 -19.074 1.00 93.25 336 GLN A C 1
ATOM 2726 O O . GLN A 1 336 ? -12.455 -0.606 -19.997 1.00 93.25 336 GLN A O 1
ATOM 2731 N N . THR A 1 337 ? -12.669 -1.223 -17.843 1.00 95.31 337 THR A N 1
ATOM 2732 C CA . THR A 1 337 ? -13.554 -0.169 -17.345 1.00 95.31 337 THR A CA 1
ATOM 2733 C C . THR A 1 337 ? -13.164 0.128 -15.895 1.00 95.31 337 THR A C 1
ATOM 2735 O O . THR A 1 337 ? -12.530 -0.728 -15.266 1.00 95.31 337 THR A O 1
ATOM 2738 N N . PRO A 1 338 ? -13.590 1.265 -15.318 1.00 96.56 338 PRO A N 1
ATOM 2739 C CA . PRO A 1 338 ? -13.585 1.435 -13.871 1.00 96.56 338 PRO A CA 1
ATOM 2740 C C . PRO A 1 338 ? -14.271 0.254 -13.178 1.00 96.56 338 PRO A C 1
ATOM 2742 O O . PRO A 1 338 ? -15.284 -0.248 -13.675 1.00 96.56 338 PRO A O 1
ATOM 2745 N N . PHE A 1 339 ? -13.734 -0.162 -12.033 1.00 97.38 339 PHE A N 1
ATOM 2746 C CA . PHE A 1 339 ? -14.258 -1.238 -11.188 1.00 97.38 339 PHE A CA 1
ATOM 2747 C C . PHE A 1 339 ? -14.443 -2.585 -11.923 1.00 97.38 339 PHE A C 1
ATOM 2749 O O . PHE A 1 339 ? -15.360 -3.344 -11.610 1.00 97.38 339 PHE A O 1
ATOM 2756 N N . SER A 1 340 ? -13.587 -2.889 -12.911 1.00 97.38 340 SER A N 1
ATOM 2757 C CA . SER A 1 340 ? -13.572 -4.197 -13.590 1.00 97.38 340 SER A CA 1
ATOM 2758 C C . SER A 1 340 ? -13.062 -5.335 -12.705 1.00 97.38 340 SER A C 1
ATOM 2760 O O . SER A 1 340 ? -13.380 -6.495 -12.965 1.00 97.38 340 SER A O 1
ATOM 2762 N N . GLU A 1 341 ? -12.276 -5.020 -11.674 1.00 98.38 341 GLU A N 1
ATOM 2763 C CA . GLU A 1 341 ? -11.743 -6.013 -10.743 1.00 98.38 341 GLU A CA 1
ATOM 2764 C C . GLU A 1 341 ? -12.726 -6.256 -9.585 1.00 98.38 341 GLU A C 1
ATOM 2766 O O . GLU A 1 341 ? -13.121 -5.293 -8.916 1.00 98.38 341 GLU A O 1
ATOM 2771 N N . PRO A 1 342 ? -13.123 -7.514 -9.305 1.00 98.25 342 PRO A N 1
ATOM 2772 C CA . PRO A 1 342 ? -14.120 -7.812 -8.277 1.00 98.25 342 PRO A CA 1
ATOM 2773 C C . PRO A 1 342 ? -13.650 -7.429 -6.866 1.00 98.25 342 PRO A C 1
ATOM 2775 O O . PRO A 1 342 ? -14.476 -7.093 -6.020 1.00 98.25 342 PRO A O 1
ATOM 2778 N N . GLU A 1 343 ? -12.338 -7.403 -6.621 1.00 98.56 343 GLU A N 1
ATOM 2779 C CA . GLU A 1 343 ? -11.749 -6.941 -5.364 1.00 98.56 343 GLU A CA 1
ATOM 2780 C C . GLU A 1 343 ? -11.999 -5.439 -5.147 1.00 98.56 343 GLU A C 1
ATOM 2782 O O . GLU A 1 343 ? -12.436 -5.014 -4.077 1.00 98.56 343 GLU A O 1
ATOM 2787 N N . VAL A 1 344 ? -11.779 -4.634 -6.192 1.00 98.50 344 VAL A N 1
ATOM 2788 C CA . VAL A 1 344 ? -11.934 -3.170 -6.167 1.00 98.50 344 VAL A CA 1
ATOM 2789 C C . VAL A 1 344 ? -13.415 -2.784 -6.132 1.00 98.50 344 VAL A C 1
ATOM 2791 O O . VAL A 1 344 ? -13.813 -1.926 -5.343 1.00 98.50 344 VAL A O 1
ATOM 2794 N N . LEU A 1 345 ? -14.252 -3.464 -6.924 1.00 98.25 345 LEU A N 1
ATOM 2795 C CA . LEU A 1 345 ? -15.707 -3.304 -6.885 1.00 98.25 345 LEU A CA 1
ATOM 2796 C C . LEU A 1 345 ? -16.280 -3.669 -5.507 1.00 98.25 345 LEU A C 1
ATOM 2798 O O . LEU A 1 345 ? -17.098 -2.922 -4.974 1.00 98.25 345 LEU A O 1
ATOM 2802 N N . GLY A 1 346 ? -15.822 -4.771 -4.906 1.00 98.19 346 GLY A N 1
ATOM 2803 C CA . GLY A 1 346 ? -16.229 -5.179 -3.562 1.00 98.19 346 GLY A CA 1
ATOM 2804 C C . GLY A 1 346 ? -15.895 -4.119 -2.512 1.00 98.19 346 GLY A C 1
ATOM 2805 O O . GLY A 1 346 ? -16.776 -3.714 -1.753 1.00 98.19 346 GLY A O 1
ATOM 2806 N N . MET A 1 347 ? -14.651 -3.618 -2.488 1.00 98.38 347 MET A N 1
ATOM 2807 C CA . MET A 1 347 ? -14.242 -2.571 -1.537 1.00 98.38 347 MET A CA 1
ATOM 2808 C C . MET A 1 347 ? -15.073 -1.297 -1.700 1.00 98.38 347 MET A C 1
ATOM 2810 O O . MET A 1 347 ? -15.598 -0.789 -0.709 1.00 98.38 347 MET A O 1
ATOM 2814 N N . LYS A 1 348 ? -15.257 -0.828 -2.941 1.00 97.44 348 LYS A N 1
ATOM 2815 C CA . LYS A 1 348 ? -16.128 0.308 -3.277 1.00 97.44 348 LYS A CA 1
ATOM 2816 C C . LYS A 1 348 ? -17.536 0.124 -2.698 1.00 97.44 348 LYS A C 1
ATOM 2818 O O . LYS A 1 348 ? -18.021 0.985 -1.965 1.00 97.44 348 LYS A O 1
ATOM 2823 N N . GLU A 1 349 ? -18.185 -1.005 -2.993 1.00 97.81 349 GLU A N 1
ATOM 2824 C CA . GLU A 1 349 ? -19.547 -1.265 -2.525 1.00 97.81 349 GLU A CA 1
ATOM 2825 C C . GLU A 1 349 ? -19.645 -1.387 -0.999 1.00 97.81 349 GLU A C 1
ATOM 2827 O O . GLU A 1 349 ? -20.582 -0.849 -0.413 1.00 97.81 349 GLU A O 1
ATOM 2832 N N . PHE A 1 350 ? -18.701 -2.069 -0.344 1.00 98.31 350 PHE A N 1
ATOM 2833 C CA . PHE A 1 350 ? -18.700 -2.219 1.113 1.00 98.31 350 PHE A CA 1
ATOM 2834 C C . PHE A 1 350 ? -18.511 -0.873 1.821 1.00 98.31 350 PHE A C 1
ATOM 2836 O O . PHE A 1 350 ? -19.217 -0.579 2.785 1.00 98.31 350 PHE A O 1
ATOM 2843 N N . ILE A 1 351 ? -17.595 -0.028 1.342 1.00 98.06 351 ILE A N 1
ATOM 2844 C CA . ILE A 1 351 ? -17.347 1.288 1.944 1.00 98.06 351 ILE A CA 1
ATOM 2845 C C . ILE A 1 351 ? -18.608 2.156 1.858 1.00 98.06 351 ILE A C 1
ATOM 2847 O O . ILE A 1 351 ? -19.080 2.648 2.881 1.00 98.06 351 ILE A O 1
ATOM 2851 N N . GLU A 1 352 ? -19.215 2.256 0.673 1.00 96.62 352 GLU A N 1
ATOM 2852 C CA . GLU A 1 352 ? -20.430 3.053 0.443 1.00 96.62 352 GLU A CA 1
ATOM 2853 C C . GLU A 1 352 ? -21.662 2.553 1.210 1.00 96.62 352 GLU A C 1
ATOM 2855 O O . GLU A 1 352 ? -22.500 3.357 1.622 1.00 96.62 352 GLU A O 1
ATOM 2860 N N . LYS A 1 353 ? -21.804 1.232 1.390 1.00 96.56 353 LYS A N 1
ATOM 2861 C CA . LYS A 1 353 ? -23.001 0.618 1.992 1.00 96.56 353 LYS A CA 1
ATOM 2862 C C . LYS A 1 353 ? -22.881 0.399 3.503 1.00 96.56 353 LYS A C 1
ATOM 2864 O O . LYS A 1 353 ? -23.900 0.429 4.194 1.00 96.56 353 LYS A O 1
ATOM 2869 N N . ASN A 1 354 ? -21.675 0.155 4.024 1.00 96.50 354 ASN A N 1
ATOM 2870 C CA . ASN A 1 354 ? -21.465 -0.336 5.391 1.00 96.50 354 ASN A CA 1
ATOM 2871 C C . ASN A 1 354 ? -20.614 0.591 6.279 1.00 96.50 354 ASN A C 1
ATOM 2873 O O . ASN A 1 354 ? -20.789 0.561 7.500 1.00 96.50 354 ASN A O 1
ATOM 2877 N N . VAL A 1 355 ? -19.721 1.419 5.722 1.00 96.50 355 VAL A N 1
ATOM 2878 C CA . VAL A 1 355 ? -18.775 2.233 6.513 1.00 96.50 355 VAL A CA 1
ATOM 2879 C C . VAL A 1 355 ? -19.354 3.625 6.780 1.00 96.50 355 VAL A C 1
ATOM 2881 O O . VAL A 1 355 ? -19.012 4.624 6.153 1.00 96.50 355 VAL A O 1
ATOM 2884 N N . THR A 1 356 ? -20.269 3.703 7.749 1.00 92.94 356 THR A N 1
ATOM 2885 C CA . THR A 1 356 ? -20.881 4.977 8.154 1.00 92.94 356 THR A CA 1
ATOM 2886 C C . THR A 1 356 ? -19.872 5.915 8.815 1.00 92.94 356 THR A C 1
ATOM 2888 O O . THR A 1 356 ? -19.102 5.477 9.669 1.00 92.94 356 THR A O 1
ATOM 2891 N N . ASP A 1 357 ? -19.975 7.214 8.534 1.00 94.81 357 ASP A N 1
ATOM 2892 C CA . ASP A 1 357 ? -19.201 8.271 9.205 1.00 94.81 357 ASP A CA 1
ATOM 2893 C C . ASP A 1 357 ? -17.673 8.167 9.004 1.00 94.81 357 ASP A C 1
ATOM 2895 O O . ASP A 1 357 ? -16.886 8.429 9.913 1.00 94.81 357 ASP A O 1
ATOM 2899 N N . LEU A 1 358 ? -17.248 7.754 7.804 1.00 97.50 358 LEU A N 1
ATOM 2900 C CA . LEU A 1 358 ? -15.844 7.665 7.398 1.00 97.50 358 LEU A CA 1
ATOM 2901 C C . LEU A 1 358 ? -15.161 9.041 7.436 1.00 97.50 358 LEU A C 1
ATOM 2903 O O . LEU A 1 358 ? -15.486 9.926 6.646 1.00 97.50 358 LEU A O 1
ATOM 2907 N N . LYS A 1 359 ? -14.205 9.217 8.357 1.00 97.56 359 LYS A N 1
ATOM 2908 C CA . LYS A 1 359 ? -13.413 10.453 8.490 1.00 97.56 359 LYS A CA 1
ATOM 2909 C C . LYS A 1 359 ? -12.011 10.321 7.896 1.00 97.56 359 LYS A C 1
ATOM 2911 O O . LYS A 1 359 ? -11.480 11.307 7.392 1.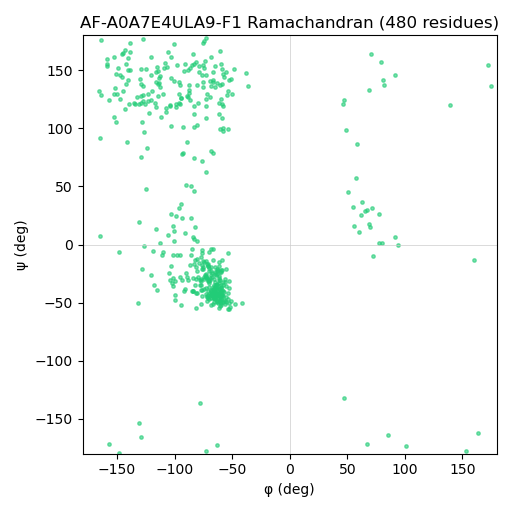00 97.56 359 LYS A O 1
ATOM 2916 N N . VAL A 1 360 ? -11.424 9.123 7.967 1.00 98.38 360 VAL A N 1
ATOM 2917 C CA . VAL A 1 360 ? -10.048 8.844 7.528 1.00 98.38 360 VAL A CA 1
ATOM 2918 C C . VAL A 1 360 ? -10.012 7.585 6.661 1.00 98.38 360 VAL A C 1
ATOM 2920 O O . VAL A 1 360 ? -10.474 6.535 7.109 1.00 98.38 360 VAL A O 1
ATOM 2923 N N . TYR A 1 361 ? -9.434 7.667 5.464 1.00 98.75 361 TYR A N 1
ATOM 2924 C CA . TYR A 1 361 ? -9.145 6.521 4.595 1.00 98.75 361 TYR A CA 1
ATOM 2925 C C . TYR A 1 361 ? -7.639 6.423 4.322 1.00 98.75 361 TYR A C 1
ATOM 2927 O O . TYR A 1 361 ? -7.011 7.415 3.952 1.00 98.75 361 TYR A O 1
ATOM 2935 N N . ILE A 1 362 ? -7.067 5.227 4.475 1.00 98.88 362 ILE A N 1
ATOM 2936 C CA . ILE A 1 362 ? -5.637 4.959 4.288 1.00 98.88 362 ILE A CA 1
ATOM 2937 C C . ILE A 1 362 ? -5.434 3.767 3.345 1.00 98.88 362 ILE A C 1
ATOM 2939 O O . ILE A 1 362 ? -5.950 2.685 3.610 1.00 98.88 362 ILE A O 1
ATOM 2943 N N . SER A 1 363 ? -4.622 3.944 2.302 1.00 98.81 363 SER A N 1
ATOM 2944 C CA . SER A 1 363 ? -4.151 2.859 1.428 1.00 98.81 363 SER A CA 1
ATOM 2945 C C . SER A 1 363 ? -2.672 2.586 1.715 1.00 98.81 363 SER A C 1
ATOM 2947 O O . SER A 1 363 ? -1.841 3.490 1.591 1.00 98.81 363 SER A O 1
ATOM 2949 N N . LEU A 1 364 ? -2.331 1.379 2.176 1.00 98.94 364 LEU A N 1
ATOM 2950 C CA . LEU A 1 364 ? -0.968 1.020 2.583 1.00 98.94 364 LEU A CA 1
ATOM 2951 C C . LEU A 1 364 ? -0.206 0.308 1.462 1.00 98.94 364 LEU A C 1
ATOM 2953 O O . LEU A 1 364 ? -0.575 -0.788 1.024 1.00 98.94 364 LEU A O 1
ATOM 2957 N N . HIS A 1 365 ? 0.917 0.916 1.089 1.00 98.62 365 HIS A N 1
ATOM 2958 C CA . HIS A 1 365 ? 1.790 0.539 -0.015 1.00 98.62 365 HIS A CA 1
ATOM 2959 C C . HIS A 1 365 ? 3.249 0.380 0.433 1.00 98.62 365 HIS A C 1
ATOM 2961 O O . HIS A 1 365 ? 3.608 0.612 1.594 1.00 98.62 365 HIS A O 1
ATOM 2967 N N . SER A 1 366 ? 4.110 -0.030 -0.495 1.00 96.88 366 SER A N 1
ATOM 2968 C CA . SER A 1 366 ? 5.555 0.176 -0.371 1.00 96.88 366 SER A CA 1
ATOM 2969 C C . SER A 1 366 ? 6.195 0.295 -1.757 1.00 96.88 366 SER A C 1
ATOM 2971 O O . SER A 1 366 ? 5.823 -0.468 -2.642 1.00 96.88 366 SER A O 1
ATOM 2973 N N . TYR A 1 367 ? 7.241 1.087 -1.966 1.00 94.94 367 TYR A N 1
ATOM 2974 C CA . TYR A 1 367 ? 8.135 1.664 -0.964 1.00 94.94 367 TYR A CA 1
ATOM 2975 C C . TYR A 1 367 ? 8.527 3.105 -1.309 1.00 94.94 367 TYR A C 1
ATOM 2977 O O . TYR A 1 367 ? 8.450 3.524 -2.460 1.00 94.94 367 TYR A O 1
ATOM 2985 N N . GLY A 1 368 ? 8.994 3.851 -0.306 1.00 93.44 368 GLY A N 1
ATOM 2986 C CA . GLY A 1 368 ? 9.556 5.185 -0.527 1.00 93.44 368 GLY A CA 1
ATOM 2987 C C . GLY A 1 368 ? 9.607 6.099 0.691 1.00 93.44 368 GLY A C 1
ATOM 2988 O O . GLY A 1 368 ? 10.306 7.109 0.646 1.00 93.44 368 GLY A O 1
ATOM 2989 N N . GLN A 1 369 ? 8.919 5.752 1.785 1.00 96.19 369 GLN A N 1
ATOM 2990 C CA . GLN A 1 369 ? 8.672 6.652 2.919 1.00 96.19 369 GLN A CA 1
ATOM 2991 C C . GLN A 1 369 ? 7.941 7.941 2.482 1.00 96.19 369 GLN A C 1
ATOM 2993 O O . GLN A 1 369 ? 8.418 9.059 2.691 1.00 96.19 369 GLN A O 1
ATOM 2998 N N . LEU A 1 370 ? 6.768 7.783 1.858 1.00 96.56 370 LEU A N 1
ATOM 2999 C CA . LEU A 1 370 ? 5.918 8.882 1.379 1.00 96.56 370 LEU A CA 1
ATOM 3000 C C . LEU A 1 370 ? 4.533 8.837 2.039 1.00 96.56 370 LEU A C 1
ATOM 3002 O O . LEU A 1 370 ? 3.990 7.767 2.305 1.00 96.56 370 LEU A O 1
ATOM 3006 N N . PHE A 1 371 ? 3.959 10.012 2.279 1.00 97.50 371 PHE A N 1
ATOM 3007 C CA . PHE A 1 371 ? 2.643 10.225 2.875 1.00 97.50 371 PHE A CA 1
ATOM 3008 C C . PHE A 1 371 ? 1.815 11.087 1.908 1.00 97.50 371 PHE A C 1
ATOM 3010 O O . PHE A 1 371 ? 1.800 12.319 1.971 1.00 97.50 371 PHE A O 1
ATOM 3017 N N . LEU A 1 372 ? 1.230 10.409 0.924 1.00 97.50 372 LEU A N 1
ATOM 3018 C CA . LEU A 1 372 ? 0.644 10.974 -0.287 1.00 97.50 372 LEU A CA 1
ATOM 3019 C C . LEU A 1 372 ? -0.814 11.360 -0.043 1.00 97.50 372 LEU A C 1
ATOM 3021 O O . LEU A 1 372 ? -1.584 10.521 0.414 1.00 97.50 372 LEU A O 1
ATOM 3025 N N . SER A 1 373 ? -1.223 12.572 -0.408 1.00 97.56 373 SER A N 1
ATOM 3026 C CA . SER A 1 373 ? -2.640 12.957 -0.469 1.00 97.56 373 SER A CA 1
ATOM 3027 C C . SER A 1 373 ? -3.146 13.040 -1.923 1.00 97.56 373 SER A C 1
ATOM 3029 O O . SER A 1 373 ? -2.342 13.101 -2.863 1.00 97.56 373 SER A O 1
ATOM 3031 N N . PRO A 1 374 ? -4.470 13.093 -2.139 1.00 96.44 374 PRO A N 1
ATOM 3032 C CA . PRO A 1 374 ? -5.057 13.472 -3.423 1.00 96.44 374 PRO A CA 1
ATOM 3033 C C . PRO A 1 374 ? -4.621 14.888 -3.857 1.00 96.44 374 PRO A C 1
ATOM 3035 O O . PRO A 1 374 ? -4.360 15.745 -3.012 1.00 96.44 374 PRO A O 1
ATOM 3038 N N . TRP A 1 375 ? -4.542 15.208 -5.149 1.00 95.56 375 TRP A N 1
ATOM 3039 C CA . TRP A 1 375 ? -4.866 14.351 -6.296 1.00 95.56 375 TRP A CA 1
ATOM 3040 C C . TRP A 1 375 ? -3.630 13.678 -6.929 1.00 95.56 375 TRP A C 1
ATOM 3042 O O . TRP A 1 375 ? -2.507 14.194 -6.856 1.00 95.56 375 TRP A O 1
ATOM 3052 N N . GLY A 1 376 ? -3.853 12.536 -7.585 1.00 93.62 376 GLY A N 1
ATOM 3053 C CA . GLY A 1 376 ? -2.892 11.868 -8.469 1.00 93.62 376 GLY A CA 1
ATOM 3054 C C . GLY A 1 376 ? -3.004 12.258 -9.939 1.00 93.62 376 GLY A C 1
ATOM 3055 O O . GLY A 1 376 ? -1.979 12.456 -10.592 1.00 93.62 376 GLY A O 1
ATOM 3056 N N . TYR A 1 377 ? -4.222 12.409 -10.467 1.00 92.62 377 TYR A N 1
ATOM 3057 C CA . TYR A 1 377 ? -4.437 12.645 -11.902 1.00 92.62 377 TYR A CA 1
ATOM 3058 C C . TYR A 1 377 ? -4.233 14.110 -12.340 1.00 92.62 377 TYR A C 1
ATOM 3060 O O . TYR A 1 377 ? -4.177 14.388 -13.535 1.00 92.62 377 TYR A O 1
ATOM 3068 N N . THR A 1 378 ? -4.142 15.058 -11.400 1.00 93.06 378 THR A N 1
ATOM 3069 C CA . THR A 1 378 ? -3.973 16.497 -11.673 1.00 93.06 378 THR A CA 1
ATOM 3070 C C . THR A 1 378 ? -3.044 17.161 -10.652 1.00 93.06 378 THR A C 1
ATOM 3072 O O . THR A 1 378 ? -2.908 16.695 -9.523 1.00 93.06 378 THR A O 1
ATOM 3075 N N . SER A 1 379 ? -2.422 18.277 -11.043 1.00 92.38 379 SER A N 1
ATOM 3076 C CA . SER A 1 379 ? -1.711 19.195 -10.144 1.00 92.38 379 SER A CA 1
ATOM 3077 C C . SER A 1 379 ? -2.631 20.119 -9.334 1.00 92.38 379 SER A C 1
ATOM 3079 O O . SER A 1 379 ? -2.147 20.810 -8.435 1.00 92.38 379 SER A O 1
ATOM 3081 N N . ASP A 1 380 ? -3.929 20.165 -9.657 1.00 93.81 380 ASP A N 1
ATOM 3082 C CA . ASP A 1 380 ? -4.931 20.901 -8.876 1.00 93.81 380 ASP A CA 1
ATOM 3083 C C . ASP A 1 380 ? -5.026 20.364 -7.441 1.00 93.81 380 ASP A C 1
ATOM 3085 O O . ASP A 1 380 ? -4.537 19.280 -7.120 1.00 93.81 380 ASP A O 1
ATOM 3089 N N . LYS A 1 381 ? -5.690 21.116 -6.558 1.00 94.94 381 LYS A N 1
ATOM 3090 C CA . LYS A 1 381 ? -5.807 20.787 -5.131 1.00 94.94 381 LYS A CA 1
ATOM 3091 C C . LYS A 1 381 ? -7.256 20.520 -4.725 1.00 94.94 381 LYS A C 1
ATOM 3093 O O . LYS A 1 381 ? -8.144 21.242 -5.183 1.00 94.94 381 LYS A O 1
ATOM 3098 N N . PRO A 1 382 ? -7.531 19.518 -3.868 1.00 94.19 382 PRO A N 1
ATOM 3099 C CA . PRO A 1 382 ? -8.841 19.393 -3.239 1.00 94.19 382 PRO A CA 1
ATOM 3100 C C . PRO A 1 382 ? -9.093 20.587 -2.303 1.00 94.19 382 PRO A C 1
ATOM 3102 O O . PRO A 1 382 ? -8.158 21.190 -1.777 1.00 94.19 382 PRO A O 1
ATOM 3105 N N . ALA A 1 383 ? -10.360 20.942 -2.074 1.00 95.19 383 ALA A N 1
ATOM 3106 C CA . ALA A 1 383 ? -10.723 22.142 -1.304 1.00 95.19 383 ALA A CA 1
ATOM 3107 C C . ALA A 1 383 ? -10.248 22.112 0.167 1.00 95.19 383 ALA A C 1
ATOM 3109 O O . ALA A 1 383 ? -10.102 23.156 0.794 1.00 95.19 383 ALA A O 1
ATOM 3110 N N . ASN A 1 384 ? -9.991 20.916 0.699 1.00 95.38 384 ASN A N 1
ATOM 3111 C CA . ASN A 1 384 ? -9.469 20.624 2.034 1.00 95.38 384 ASN A CA 1
ATOM 3112 C C . ASN A 1 384 ? -7.958 20.290 2.046 1.00 95.38 384 ASN A C 1
ATOM 3114 O O . ASN A 1 384 ? -7.459 19.764 3.039 1.00 95.38 384 ASN A O 1
ATOM 3118 N N . HIS A 1 385 ? -7.219 20.600 0.972 1.00 96.44 385 HIS A N 1
ATOM 3119 C CA . HIS A 1 385 ? -5.787 20.297 0.834 1.00 96.44 385 HIS A CA 1
ATOM 3120 C C . HIS A 1 385 ? -4.930 20.758 2.017 1.00 96.44 385 HIS A C 1
ATOM 3122 O O . HIS A 1 385 ? -4.123 19.982 2.516 1.00 96.44 385 HIS A O 1
ATOM 3128 N N . ASP A 1 386 ? -5.081 22.004 2.471 1.00 96.88 386 ASP A N 1
ATOM 3129 C CA . ASP A 1 386 ? -4.185 22.551 3.498 1.00 96.88 386 ASP A CA 1
ATOM 3130 C C . ASP A 1 386 ? -4.425 21.915 4.879 1.00 96.88 386 ASP A C 1
ATOM 3132 O O . ASP A 1 386 ? -3.474 21.704 5.630 1.00 96.88 386 ASP A O 1
ATOM 3136 N N . ASP A 1 387 ? -5.665 21.506 5.164 1.00 96.81 387 ASP A N 1
ATOM 3137 C CA . ASP A 1 387 ? -6.036 20.743 6.363 1.00 96.81 387 ASP A CA 1
ATOM 3138 C C . ASP A 1 387 ? -5.504 19.298 6.298 1.00 96.81 387 ASP A C 1
ATOM 3140 O O . ASP A 1 387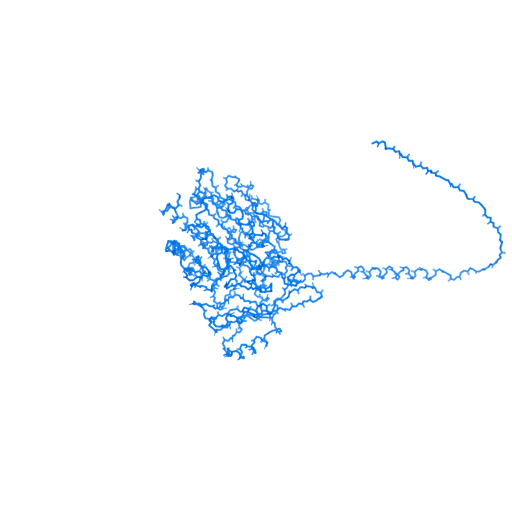 ? -4.881 18.805 7.241 1.00 96.81 387 ASP A O 1
ATOM 3144 N N . GLN A 1 388 ? -5.629 18.639 5.138 1.00 97.44 388 GLN A N 1
ATOM 3145 C CA . GLN A 1 388 ? -4.989 17.340 4.897 1.00 97.44 388 GLN A CA 1
ATOM 3146 C C . GLN A 1 388 ? -3.460 17.415 4.997 1.00 97.44 388 GLN A C 1
ATOM 3148 O O . GLN A 1 388 ? -2.823 16.480 5.486 1.00 97.44 388 GLN A O 1
ATOM 3153 N N . ARG A 1 389 ? -2.856 18.508 4.530 1.00 97.62 389 ARG A N 1
ATOM 3154 C CA . ARG A 1 389 ? -1.407 18.714 4.530 1.00 97.62 389 ARG A CA 1
ATOM 3155 C C . ARG A 1 389 ? -0.857 18.926 5.939 1.00 97.62 389 ARG A C 1
ATOM 3157 O O . ARG A 1 389 ? 0.229 18.423 6.224 1.00 97.62 389 ARG A O 1
ATOM 3164 N N . GLU A 1 390 ? -1.593 19.614 6.807 1.00 98.06 390 GLU A N 1
ATOM 3165 C CA . GLU A 1 390 ? -1.228 19.807 8.214 1.00 98.06 390 GLU A CA 1
ATOM 3166 C C . GLU A 1 390 ? -1.387 18.514 9.030 1.00 98.06 390 GLU A C 1
ATOM 3168 O O . GLU A 1 390 ? -0.456 18.107 9.728 1.00 98.06 390 GLU A O 1
ATOM 3173 N N . ALA A 1 391 ? -2.496 17.787 8.855 1.00 98.06 391 ALA A N 1
ATOM 3174 C CA . ALA A 1 391 ? -2.667 16.456 9.442 1.00 98.06 391 ALA A CA 1
ATOM 3175 C C . ALA A 1 391 ? -1.561 15.475 8.991 1.00 98.06 391 ALA A C 1
ATOM 3177 O O . ALA A 1 391 ? -1.019 14.726 9.807 1.00 98.06 391 ALA A O 1
ATOM 3178 N N . ALA A 1 392 ? -1.156 15.526 7.715 1.00 98.31 392 ALA A N 1
ATOM 3179 C CA . ALA A 1 392 ? -0.031 14.748 7.195 1.00 98.31 392 ALA A CA 1
ATOM 3180 C C . ALA A 1 392 ? 1.322 15.174 7.793 1.00 98.31 392 ALA A C 1
ATOM 3182 O O . ALA A 1 392 ? 2.137 14.309 8.112 1.00 98.31 392 ALA A O 1
ATOM 3183 N N . ARG A 1 393 ? 1.558 16.481 7.998 1.00 98.56 393 ARG A N 1
ATOM 3184 C CA . ARG A 1 393 ? 2.773 17.004 8.654 1.00 98.56 393 ARG A CA 1
ATOM 3185 C C . ARG A 1 393 ? 2.929 16.413 10.057 1.00 98.56 393 ARG A C 1
ATOM 3187 O O . ARG A 1 393 ? 3.974 15.857 10.389 1.00 98.56 393 ARG A O 1
ATOM 3194 N N . LEU A 1 394 ? 1.857 16.462 10.847 1.00 98.62 394 LEU A N 1
ATOM 3195 C CA . LEU A 1 394 ? 1.803 15.911 12.204 1.00 98.62 394 LEU A CA 1
ATOM 3196 C C . LEU A 1 394 ? 1.895 14.374 12.229 1.00 98.62 394 LEU A C 1
ATOM 3198 O O . LEU A 1 394 ? 2.389 13.797 13.201 1.00 98.62 394 LEU A O 1
ATOM 3202 N N . ALA A 1 395 ? 1.461 13.689 11.167 1.00 98.69 395 ALA A N 1
ATOM 3203 C CA . ALA A 1 395 ? 1.643 12.248 11.017 1.00 98.69 395 ALA A CA 1
ATOM 3204 C C . ALA A 1 395 ? 3.112 11.871 10.740 1.00 98.69 395 ALA A C 1
ATOM 3206 O O . ALA A 1 395 ? 3.638 10.969 11.397 1.00 98.69 395 ALA A O 1
ATOM 3207 N N . VAL A 1 396 ? 3.804 12.569 9.827 1.00 98.56 396 VAL A N 1
ATOM 3208 C CA . VAL A 1 396 ? 5.224 12.285 9.524 1.00 98.56 396 VAL A CA 1
ATOM 3209 C C . VAL A 1 396 ? 6.180 12.744 10.631 1.00 98.56 396 VAL A C 1
ATOM 3211 O O . VAL A 1 396 ? 7.230 12.131 10.824 1.00 98.56 396 VAL A O 1
ATOM 3214 N N . GLU A 1 397 ? 5.809 13.752 11.422 1.00 98.75 397 GLU A N 1
ATOM 3215 C CA . GLU A 1 397 ? 6.529 14.109 12.651 1.00 98.75 397 GLU A CA 1
ATOM 3216 C C . GLU A 1 397 ? 6.401 13.010 13.719 1.00 98.75 397 GLU A C 1
ATOM 3218 O O . GLU A 1 397 ? 7.413 12.580 14.269 1.00 98.75 397 GLU A O 1
ATOM 3223 N N . ALA A 1 398 ? 5.208 12.440 13.924 1.00 98.75 398 ALA A N 1
ATOM 3224 C CA . ALA A 1 398 ? 5.026 11.309 14.840 1.00 98.75 398 ALA A CA 1
ATOM 3225 C C . ALA A 1 398 ? 5.803 10.043 14.406 1.00 98.75 398 ALA A C 1
ATOM 3227 O O . ALA A 1 398 ? 6.340 9.324 15.251 1.00 98.75 398 ALA A O 1
ATOM 3228 N N . ILE A 1 399 ? 5.924 9.782 13.097 1.00 98.69 399 ILE A N 1
ATOM 3229 C CA . ILE A 1 399 ? 6.799 8.729 12.538 1.00 98.69 399 ILE A CA 1
ATOM 3230 C C . ILE A 1 399 ? 8.270 8.969 12.914 1.00 98.69 399 ILE A C 1
ATOM 3232 O O . ILE A 1 399 ? 8.975 8.044 13.345 1.00 98.69 399 ILE A O 1
ATOM 3236 N N . LYS A 1 400 ? 8.726 10.216 12.754 1.00 98.50 400 LYS A N 1
ATOM 3237 C CA . LYS A 1 400 ? 10.099 10.642 13.033 1.00 98.50 400 LYS A CA 1
ATOM 3238 C C . LYS A 1 400 ? 10.434 10.534 14.516 1.00 98.50 400 LYS A C 1
ATOM 3240 O O . LYS A 1 400 ? 11.499 10.017 14.842 1.00 98.50 400 LYS A O 1
ATOM 3245 N N . ASP A 1 401 ? 9.525 10.915 15.402 1.00 98.50 401 ASP A N 1
ATOM 3246 C CA . ASP A 1 401 ? 9.721 10.772 16.848 1.00 98.50 401 ASP A CA 1
ATOM 3247 C C . ASP A 1 401 ? 9.690 9.298 17.297 1.00 98.50 401 ASP A C 1
ATOM 3249 O O . ASP A 1 401 ? 10.401 8.913 18.226 1.00 98.50 401 ASP A O 1
ATOM 3253 N N . ALA A 1 402 ? 8.931 8.436 16.608 1.00 98.00 402 ALA A N 1
ATOM 3254 C CA . ALA A 1 402 ? 8.844 7.011 16.931 1.00 98.00 402 ALA A CA 1
ATOM 3255 C C . ALA A 1 40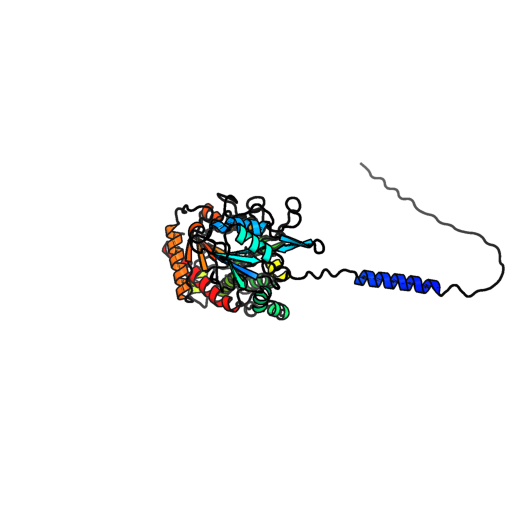2 ? 10.088 6.188 16.534 1.00 98.00 402 ALA A C 1
ATOM 3257 O O . ALA A 1 402 ? 10.355 5.155 17.155 1.00 98.00 402 ALA A O 1
ATOM 3258 N N . THR A 1 403 ? 10.824 6.582 15.483 1.00 97.69 403 THR A N 1
ATOM 3259 C CA . THR A 1 403 ? 11.905 5.749 14.897 1.00 97.69 403 THR A CA 1
ATOM 3260 C C . THR A 1 403 ? 13.099 6.495 14.290 1.00 97.69 403 THR A C 1
ATOM 3262 O O . THR A 1 403 ? 14.059 5.853 13.859 1.00 97.69 403 THR A O 1
ATOM 3265 N N . GLY A 1 404 ? 13.048 7.822 14.192 1.00 97.31 404 GLY A N 1
ATOM 3266 C CA . GLY A 1 404 ? 14.022 8.639 13.466 1.00 97.31 404 GLY A CA 1
ATOM 3267 C C . GLY A 1 404 ? 13.857 8.650 11.939 1.00 97.31 404 GLY A C 1
ATOM 3268 O O . GLY A 1 404 ? 14.657 9.296 11.261 1.00 97.31 404 GLY A O 1
ATOM 3269 N N . ARG A 1 405 ? 12.858 7.960 11.364 1.00 95.94 405 ARG A N 1
ATOM 3270 C CA . ARG A 1 405 ? 12.611 7.997 9.912 1.00 95.94 405 ARG A CA 1
ATOM 3271 C C . ARG A 1 405 ? 11.958 9.301 9.474 1.00 95.94 405 ARG A C 1
ATOM 3273 O O . ARG A 1 405 ? 11.060 9.811 10.129 1.00 95.94 405 ARG A O 1
ATOM 3280 N N . VAL A 1 406 ? 12.392 9.814 8.327 1.00 95.88 406 VAL A N 1
ATOM 3281 C CA . VAL A 1 406 ? 11.793 10.981 7.675 1.00 95.88 406 VAL A CA 1
ATOM 3282 C C . VAL A 1 406 ? 10.957 10.484 6.504 1.00 95.88 406 VAL A C 1
ATOM 3284 O O . VAL A 1 406 ? 11.492 9.840 5.602 1.00 95.88 406 VAL A O 1
ATOM 3287 N N . TYR A 1 407 ? 9.658 10.772 6.537 1.00 97.25 407 TYR A N 1
ATOM 3288 C CA . TYR A 1 407 ? 8.749 10.561 5.413 1.00 97.25 407 TYR A CA 1
ATOM 3289 C C . TYR A 1 407 ? 8.462 11.917 4.750 1.00 97.25 407 TYR A C 1
ATOM 3291 O O . TYR A 1 407 ? 8.361 12.932 5.443 1.00 97.25 407 TYR A O 1
ATOM 3299 N N . GLN A 1 408 ? 8.340 11.952 3.422 1.00 95.81 408 GLN A N 1
ATOM 3300 C CA . GLN A 1 408 ? 7.885 13.150 2.700 1.00 95.81 408 GLN A CA 1
ATOM 3301 C C . GLN A 1 408 ? 6.353 13.174 2.634 1.00 95.81 408 GLN A C 1
ATOM 3303 O O . GLN A 1 408 ? 5.731 12.117 2.620 1.00 95.81 408 GLN A O 1
ATOM 3308 N N . HIS A 1 409 ? 5.735 14.356 2.560 1.00 96.56 409 HIS A N 1
ATOM 3309 C CA . HIS A 1 409 ? 4.279 14.495 2.436 1.00 96.56 409 HIS A CA 1
ATOM 3310 C C . HIS A 1 409 ? 3.888 15.593 1.435 1.00 96.56 409 HIS A C 1
ATOM 3312 O O . HIS A 1 409 ? 4.637 16.551 1.233 1.00 96.56 409 HIS A O 1
ATOM 3318 N N . GLY A 1 410 ? 2.730 15.432 0.791 1.00 95.81 410 GLY A N 1
ATOM 3319 C CA . GLY A 1 410 ? 2.247 16.277 -0.310 1.00 95.81 410 GLY A CA 1
ATOM 3320 C C . GLY A 1 410 ? 1.308 15.499 -1.235 1.00 95.81 410 GLY A C 1
ATOM 3321 O O . GLY A 1 410 ? 1.035 14.325 -0.979 1.00 95.81 410 GLY A O 1
ATOM 3322 N N . THR A 1 411 ? 0.817 16.120 -2.311 1.00 95.69 411 THR A N 1
ATOM 3323 C CA . THR A 1 411 ? -0.080 15.410 -3.243 1.00 95.69 411 THR A CA 1
ATOM 3324 C C . THR A 1 411 ? 0.701 14.420 -4.115 1.00 95.69 411 THR A C 1
ATOM 3326 O O . THR A 1 411 ? 1.877 14.661 -4.406 1.00 95.69 411 THR A O 1
ATOM 3329 N N . ILE A 1 412 ? 0.070 13.333 -4.586 1.00 92.44 412 ILE A N 1
ATOM 3330 C CA . ILE A 1 412 ? 0.713 12.361 -5.502 1.00 92.44 412 ILE A CA 1
ATOM 3331 C C . ILE A 1 412 ? 1.416 13.092 -6.662 1.00 92.44 412 ILE A C 1
ATOM 3333 O O . ILE A 1 412 ? 2.619 12.927 -6.848 1.00 92.44 412 ILE A O 1
ATOM 3337 N N . ALA A 1 413 ? 0.714 13.996 -7.357 1.00 90.19 413 ALA A N 1
ATOM 3338 C CA . ALA A 1 413 ? 1.255 14.739 -8.503 1.00 90.19 413 ALA A CA 1
ATOM 3339 C C . ALA A 1 413 ? 2.370 15.776 -8.179 1.00 90.19 413 ALA A C 1
ATOM 3341 O O . ALA A 1 413 ? 2.917 16.404 -9.097 1.00 90.19 413 ALA A O 1
ATOM 3342 N N . GLU A 1 414 ? 2.710 15.993 -6.900 1.00 90.81 414 GLU A N 1
ATOM 3343 C CA . GLU A 1 414 ? 3.825 16.849 -6.452 1.00 90.81 414 GLU A CA 1
ATOM 3344 C C . GLU A 1 414 ? 5.083 16.073 -6.077 1.00 90.81 414 GLU A C 1
ATOM 3346 O O . GLU A 1 414 ? 6.194 16.539 -6.355 1.00 90.81 414 GLU A O 1
ATOM 3351 N N . ILE A 1 415 ? 4.910 14.963 -5.352 1.00 90.31 415 ILE A N 1
ATOM 3352 C CA . ILE A 1 415 ? 6.020 14.236 -4.722 1.00 90.31 415 ILE A CA 1
ATOM 3353 C C . ILE A 1 415 ? 6.291 12.874 -5.358 1.00 90.31 415 ILE A C 1
ATOM 3355 O O . ILE A 1 415 ? 7.330 12.298 -5.065 1.00 90.31 415 ILE A O 1
ATOM 3359 N N . MET A 1 416 ? 5.424 12.410 -6.259 1.00 87.19 416 MET A N 1
ATOM 3360 C CA . MET A 1 416 ? 5.586 11.227 -7.108 1.00 87.19 416 MET A CA 1
ATOM 3361 C C . MET A 1 416 ? 5.303 11.614 -8.580 1.00 87.19 416 MET A C 1
ATOM 3363 O O . MET A 1 416 ? 5.289 12.801 -8.925 1.00 87.19 416 MET A O 1
ATOM 3367 N N . TYR A 1 417 ? 5.107 10.631 -9.456 1.00 83.62 417 TYR A N 1
ATOM 3368 C CA . TYR A 1 417 ? 4.604 10.807 -10.819 1.00 83.62 417 TYR A CA 1
ATOM 3369 C C . TYR A 1 417 ? 3.057 10.929 -10.818 1.00 83.62 417 TYR A C 1
ATOM 3371 O O . TYR A 1 417 ? 2.410 10.486 -9.864 1.00 83.62 417 TYR A O 1
ATOM 3379 N N . PRO A 1 418 ? 2.423 11.533 -11.844 1.00 88.06 418 PRO A N 1
ATOM 3380 C CA . PRO A 1 418 ? 0.961 11.605 -11.933 1.00 88.06 418 PRO A CA 1
ATOM 3381 C C . PRO A 1 418 ? 0.341 10.216 -12.134 1.00 88.06 418 PRO A C 1
ATOM 3383 O O . PRO A 1 418 ? 0.851 9.434 -12.929 1.00 88.06 418 PRO A O 1
ATOM 3386 N N . ALA A 1 419 ? -0.781 9.918 -11.477 1.00 91.50 419 ALA A N 1
ATOM 3387 C CA . ALA A 1 419 ? -1.449 8.615 -11.549 1.00 91.50 419 ALA A CA 1
ATOM 3388 C C . ALA A 1 419 ? -2.974 8.763 -11.480 1.00 91.50 419 ALA A C 1
ATOM 3390 O O . ALA A 1 419 ? -3.486 9.450 -10.602 1.00 91.50 419 ALA A O 1
ATOM 3391 N N . SER A 1 420 ? -3.708 8.101 -12.378 1.00 93.50 420 SER A N 1
ATOM 3392 C CA . SER A 1 420 ? -5.179 8.125 -12.405 1.00 93.50 420 SER A CA 1
ATOM 3393 C C . SER A 1 420 ? -5.813 6.804 -11.960 1.00 93.50 420 SER A C 1
ATOM 3395 O O . SER A 1 420 ? -5.204 5.739 -12.056 1.00 93.50 420 SER A O 1
ATOM 3397 N N . GLY A 1 421 ? -7.059 6.871 -11.481 1.00 95.94 421 GLY A N 1
ATOM 3398 C CA . GLY A 1 421 ? -7.813 5.697 -11.026 1.00 95.94 421 GLY A CA 1
ATOM 3399 C C . GLY A 1 421 ? -7.323 5.100 -9.704 1.00 95.94 421 GLY A C 1
ATOM 3400 O O . GLY A 1 421 ? -7.396 3.882 -9.511 1.00 95.94 421 GLY A O 1
ATOM 3401 N N . THR A 1 422 ? -6.794 5.945 -8.812 1.00 97.12 422 THR A N 1
ATOM 3402 C CA . THR A 1 422 ? -6.307 5.531 -7.490 1.00 97.12 422 THR A CA 1
ATOM 3403 C C . THR A 1 422 ? -7.441 5.428 -6.463 1.00 97.12 422 THR A C 1
ATOM 3405 O O . THR A 1 422 ? -8.468 6.106 -6.572 1.00 97.12 422 THR A O 1
ATOM 3408 N N . SER A 1 423 ? -7.243 4.609 -5.426 1.00 97.88 423 SER A N 1
ATOM 3409 C CA . SER A 1 423 ? -8.166 4.498 -4.287 1.00 97.88 423 SER A CA 1
ATOM 3410 C C . SER A 1 423 ? -8.387 5.847 -3.603 1.00 97.88 423 SER A C 1
ATOM 3412 O O . SER A 1 423 ? -9.517 6.198 -3.256 1.00 97.88 423 SER A O 1
ATOM 3414 N N . ILE A 1 424 ? -7.319 6.637 -3.451 1.00 97.38 424 ILE A N 1
ATOM 3415 C CA . ILE A 1 424 ? -7.368 7.876 -2.677 1.00 97.38 424 ILE A CA 1
ATOM 3416 C C . ILE A 1 424 ? -8.041 9.025 -3.431 1.00 97.38 424 ILE A C 1
ATOM 3418 O O . ILE A 1 424 ? -8.793 9.786 -2.821 1.00 97.38 424 ILE A O 1
ATOM 3422 N N . ASP A 1 425 ? -7.863 9.106 -4.753 1.00 96.75 425 ASP A N 1
ATOM 3423 C CA . ASP A 1 425 ? -8.617 10.048 -5.589 1.00 96.75 425 ASP A CA 1
ATOM 3424 C C . ASP A 1 425 ? -10.119 9.732 -5.524 1.00 96.75 425 ASP A C 1
ATOM 3426 O O . ASP A 1 425 ? -10.944 10.629 -5.350 1.00 96.75 425 ASP A O 1
ATOM 3430 N N . TYR A 1 426 ? -10.496 8.449 -5.576 1.00 97.19 426 TYR A N 1
ATOM 3431 C CA . TYR A 1 426 ? -11.904 8.060 -5.495 1.00 97.19 426 TYR A CA 1
ATOM 3432 C C . TYR A 1 426 ? -12.553 8.446 -4.155 1.00 97.19 426 TYR A C 1
ATOM 3434 O O . TYR A 1 426 ? -13.660 8.986 -4.130 1.00 97.19 426 TYR A O 1
ATOM 3442 N N . MET A 1 427 ? -11.850 8.245 -3.037 1.00 97.50 427 MET A N 1
ATOM 3443 C CA . MET A 1 427 ? -12.338 8.637 -1.707 1.00 97.50 427 MET A CA 1
ATOM 3444 C C . MET A 1 427 ? -12.419 10.164 -1.529 1.00 97.50 427 MET A C 1
ATOM 3446 O O . MET A 1 427 ? -13.264 10.653 -0.777 1.00 97.50 427 MET A O 1
ATOM 3450 N N . GLN A 1 428 ? -11.601 10.927 -2.259 1.00 96.25 428 GLN A N 1
ATOM 3451 C CA . GLN A 1 428 ? -11.681 12.388 -2.313 1.00 96.25 428 GLN A CA 1
ATOM 3452 C C . GLN A 1 428 ? -12.871 12.890 -3.145 1.00 96.25 428 GLN A C 1
ATOM 3454 O O . GLN A 1 428 ? -13.521 13.851 -2.728 1.00 96.25 428 GLN A O 1
ATOM 3459 N N . ASP A 1 429 ? -13.199 12.235 -4.266 1.00 94.56 429 ASP A N 1
ATOM 3460 C CA . ASP A 1 429 ? -14.429 12.493 -5.041 1.00 94.56 429 ASP A CA 1
ATOM 3461 C C . ASP A 1 429 ? -15.696 12.115 -4.232 1.00 94.56 429 ASP A C 1
ATOM 3463 O O . ASP A 1 429 ? -16.731 12.768 -4.374 1.00 94.56 429 ASP A O 1
ATOM 3467 N N . LEU A 1 430 ? -15.615 11.123 -3.328 1.00 94.12 430 LEU A N 1
ATOM 3468 C CA . LEU A 1 430 ? -16.665 10.804 -2.342 1.00 94.12 430 LEU A CA 1
ATOM 3469 C C . LEU A 1 430 ? -16.737 11.782 -1.149 1.00 94.12 430 LEU A C 1
ATOM 3471 O O . LEU A 1 430 ? -17.673 11.701 -0.352 1.00 94.12 430 LEU A O 1
ATOM 3475 N N . GLY A 1 431 ? -15.787 12.712 -1.011 1.00 95.31 431 GLY A N 1
ATOM 3476 C CA . GLY A 1 431 ? -15.794 13.727 0.047 1.00 95.31 431 GLY A CA 1
ATOM 3477 C C . GLY A 1 431 ? -15.362 13.234 1.434 1.00 95.31 431 GLY A C 1
ATOM 3478 O O . GLY A 1 431 ? -15.761 13.831 2.436 1.00 95.31 431 GLY A O 1
ATOM 3479 N N . VAL A 1 432 ? -14.548 12.175 1.521 1.00 97.06 432 VAL A N 1
ATOM 3480 C CA . VAL A 1 432 ? -13.887 11.801 2.785 1.00 97.06 432 VAL A CA 1
ATOM 3481 C C . VAL A 1 432 ? -12.975 12.965 3.241 1.00 97.06 432 VAL A C 1
ATOM 3483 O O . VAL A 1 432 ? -12.295 13.560 2.407 1.00 97.06 432 VAL A O 1
ATOM 3486 N N . PRO A 1 433 ? -12.932 13.339 4.536 1.00 96.94 433 PRO A N 1
ATOM 3487 C CA . PRO A 1 433 ? -12.104 14.459 4.997 1.00 96.94 433 PRO A CA 1
ATOM 3488 C C . PRO A 1 433 ? -10.590 14.233 4.863 1.00 96.94 433 PRO A C 1
ATOM 3490 O O . PRO A 1 433 ? -9.888 15.084 4.315 1.00 96.94 433 PRO A O 1
ATOM 3493 N N . TYR A 1 434 ? -10.080 13.091 5.328 1.00 98.12 434 TYR A N 1
ATOM 3494 C CA . TYR A 1 434 ? -8.645 12.796 5.357 1.00 98.12 434 TYR A CA 1
ATOM 3495 C C . TYR A 1 434 ? -8.359 11.514 4.573 1.00 98.12 434 TYR A C 1
ATOM 3497 O O . TYR A 1 434 ? -8.790 10.434 4.975 1.00 98.12 434 TYR A O 1
ATOM 3505 N N . ILE A 1 435 ? -7.651 11.620 3.448 1.00 97.94 435 ILE A N 1
ATOM 3506 C CA . ILE A 1 435 ? -7.312 10.474 2.599 1.00 97.94 435 ILE A CA 1
ATOM 3507 C C . ILE A 1 435 ? -5.809 10.452 2.345 1.00 97.94 435 ILE A C 1
ATOM 3509 O O . ILE A 1 435 ? -5.268 11.459 1.887 1.00 97.94 435 ILE A O 1
ATOM 3513 N N . TYR A 1 436 ? -5.154 9.310 2.582 1.00 98.56 436 TYR A N 1
ATOM 3514 C CA . TYR A 1 436 ? -3.726 9.161 2.293 1.00 98.56 436 TYR A CA 1
ATOM 3515 C C . TYR A 1 436 ? -3.341 7.800 1.709 1.00 98.56 436 TYR A C 1
ATOM 3517 O O . TYR A 1 436 ? -3.816 6.755 2.151 1.00 98.56 436 TYR A O 1
ATOM 3525 N N . GLY A 1 437 ? -2.415 7.818 0.753 1.00 98.38 437 GLY A N 1
ATOM 3526 C CA . GLY A 1 437 ? -1.610 6.661 0.373 1.00 98.38 437 GLY A CA 1
ATOM 3527 C C . GLY A 1 437 ? -0.292 6.710 1.142 1.00 98.38 437 GLY A C 1
ATOM 3528 O O . GLY A 1 437 ? 0.390 7.733 1.111 1.00 98.38 437 GLY A O 1
ATOM 3529 N N . ILE A 1 438 ? 0.075 5.645 1.852 1.00 98.62 438 ILE A N 1
ATOM 3530 C CA . ILE A 1 438 ? 1.334 5.603 2.609 1.00 98.62 438 ILE A CA 1
ATOM 3531 C C . ILE A 1 438 ? 2.275 4.601 1.951 1.00 98.62 438 ILE A C 1
ATOM 3533 O O . ILE A 1 438 ? 2.073 3.392 2.063 1.00 98.62 438 ILE A O 1
ATOM 3537 N N . GLU A 1 439 ? 3.331 5.111 1.321 1.00 97.94 439 GLU A N 1
ATOM 3538 C CA . GLU A 1 439 ? 4.466 4.306 0.874 1.00 97.94 439 GLU A CA 1
ATOM 3539 C C . GLU A 1 439 ? 5.377 4.055 2.070 1.00 97.94 439 GLU A C 1
ATOM 3541 O O . GLU A 1 439 ? 6.109 4.942 2.516 1.00 97.94 439 GLU A O 1
ATOM 3546 N N . LEU A 1 440 ? 5.308 2.848 2.624 1.00 98.44 440 LEU A N 1
ATOM 3547 C CA . LEU A 1 440 ? 6.062 2.455 3.812 1.00 98.44 440 LEU A CA 1
ATOM 3548 C C . LEU A 1 440 ? 7.563 2.254 3.511 1.00 98.44 440 LEU A C 1
ATOM 3550 O O . LEU A 1 440 ? 8.036 2.439 2.386 1.00 98.44 440 LEU A O 1
ATOM 3554 N N . ARG A 1 441 ? 8.323 1.844 4.538 1.00 96.88 441 ARG A N 1
ATOM 3555 C CA . ARG A 1 441 ? 9.715 1.378 4.403 1.00 96.88 441 ARG A CA 1
ATOM 3556 C C . ARG A 1 441 ? 9.872 0.333 3.280 1.00 96.88 441 ARG A C 1
ATOM 3558 O O . ARG A 1 441 ? 8.985 -0.505 3.112 1.00 96.88 441 ARG A O 1
ATOM 3565 N N . PRO A 1 442 ? 11.051 0.236 2.638 1.00 94.00 442 PRO A N 1
ATOM 3566 C CA . PRO A 1 442 ? 12.254 1.055 2.830 1.00 94.00 442 PRO A CA 1
ATOM 3567 C C . PRO A 1 442 ? 12.145 2.464 2.234 1.00 94.00 442 PRO A C 1
ATOM 3569 O O . PRO A 1 442 ? 11.180 2.809 1.560 1.00 94.00 442 PRO A O 1
ATOM 3572 N N . GLU A 1 443 ? 13.175 3.268 2.473 1.00 89.38 443 GLU A N 1
ATOM 3573 C CA . GLU A 1 443 ? 13.480 4.447 1.666 1.00 89.38 443 GLU A CA 1
ATOM 3574 C C . GLU A 1 443 ? 13.626 4.088 0.179 1.00 89.38 443 GLU A C 1
ATOM 3576 O O . GLU A 1 443 ? 14.130 3.012 -0.164 1.00 89.38 443 GLU A O 1
ATOM 3581 N N . ASP A 1 444 ? 13.271 5.016 -0.708 1.00 85.25 444 ASP A N 1
ATOM 3582 C CA . ASP A 1 444 ? 13.613 4.916 -2.125 1.00 85.25 444 ASP A CA 1
ATOM 3583 C C . ASP A 1 444 ? 14.976 5.576 -2.400 1.00 85.25 444 ASP A C 1
ATOM 3585 O O . ASP A 1 444 ? 15.101 6.774 -2.648 1.00 85.25 444 ASP A O 1
ATOM 3589 N N . MET A 1 445 ? 16.027 4.768 -2.258 1.00 84.50 445 MET A N 1
ATOM 3590 C CA . MET A 1 445 ? 17.434 5.125 -2.462 1.00 84.50 445 MET A CA 1
ATOM 3591 C C . MET A 1 445 ? 18.156 3.982 -3.184 1.00 84.50 445 MET A C 1
ATOM 3593 O O . MET A 1 445 ? 17.651 2.864 -3.245 1.00 84.50 445 MET A O 1
ATOM 3597 N N . GLU A 1 446 ? 19.354 4.237 -3.707 1.00 79.56 446 GLU A N 1
ATOM 3598 C CA . GLU A 1 446 ? 20.110 3.283 -4.533 1.00 79.56 446 GLU A CA 1
ATOM 3599 C C . GLU A 1 446 ? 20.305 1.896 -3.886 1.00 79.56 446 GLU A C 1
ATOM 3601 O O . GLU A 1 446 ? 19.936 0.884 -4.477 1.00 79.56 446 GLU A O 1
ATOM 3606 N N . ASP A 1 447 ? 20.777 1.842 -2.638 1.00 77.81 447 ASP A N 1
ATOM 3607 C CA . ASP A 1 447 ? 20.994 0.589 -1.894 1.00 77.81 447 ASP A CA 1
ATOM 3608 C C . ASP A 1 447 ? 19.722 0.020 -1.222 1.00 77.81 447 ASP A C 1
ATOM 3610 O O . ASP A 1 447 ? 19.801 -0.842 -0.342 1.00 77.81 447 ASP A O 1
ATOM 3614 N N . SER A 1 448 ? 18.528 0.485 -1.606 1.00 83.75 448 SER A N 1
ATOM 3615 C CA . SER A 1 448 ? 17.264 0.068 -0.985 1.00 83.75 448 SER A CA 1
ATOM 3616 C C . SER A 1 448 ? 17.007 -1.443 -1.087 1.00 83.75 448 SER A C 1
ATOM 3618 O O . SER A 1 448 ? 17.468 -2.134 -1.999 1.00 83.75 448 SER A O 1
ATOM 3620 N N . TYR A 1 449 ? 16.205 -1.980 -0.163 1.00 86.38 449 TYR A N 1
ATOM 3621 C CA . TYR A 1 449 ? 15.659 -3.335 -0.291 1.00 86.38 449 TYR A CA 1
ATOM 3622 C C . TYR A 1 449 ? 14.582 -3.432 -1.387 1.00 86.38 449 TYR A C 1
ATOM 3624 O O . TYR A 1 449 ? 14.250 -4.543 -1.814 1.00 86.38 449 TYR A O 1
ATOM 3632 N N . GLY A 1 450 ? 14.000 -2.303 -1.813 1.00 91.50 450 GLY A N 1
ATOM 3633 C CA . GLY A 1 450 ? 12.787 -2.269 -2.630 1.00 91.50 450 GLY A CA 1
ATOM 3634 C C . GLY A 1 450 ? 11.712 -3.205 -2.068 1.00 91.50 450 GLY A C 1
ATOM 3635 O O . GLY A 1 450 ? 11.507 -3.283 -0.857 1.00 91.50 450 GLY A O 1
ATOM 3636 N N . PHE A 1 451 ? 11.104 -4.030 -2.923 1.00 93.00 451 PHE A N 1
ATOM 3637 C CA . PHE A 1 451 ? 10.108 -5.026 -2.498 1.00 93.00 451 PHE A CA 1
ATOM 3638 C C . PHE A 1 451 ? 10.678 -6.213 -1.691 1.00 93.00 451 PHE A C 1
ATOM 3640 O O . PHE A 1 451 ? 9.905 -7.026 -1.180 1.00 93.00 451 PHE A O 1
ATOM 3647 N N . THR A 1 452 ? 12.004 -6.348 -1.544 1.00 91.62 452 THR A N 1
ATOM 3648 C CA . THR A 1 452 ? 12.675 -7.472 -0.846 1.00 91.62 452 THR A CA 1
ATOM 3649 C C . THR A 1 452 ? 12.994 -7.187 0.630 1.00 91.62 452 THR A C 1
ATOM 3651 O O . THR A 1 452 ? 13.991 -7.649 1.179 1.00 91.62 452 THR A O 1
ATOM 3654 N N . VAL A 1 453 ? 12.117 -6.432 1.297 1.00 92.25 453 VAL A N 1
ATOM 3655 C CA . VAL A 1 453 ? 12.266 -5.995 2.695 1.00 92.25 453 VAL A CA 1
ATOM 3656 C C . VAL A 1 453 ? 12.503 -7.176 3.662 1.00 92.25 453 VAL A C 1
ATOM 3658 O O . VAL A 1 453 ? 11.710 -8.125 3.670 1.00 92.25 453 VAL A O 1
ATOM 3661 N N . PRO A 1 454 ? 13.543 -7.149 4.521 1.00 92.62 454 PRO A N 1
ATOM 3662 C CA . PRO A 1 454 ? 13.732 -8.163 5.556 1.00 92.62 454 PRO A CA 1
ATOM 3663 C C . PRO A 1 454 ? 12.705 -7.998 6.688 1.00 92.62 454 PRO A C 1
ATOM 3665 O O . PRO A 1 454 ? 12.316 -6.883 7.043 1.00 92.62 454 PRO A O 1
ATOM 3668 N N . LYS A 1 455 ? 12.273 -9.115 7.290 1.00 92.94 455 LYS A N 1
ATOM 3669 C CA . LYS A 1 455 ? 11.199 -9.144 8.308 1.00 92.94 455 LYS A CA 1
ATOM 3670 C C . LYS A 1 455 ? 11.513 -8.306 9.560 1.00 92.94 455 LYS A C 1
ATOM 3672 O O . LYS A 1 455 ? 10.606 -7.898 10.274 1.00 92.94 455 LYS A O 1
ATOM 3677 N N . GLU A 1 456 ? 12.789 -8.038 9.818 1.00 94.38 456 GLU A N 1
ATOM 3678 C CA . GLU A 1 456 ? 13.291 -7.184 10.894 1.00 94.38 456 GLU A CA 1
ATOM 3679 C C . GLU A 1 456 ? 12.798 -5.725 10.770 1.00 94.38 456 GLU A C 1
ATOM 3681 O O . GLU A 1 456 ? 12.789 -5.001 11.760 1.00 94.38 456 GLU A O 1
ATOM 3686 N N . GLN A 1 457 ? 12.323 -5.306 9.588 1.00 96.00 457 GLN A N 1
ATOM 3687 C CA . GLN A 1 457 ? 11.692 -3.998 9.365 1.00 96.00 457 GLN A CA 1
ATOM 3688 C C . GLN A 1 457 ? 10.202 -3.955 9.754 1.00 96.00 457 GLN A C 1
ATOM 3690 O O . GLN A 1 457 ? 9.650 -2.861 9.852 1.00 96.00 457 GLN A O 1
ATOM 3695 N N . ILE A 1 458 ? 9.539 -5.097 9.996 1.00 97.50 458 ILE A N 1
ATOM 3696 C CA . ILE A 1 458 ? 8.091 -5.149 10.287 1.00 97.50 458 ILE A CA 1
ATOM 3697 C C . ILE A 1 458 ? 7.761 -4.403 11.586 1.00 97.50 458 ILE A C 1
ATOM 3699 O O . ILE A 1 458 ? 6.865 -3.566 11.596 1.00 97.50 458 ILE A O 1
ATOM 3703 N N . GLU A 1 459 ? 8.499 -4.658 12.669 1.00 97.94 459 GLU A N 1
ATOM 3704 C CA . GLU A 1 459 ? 8.256 -3.999 13.960 1.00 97.94 459 GLU A CA 1
ATOM 3705 C C . GLU A 1 459 ? 8.528 -2.476 13.916 1.00 97.94 459 GLU A C 1
ATOM 3707 O O . GLU A 1 459 ? 7.666 -1.725 14.375 1.00 97.94 459 GLU A O 1
ATOM 3712 N N . PRO A 1 460 ? 9.644 -1.974 13.341 1.00 98.31 460 PRO A N 1
ATOM 3713 C CA . PRO A 1 460 ? 9.821 -0.541 13.092 1.00 98.31 460 PRO A CA 1
ATOM 3714 C C . PRO A 1 460 ? 8.689 0.082 12.263 1.00 98.31 460 PRO A C 1
ATOM 3716 O O . PRO A 1 460 ? 8.097 1.066 12.697 1.00 98.31 460 PRO A O 1
ATOM 3719 N N . THR A 1 461 ? 8.327 -0.522 11.126 1.00 98.62 461 THR A N 1
ATOM 3720 C CA . THR A 1 461 ? 7.271 0.004 10.237 1.00 98.62 461 THR A CA 1
ATOM 3721 C C . THR A 1 461 ? 5.903 0.014 10.929 1.00 98.62 461 THR A C 1
ATOM 3723 O O . THR A 1 461 ? 5.135 0.961 10.791 1.00 98.62 461 THR A O 1
ATOM 3726 N N . GLY A 1 462 ? 5.605 -1.005 11.738 1.00 98.62 462 GLY A N 1
ATOM 3727 C CA . GLY A 1 462 ? 4.388 -1.067 12.544 1.00 98.62 462 GLY A CA 1
ATOM 3728 C C . GLY A 1 462 ? 4.316 0.012 13.632 1.00 98.62 462 GLY A C 1
ATOM 3729 O O . GLY A 1 462 ? 3.237 0.549 13.894 1.00 98.62 462 GLY A O 1
ATOM 3730 N N . LYS A 1 463 ? 5.455 0.381 14.238 1.00 98.69 463 LYS A N 1
ATOM 3731 C CA . LYS A 1 463 ? 5.545 1.500 15.196 1.00 98.69 463 LYS A CA 1
ATOM 3732 C C . LYS A 1 463 ? 5.341 2.853 14.515 1.00 98.69 463 LYS A C 1
ATOM 3734 O O . LYS A 1 463 ? 4.605 3.675 15.051 1.00 98.69 463 LYS A O 1
ATOM 3739 N N . GLU A 1 464 ? 5.928 3.054 13.335 1.00 98.75 464 GLU A N 1
ATOM 3740 C CA . GLU A 1 464 ? 5.727 4.251 12.499 1.00 98.75 464 GLU A CA 1
ATOM 3741 C C . GLU A 1 464 ? 4.254 4.415 12.120 1.00 98.75 464 GLU A C 1
ATOM 3743 O O . GLU A 1 464 ? 3.652 5.450 12.401 1.00 98.75 464 GLU A O 1
ATOM 3748 N N . LEU A 1 465 ? 3.649 3.359 11.568 1.00 98.75 465 LEU A N 1
ATOM 3749 C CA . LEU A 1 465 ? 2.242 3.346 11.181 1.00 98.75 465 LEU A CA 1
ATOM 3750 C C . LEU A 1 465 ? 1.318 3.612 12.379 1.00 98.75 465 LEU A C 1
ATOM 3752 O O . LEU A 1 465 ? 0.391 4.413 12.275 1.00 98.75 465 LEU A O 1
ATOM 3756 N N . PHE A 1 466 ? 1.576 2.993 13.538 1.00 98.81 466 PHE A N 1
ATOM 3757 C CA . PHE A 1 466 ? 0.807 3.275 14.753 1.00 98.81 466 PHE A CA 1
ATOM 3758 C C . PHE A 1 466 ? 0.955 4.734 15.209 1.00 98.81 466 PHE A C 1
ATOM 3760 O O . PHE A 1 466 ? -0.044 5.337 15.591 1.00 98.81 466 PHE A O 1
ATOM 3767 N N . ALA A 1 467 ? 2.157 5.317 15.148 1.00 98.81 467 ALA A N 1
ATOM 3768 C CA . ALA A 1 467 ? 2.382 6.715 15.515 1.00 98.81 467 ALA A CA 1
ATOM 3769 C C . ALA A 1 467 ? 1.646 7.685 14.571 1.00 98.81 467 ALA A C 1
ATOM 3771 O O . ALA A 1 467 ? 0.942 8.575 15.047 1.00 98.81 467 ALA A O 1
ATOM 3772 N N . ALA A 1 468 ? 1.722 7.463 13.254 1.00 98.69 468 ALA A N 1
ATOM 3773 C CA . ALA A 1 468 ? 1.009 8.252 12.247 1.00 98.69 468 ALA A CA 1
ATOM 3774 C C . ALA A 1 468 ? -0.517 8.196 12.423 1.00 98.69 468 ALA A C 1
ATOM 3776 O O . ALA A 1 468 ? -1.172 9.232 12.541 1.00 98.69 468 ALA A O 1
ATOM 3777 N N . LEU A 1 469 ? -1.082 6.983 12.491 1.00 98.56 469 LEU A N 1
ATOM 3778 C CA . LEU A 1 469 ? -2.522 6.767 12.672 1.00 98.56 469 LEU A CA 1
ATOM 3779 C C . LEU A 1 469 ? -3.017 7.355 13.998 1.00 98.56 469 LEU A C 1
ATOM 3781 O O . LEU A 1 469 ? -4.091 7.948 14.047 1.00 98.56 469 LEU A O 1
ATOM 3785 N N . ALA A 1 470 ? -2.224 7.241 15.067 1.00 98.38 470 ALA A N 1
ATOM 3786 C CA . ALA A 1 470 ? -2.554 7.835 16.354 1.00 98.38 470 ALA A CA 1
ATOM 3787 C C . ALA A 1 470 ? -2.471 9.372 16.344 1.00 98.38 470 ALA A C 1
ATOM 3789 O O . ALA A 1 470 ? -3.239 9.997 17.069 1.00 98.38 470 ALA A O 1
ATOM 3790 N N . SER A 1 471 ? -1.562 9.973 15.568 1.00 98.12 471 SER A N 1
ATOM 3791 C CA . SER A 1 471 ? -1.447 11.431 15.405 1.00 98.12 471 SER A CA 1
ATOM 3792 C C . SER A 1 471 ? -2.674 11.998 14.677 1.00 98.12 471 SER A C 1
ATOM 3794 O O . SER A 1 471 ? -3.384 12.850 15.213 1.00 98.12 471 SER A O 1
ATOM 3796 N N . MET A 1 472 ? -3.031 11.417 13.523 1.00 96.31 472 MET A N 1
ATOM 3797 C CA . MET A 1 472 ? -4.250 11.786 12.787 1.00 96.31 472 MET A CA 1
ATOM 3798 C C . MET A 1 472 ? -5.527 11.588 13.616 1.00 96.31 472 MET A C 1
ATOM 3800 O O . MET A 1 472 ? -6.430 12.420 13.575 1.00 96.31 472 MET A O 1
ATOM 3804 N N . ALA A 1 473 ? -5.608 10.510 14.401 1.00 95.81 473 ALA A N 1
ATOM 3805 C CA . ALA A 1 473 ? -6.770 10.228 15.240 1.00 95.81 473 ALA A CA 1
ATOM 3806 C C . ALA A 1 473 ? -6.995 11.265 16.358 1.00 95.81 473 ALA A C 1
ATOM 3808 O O . ALA A 1 473 ? -8.134 11.431 16.796 1.00 95.81 473 ALA A O 1
ATOM 3809 N N . ASP A 1 474 ? -5.963 11.980 16.817 1.00 96.00 474 ASP A N 1
ATOM 3810 C CA . ASP A 1 474 ? -6.164 13.154 17.675 1.00 96.00 474 ASP A CA 1
ATOM 3811 C C . ASP A 1 474 ? -6.508 14.400 16.851 1.00 96.00 474 ASP A C 1
ATOM 3813 O O . ASP A 1 474 ? -7.462 15.090 17.205 1.00 96.00 474 ASP A O 1
ATOM 3817 N N . TYR A 1 475 ? -5.846 14.636 15.711 1.00 96.62 475 TYR A N 1
ATOM 3818 C CA . TYR A 1 475 ? -6.138 15.780 14.833 1.00 96.62 475 TYR A CA 1
ATOM 3819 C C . TYR A 1 475 ? -7.626 15.864 14.441 1.00 96.62 475 TYR A C 1
ATOM 3821 O O . TYR A 1 475 ? -8.252 16.914 14.598 1.00 96.62 475 TYR A O 1
ATOM 3829 N N . VAL A 1 476 ? -8.225 14.740 14.026 1.00 94.62 476 VAL A N 1
ATOM 3830 C CA . VAL A 1 476 ? -9.663 14.620 13.693 1.00 94.62 476 VAL A CA 1
ATOM 3831 C C . VAL A 1 476 ? -10.566 14.966 14.887 1.00 94.62 476 VAL A C 1
ATOM 3833 O O . VAL A 1 476 ? -11.651 15.526 14.718 1.00 94.62 476 VAL A O 1
ATOM 3836 N N . VAL A 1 477 ? -10.128 14.634 16.106 1.00 92.25 477 VAL A N 1
ATOM 3837 C CA . VAL A 1 477 ? -10.874 14.877 17.352 1.00 92.25 477 VAL A CA 1
ATOM 3838 C C . VAL A 1 477 ? -10.803 16.339 17.775 1.00 92.25 477 VAL A C 1
ATOM 3840 O O . VAL A 1 477 ? -11.809 16.882 18.236 1.00 92.25 477 VAL A O 1
ATOM 3843 N N . GLU A 1 478 ? -9.648 16.976 17.603 1.00 91.19 478 GLU A N 1
ATOM 3844 C CA . GLU A 1 478 ? -9.428 18.384 17.938 1.00 91.19 478 GLU A CA 1
ATOM 3845 C C . GLU A 1 478 ? -10.151 19.319 16.964 1.00 91.19 478 GLU A C 1
ATOM 3847 O O . GLU A 1 478 ? -10.875 20.214 17.405 1.00 91.19 478 GLU A O 1
ATOM 3852 N N . HIS A 1 479 ? -10.069 19.039 15.659 1.00 87.88 479 HIS A N 1
ATOM 3853 C CA . HIS A 1 479 ? -10.756 19.800 14.607 1.00 87.88 479 HIS A CA 1
ATOM 3854 C C . HIS A 1 479 ? -12.258 19.482 14.507 1.00 87.88 479 HIS A C 1
ATOM 3856 O O . HIS A 1 479 ? -12.991 20.153 13.783 1.00 87.88 479 HIS A O 1
ATOM 3862 N N . ARG A 1 480 ? -12.741 18.505 15.292 1.00 73.75 480 ARG A N 1
ATOM 3863 C CA . ARG A 1 480 ? -14.158 18.122 15.438 1.00 73.75 480 ARG A CA 1
ATOM 3864 C C . ARG A 1 480 ? -14.868 17.887 14.107 1.00 73.75 480 ARG A C 1
ATOM 3866 O O . ARG A 1 480 ? -16.007 18.319 13.923 1.00 73.75 480 ARG A O 1
ATOM 3873 N N . VAL A 1 481 ? -14.220 17.162 13.200 1.00 65.31 481 VAL A N 1
ATOM 3874 C CA . VAL A 1 481 ? -14.838 16.736 11.939 1.00 65.31 481 VAL A CA 1
ATOM 3875 C C . VAL A 1 481 ? -15.790 15.571 12.234 1.00 65.31 481 VAL A C 1
ATOM 3877 O O . VAL A 1 481 ? -15.475 14.418 11.954 1.00 65.31 481 VAL A O 1
ATOM 3880 N N . PHE A 1 482 ? -16.927 15.874 12.874 1.00 55.53 482 PHE A N 1
ATOM 3881 C CA . PHE A 1 482 ? -17.929 14.933 13.394 1.00 55.53 482 PHE A CA 1
ATOM 3882 C C . PHE A 1 482 ? -19.329 15.229 12.853 1.00 55.53 482 PHE A C 1
ATOM 3884 O O . PHE A 1 482 ? -20.016 16.112 13.410 1.00 55.53 482 PHE A O 1
#

Organism: Panagrellus redivivus (NCBI:txid6233)

Mean predicted aligned error: 9.44 Å

InterPro domains:
  IPR000834 Peptidase M14, carboxypeptidase A [PF00246] (182-467)
  IPR000834 Peptidase M14, carboxypeptidase A [PR00765] (202-214)
  IPR000834 Peptidase M14, carboxypeptidase A [PR00765] (225-239)
  IPR000834 Peptidase M14, carboxypeptidase A [PR00765] (307-315)
  IPR000834 Peptidase M14, carboxypeptidase A [PR00765] (362-375)
  IPR000834 Peptidase M14, carboxypeptidase A [PS52035] (175-476)
  IPR000834 Peptidase M14, carboxypeptidase A [SM00631] (176-464)
  IPR003146 Carboxypeptidase, activation peptide [PF02244] (97-151)
  IPR036990 Metallocarboxypeptidase-like, propeptide [G3DSA:3.30.70.340] (59-168)

Foldseek 3Di:
DDDDDDDDDDDDDDDDDDDDDDDDDDDDPPPVVVVVVVVVVVVVVVVVVPPPPPPLDAQFQFQWFKKKFQAAQVCQVVLQVCQLVQWDADPVSLAIDGAKDWLAHHDPAHRITIITGHPVCVVVVQVVCVVVPSHPRMDTLGRTVNCLQCVLVLVVVVVVPPDDPPALVSDPLLDFDAPVSVVVNLVRLCVVQVQFKDKDWLFAFPVGHTQIKMKGAHPLDPDAAEAEEEFPLFQLFRLRLSLLSLQVSCLRVCQPPDPLSVVLRHHYIYIYRSHLANQQNNCCVPHYNRGTFHADDDVVQPVHQGGESLQLQADDPCRCVPPADCRSSGSRHNDDHRPPTVSSVSVVVCCVPPNPNHQHYEYEGADALEKAADDQQDPDAQPLQVVLQVLSVQLQVLLCVQAVDGHYYDHCVNNGPRGHNGPRNNVVVVPRNHYTYGHFDDHPDSNGSRSSDRSNCSVSRSSSVVSSVSSSSVSCVVVVPD

Secondary structure (DSSP, 8-state):
---------------------------SSSSHHHHHHHHHHHHHHHHHHTS-----PPP--TT-EEEEEE-TGGGHHHHHHHHHH-EEEETTTTEEEESEEEEE--BTTB-EEEEEE-TTTHHHHHHHHHHTT-TTSEEEEES-HHHHHHHT-HHHHHHH--S---SGGG--SSS---HHHHHHHHHHHHHH-TTTEEEEEEEE-TTS-EEEEEEE--TT-SS--EEEEEE-SSTT-THHHHHHHHHHHHHHHTTTT-HHHHHHHHH-EEEEES-S-HHHHHHHHHT-TT--S-----TTT-SS-----TTT---STTTTTSS-BSSTTSTTB--SSTT-SHHHHHHHHHHHHH-TTEEEEEEEEEEESEEEES-SS-S---TTHHHHHHHHHHHHHHHHHHHSPPPEEEEHHHHS---SS-HHHHHHHTT-SEEEEEEEEEESSTT--TT---GGGHHHHHHHHHHHHHHHHHHHHHTT--

Sequence (482 aa):
MNRVDQKLNLNKTVISSACSLSSSSELHGWFTFFEEVYVYMLIRLLLLTSISTVFCRLQSYRNYKLYHIDAGEEIAPLLEQLEADGVAFDEVTGNRRTLVDVWAEPHKKRSFAHVMVAPEFEDTLTSLLDSEGFAGSYRVIKGDIQKEIDATKWRQSRRRTKRRIESVADFKVHSFHNYDHIEHFLELLAAEYPDIATVFHVGNTFEGRQLTGIKIGSKLRRRKPSVFIDAGIHAREWIAPAAALYHIHKLVTEYGTNTRVSGLVDKFDWYIIPVANPDGYVYSFEKDRLWRKTRSRNVTINKWCVGTDANRNWGGRGWGEIGANRSPCSNIYAGQTPFSEPEVLGMKEFIEKNVTDLKVYISLHSYGQLFLSPWGYTSDKPANHDDQREAARLAVEAIKDATGRVYQHGTIAEIMYPASGTSIDYMQDLGVPYIYGIELRPEDMEDSYGFTVPKEQIEPTGKELFAALASMADYVVEHRVF

Solvent-accessible surface area (backbone atoms only — not comparable to full-atom values): 25825 Å² total; per-residue (Å²): 131,83,87,85,87,84,86,86,79,88,87,90,86,86,91,89,88,91,87,83,89,84,86,82,82,83,90,84,85,76,68,66,67,57,51,57,52,50,50,53,48,48,51,50,51,51,53,59,67,57,52,73,76,76,71,76,69,54,63,75,41,70,52,17,27,32,31,39,34,56,55,39,60,79,45,45,68,59,51,54,49,43,27,39,64,26,61,48,73,41,83,88,81,66,42,68,40,78,32,30,45,78,76,42,74,27,27,89,76,40,49,35,32,36,37,37,33,27,68,91,43,46,72,58,52,52,56,47,39,42,72,78,67,49,61,83,40,56,46,80,73,37,78,32,49,36,56,49,56,55,69,47,41,56,74,61,47,69,76,62,66,80,61,82,73,86,49,68,88,63,56,64,58,70,42,86,73,56,63,74,60,49,55,54,46,47,52,39,42,25,70,78,37,62,72,36,29,41,68,47,74,46,46,46,34,78,91,62,48,74,36,51,31,39,37,40,30,40,74,88,45,99,72,46,48,19,36,41,36,41,9,15,44,42,18,27,24,56,61,18,25,30,23,42,45,34,42,53,50,49,51,60,76,30,42,89,75,35,71,70,40,30,56,49,32,58,53,29,35,38,38,39,23,41,43,48,22,53,59,15,34,46,39,19,77,62,40,31,61,76,38,41,27,40,67,44,77,51,66,91,83,36,81,62,45,59,22,31,16,57,63,19,16,31,42,68,74,57,56,47,75,39,65,30,41,86,48,56,52,20,74,46,6,19,60,92,45,63,46,66,47,48,45,53,36,18,49,53,53,40,46,77,74,68,52,64,61,52,41,36,42,37,42,34,36,51,58,38,26,35,44,26,30,53,28,23,62,44,84,66,74,55,98,55,43,70,61,44,48,49,44,44,49,51,16,36,49,33,20,25,75,67,72,70,48,79,46,52,70,46,29,26,38,61,66,39,55,49,32,8,6,27,63,43,44,36,42,50,77,70,62,42,71,36,47,32,39,34,24,33,68,38,58,75,53,88,90,44,52,54,72,44,61,47,49,83,48,35,57,60,47,20,47,28,52,48,31,22,55,53,37,38,60,47,51,48,59,74,72,54,77,123

Radius of gyration: 29.49 Å; Cα contacts (8 Å, |Δi|>4): 916; chains: 1; bounding box: 81×108×65 Å

pLDDT: mean 86.45, std 19.88, range [23.7, 98.94]

Nearest PDB structures (foldseek):
  1kwm-assembly2_B  TM=9.014E-01  e=4.396E-41  Homo sapiens
  3glj-assembly1_A  TM=9.093E-01  e=1.668E-40  Sus scrofa
  1nsa-assembly1_A  TM=9.127E-01  e=1.601E-39  Sus scrofa
  1zli-assembly1_A  TM=9.755E-01  e=4.785E-36  Homo sapiens
  1zg8-assembly3_C  TM=9.736E-01  e=1.304E-34  Sus scrofa